Protein AF-0000000065788169 (afdb_homodimer)

Secondary structure (DSSP, 8-state):
-------EEEEEESS-TT-SHHHHHHHHHHHHT---EEEEEE--GGGHHHHHHHGGGGTB-EEEE-TT-HHHHHHH-SEE-HHHHHHT--SEEEE-TT-PEEEE--HHHHHHHHHHHH-TT--GGGS-EEEE--SHHHHHHHHHHHHHT-S-EEEE-SSHHHHHHHHHHHGGGEEEE-GGGGGGGGGG-SEEEE-SSTTSTTSPPP-S--TT--TT-EEEES--SSSS-HHHHHHHHTT-EEE-SHHHHHHHHHHHHHHHHSSPPP--HHHHHHHH-/-------EEEEEESS-TT-SHHHHHHHHHHHHT---EEEEEE--GGGHHHHHHHGGGGTB-EEEE-TT-HHHHHHH-SEE-HHHHHHT--SEEEE-TT--EEEE--HHHHHHHHHHHH-TT--GGGS-EEEE--SHHHHHHHHHHHHHT-S-EEEE-SSHHHHHHHHHHHGGGEEEE-GGGGGGTGGG-SEEEE-SSTTSTTSPPP-S--TT--TT-EEEES--SSSS-HHHHHHHHTT-EEE-SHHHHHHHHHHHHHHHHSSPPP--HHHHHHHH-

Foldseek 3Di:
DPPDQAEEEEEEEVPFVPDLVQLLLVVQCVVVVFRHHYYYDYDDPVCVLVCLQCCVVVRYFKYFYDPPCFQVVQVNAPAEDPLSVQLNGFGIWGADPVGHIYGYHLLLVLVVVLCCVQPVPDAQQPFEEEEEDQDSSSSSVVSSSVVRPNQAYEYEYQDQVSLVVSCVSPDPSYHYDYQQCVLVCQLGHQEYEYPDCAQAVPHHHDPGDVNSHALNHEYEYLRVRPQCGPRNVVNVVRNHRYGGNVSSSNRSCQVNSCSRRVDRDDDDPVSVVSSVD/DPPDQAEEEEEEEVPFVPDLVQLLLVVQCVVVVFRHHYYYDYDDPVCVLVCLQCCVVVRYFKYFYDPPCFQVVQVNAPAEDPLSVLLNGFGIWGADPVGHIYGYHLLLVLVVVLCCVQPVPDAQQPEEEEEEDQDSSSSSVVSSSVVRPNQAYEYEYQDQVSLVVSCVSPDPSYHYDYQQCVLVCQLGHQEYEYPDCAQAVVHHHDPGDVNSHALNHEYEYLRVRPQCGPVNVVNVVRNHRYGGNVSSSNRSCQVNSCSRRVDRDDDDPVSVVSSVD

InterPro domains:
  IPR006151 Quinate/shikimate 5-dehydrogenase/glutamyl-tRNA reductase [PF01488] (129-197)
  IPR011342 Shikimate dehydrogenase [TIGR00507] (8-272)
  IPR013708 Shikimate dehydrogenase substrate binding, N-terminal [PF08501] (11-93)
  IPR022893 Shikimate dehydrogenase family [MF_00222] (6-277)
  IPR022893 Shikimate dehydrogenase family [PTHR21089] (5-265)
  IPR036291 NAD(P)-binding domain superfamily [SSF51735] (107-272)
  IPR041121 SDH, C-terminal [PF18317] (245-276)
  IPR046346 Aminoacid dehydrogenase-like, N-terminal domain superfamily [SSF53223] (6-106)

Sequence (554 aa):
MSMTKIPLAGVMGAPIAHSKSPQLHRHWLETYGISGFYVPMEVKAADVEHVLRTLPKMGFVGLNVTLPHKEAVLKLADQITDRARLIGAANTLTFGKDGEIHADNTDGYGFLENLRSGATDWTPSQGPAVVLGAGGAARAVIVALLDAGVPEIILTNRTRARSDQLQSDFGNRVRVMDWTQISGVLHEAQLLVNTTSLGMVGKPEMEASLDGLQAHTTVTDLVYNPLKTRLLEVAEEKGCVTVDGLGMLLHQGVPGFERWFGRRPDVTDATRAAVLGMSMTKIPLAGVMGAPIAHSKSPQLHRHWLETYGISGFYVPMEVKAADVEHVLRTLPKMGFVGLNVTLPHKEAVLKLADQITDRARLIGAANTLTFGKDGEIHADNTDGYGFLENLRSGATDWTPSQGPAVVLGAGGAARAVIVALLDAGVPEIILTNRTRARSDQLQSDFGNRVRVMDWTQISGVLHEAQLLVNTTSLGMVGKPEMEASLDGLQAHTTVTDLVYNPLKTRLLEVAEEKGCVTVDGLGMLLHQGVPGFERWFGRRPDVTDATRAAVLG

Radius of gyration: 30.11 Å; Cα contacts (8 Å, |Δi|>4): 1195; chains: 2; bounding box: 47×91×64 Å

pLDDT: mean 95.39, std 7.01, range [27.89, 98.88]

Solvent-accessible surface area (backbone atoms only — not comparable to full-atom values): 28396 Å² total; per-residue (Å²): 126,80,80,69,78,55,40,28,35,31,37,36,14,54,83,39,72,82,59,51,59,44,48,44,53,47,50,52,30,62,74,69,70,49,79,60,49,54,44,68,22,43,40,52,81,91,44,45,66,64,49,63,71,44,41,50,56,36,35,30,33,30,33,35,39,38,56,78,42,22,46,60,52,44,74,70,34,75,39,69,39,69,65,15,58,75,54,58,32,22,34,33,36,40,44,47,98,85,57,45,35,35,28,28,43,36,58,20,57,2,41,52,52,30,45,47,71,53,36,75,83,64,58,43,71,76,34,30,32,35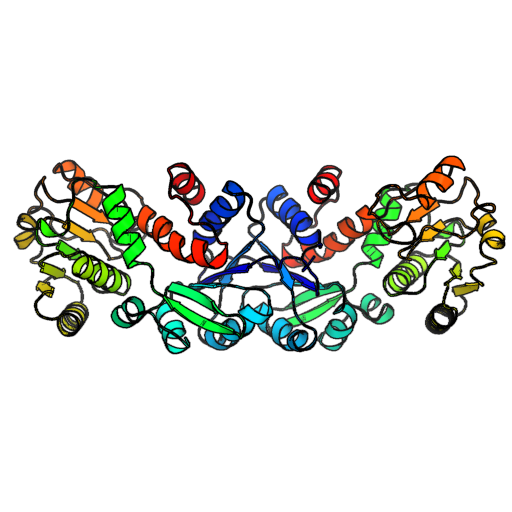,36,36,32,52,50,73,65,25,43,29,45,50,53,36,41,52,72,63,42,29,70,30,36,39,34,25,22,92,56,55,68,46,33,51,51,51,25,67,75,65,36,85,47,38,42,74,46,58,54,92,50,48,35,77,51,31,64,63,28,40,29,39,37,39,48,44,66,55,35,21,73,94,46,57,66,74,77,69,64,66,78,29,57,44,43,81,17,34,37,35,32,59,42,40,50,44,57,78,26,64,68,49,49,55,38,44,74,56,56,20,51,59,31,59,17,56,41,26,66,57,45,28,45,32,64,53,44,22,74,53,73,72,48,76,68,80,88,45,72,66,50,55,45,55,53,71,105,127,82,81,70,79,56,40,27,34,32,38,39,15,54,82,37,71,82,59,53,60,45,47,43,51,47,49,52,31,61,74,67,68,49,79,60,48,53,42,69,24,44,38,54,82,92,44,44,65,66,49,61,70,45,39,49,56,37,36,32,32,29,34,36,37,36,56,79,44,22,45,61,52,44,74,70,34,75,40,69,38,71,64,14,59,73,52,56,30,22,33,32,38,40,45,47,98,86,56,45,36,36,28,28,43,37,59,22,56,2,41,51,51,30,44,47,71,55,37,74,84,66,57,44,71,78,34,30,32,34,35,37,33,52,51,73,65,24,43,28,46,51,53,37,42,50,72,64,43,29,71,31,37,39,34,25,22,92,57,55,68,45,32,50,51,50,26,68,74,66,36,85,45,38,43,75,46,57,54,92,49,48,35,78,53,30,64,63,27,40,29,40,36,38,48,45,66,55,36,20,73,94,45,57,65,74,80,66,63,66,77,28,57,46,42,79,19,35,37,36,33,59,41,41,49,44,56,77,27,64,69,48,50,55,39,44,73,55,56,20,51,59,30,58,17,56,39,28,66,57,44,29,47,32,63,53,44,21,73,54,72,73,48,78,66,79,88,45,71,65,52,56,44,55,53,72,105

Organism: Roseobacter denitrificans (strain ATCC 33942 / OCh 114) (NCBI:txid375451)

Nearest PDB structures (foldseek):
  2egg-assembly1_A  TM=9.351E-01  e=9.362E-28  Geobacillus kaustophilus
  3pgj-assembly1_D  TM=8.932E-01  e=1.081E-26  Vibrio cholerae O1 biovar El Tor str. N16961
  3o8q-assembly1_B  TM=8.768E-01  e=1.659E-26  Vibrio cholerae O1 biovar El Tor str. N16961
  3pgj-assembly2_C  TM=9.163E-01  e=1.915E-25  Vibrio cholerae O1 biovar El Tor str. N16961
  3o8q-assembly1_A  TM=8.906E-01  e=5.992E-26  Vibrio cholerae O1 biovar El Tor str. N16961

Structure (mmCIF, N/CA/C/O backbone):
data_AF-0000000065788169-model_v1
#
loop_
_entity.id
_entity.type
_entity.pdbx_description
1 polymer 'Shikimate dehydrogenase (NADP(+))'
#
loop_
_atom_site.group_PDB
_atom_site.id
_atom_site.type_symbol
_atom_site.label_atom_id
_atom_site.label_alt_id
_atom_site.label_comp_id
_atom_site.label_asym_id
_atom_site.label_entity_id
_atom_site.label_seq_id
_atom_site.pdbx_PDB_ins_code
_atom_site.Cartn_x
_atom_site.Cartn_y
_atom_site.Cartn_z
_atom_site.occupancy
_atom_site.B_iso_or_equiv
_atom_site.auth_seq_id
_atom_site.auth_comp_id
_atom_site.auth_asym_id
_atom_site.auth_atom_id
_atom_site.pdbx_PDB_model_num
ATOM 1 N N . MET A 1 1 ? -24.125 9.234 2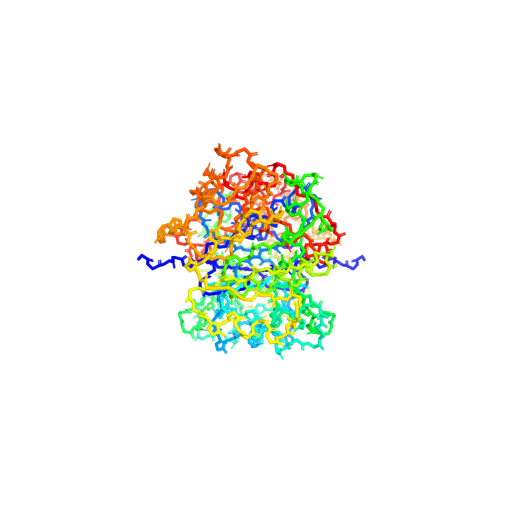.486 1 27.89 1 MET A N 1
ATOM 2 C CA . MET A 1 1 ? -23.375 8.57 1.423 1 27.89 1 MET A CA 1
ATOM 3 C C . MET A 1 1 ? -22.219 7.758 1.998 1 27.89 1 MET A C 1
ATOM 5 O O . MET A 1 1 ? -21.344 8.305 2.68 1 27.89 1 MET A O 1
ATOM 9 N N . SER A 1 2 ? -22.281 6.547 2.461 1 39.84 2 SER A N 1
ATOM 10 C CA . SER A 1 2 ? -21.375 5.68 3.193 1 39.84 2 SER A CA 1
ATOM 11 C C . SER A 1 2 ? -19.953 5.773 2.633 1 39.84 2 SER A C 1
ATOM 13 O O . SER A 1 2 ? -19.734 5.586 1.434 1 39.84 2 SER A O 1
ATOM 15 N N . MET A 1 3 ? -19.234 6.73 3.02 1 51.09 3 MET A N 1
ATOM 16 C CA . MET A 1 3 ? -17.922 7.023 2.443 1 51.09 3 MET A CA 1
ATOM 17 C C . MET A 1 3 ? -17.141 5.742 2.174 1 51.09 3 MET A C 1
ATOM 19 O O . MET A 1 3 ? -16.984 4.906 3.066 1 51.09 3 MET A O 1
ATOM 23 N N . THR A 1 4 ? -17.109 5.18 0.88 1 63.25 4 THR A N 1
ATOM 24 C CA . THR A 1 4 ? -16.609 3.932 0.309 1 63.25 4 THR A CA 1
ATOM 25 C C . THR A 1 4 ? -15.164 3.684 0.725 1 63.25 4 THR A C 1
ATOM 27 O O . THR A 1 4 ? -14.312 4.559 0.576 1 63.25 4 THR A O 1
ATOM 30 N N . LYS A 1 5 ? -14.945 2.691 1.562 1 82.56 5 LYS A N 1
ATOM 31 C CA . LYS A 1 5 ? -13.633 2.234 2.016 1 82.56 5 LYS A CA 1
ATOM 32 C C . LYS A 1 5 ? -12.711 1.938 0.833 1 82.56 5 LYS A C 1
ATOM 34 O O . LYS A 1 5 ? -13.164 1.447 -0.203 1 82.56 5 LYS A O 1
ATOM 39 N N . ILE A 1 6 ? -11.547 2.404 0.874 1 93.19 6 ILE A N 1
ATOM 40 C CA . ILE A 1 6 ? -10.523 2.117 -0.128 1 93.19 6 ILE A CA 1
ATOM 41 C C . ILE A 1 6 ? -9.93 0.731 0.121 1 93.19 6 ILE A C 1
ATOM 43 O O . ILE A 1 6 ? -9.219 0.521 1.106 1 93.19 6 ILE A O 1
ATOM 47 N N . PRO A 1 7 ? -10.273 -0.199 -0.737 1 96.38 7 PRO A N 1
ATOM 48 C CA . PRO A 1 7 ? -9.773 -1.556 -0.507 1 96.38 7 PRO A CA 1
ATOM 49 C C . PRO A 1 7 ? -8.25 -1.645 -0.599 1 96.38 7 PRO A C 1
ATOM 51 O O . PRO A 1 7 ? -7.648 -1.051 -1.495 1 96.38 7 PRO A O 1
ATOM 54 N N . LEU A 1 8 ? -7.676 -2.387 0.363 1 98.06 8 LEU A N 1
ATOM 55 C CA . LEU A 1 8 ? -6.254 -2.719 0.356 1 98.06 8 LEU A CA 1
ATOM 56 C C . LEU A 1 8 ? -6.047 -4.211 0.131 1 98.06 8 LEU A C 1
ATOM 58 O O . LEU A 1 8 ? -6.793 -5.035 0.667 1 98.06 8 LEU A O 1
ATOM 62 N N . ALA A 1 9 ? -5.113 -4.551 -0.642 1 98.75 9 ALA A N 1
ATOM 63 C CA . ALA A 1 9 ? -4.617 -5.914 -0.812 1 98.75 9 ALA A CA 1
ATOM 64 C C . ALA A 1 9 ? -3.096 -5.938 -0.907 1 98.75 9 ALA A C 1
ATOM 66 O O . ALA A 1 9 ? -2.445 -4.895 -0.819 1 98.75 9 ALA A O 1
ATOM 67 N N . GLY A 1 10 ? -2.545 -7.145 -0.948 1 98.62 10 GLY A N 1
ATOM 68 C CA . GLY A 1 10 ? -1.096 -7.215 -1.045 1 98.62 10 GLY A CA 1
ATOM 69 C C . GLY A 1 10 ? -0.581 -8.625 -1.262 1 98.62 10 GLY A C 1
ATOM 70 O O . GLY A 1 10 ? -1.344 -9.516 -1.637 1 98.62 10 GLY A O 1
ATOM 71 N N . VAL A 1 11 ? 0.708 -8.75 -1.172 1 98.75 11 VAL A N 1
ATOM 72 C CA . VAL A 1 11 ? 1.394 -10.039 -1.239 1 98.75 11 VAL A CA 1
ATOM 73 C C . VAL A 1 11 ? 2.342 -10.18 -0.05 1 98.75 11 VAL A C 1
ATOM 75 O O . VAL A 1 11 ? 3.074 -9.25 0.283 1 98.75 11 VAL A O 1
ATOM 78 N N . MET A 1 12 ? 2.193 -11.273 0.586 1 98.31 12 MET A N 1
ATOM 79 C CA . MET A 1 12 ? 3.018 -11.578 1.754 1 98.31 12 MET A CA 1
ATOM 80 C C . MET A 1 12 ? 4.016 -12.688 1.443 1 98.31 12 MET A C 1
ATOM 82 O O . MET A 1 12 ? 3.66 -13.695 0.825 1 98.31 12 MET A O 1
ATOM 86 N N . GLY A 1 13 ? 5.199 -12.5 1.791 1 97.31 13 GLY A N 1
ATOM 87 C CA . GLY A 1 13 ? 6.281 -13.469 1.646 1 97.31 13 GLY A CA 1
ATOM 88 C C . GLY A 1 13 ? 7.574 -13.016 2.295 1 97.31 13 GLY A C 1
ATOM 89 O O . GLY A 1 13 ? 7.613 -11.969 2.953 1 97.31 13 GLY A O 1
ATOM 90 N N . ALA A 1 14 ? 8.594 -13.82 2.201 1 95.69 14 ALA A N 1
ATOM 91 C CA . ALA A 1 14 ? 9.914 -13.5 2.723 1 95.69 14 ALA A CA 1
ATOM 92 C C . ALA A 1 14 ? 11 -14.297 2.01 1 95.69 14 ALA A C 1
ATOM 94 O O . ALA A 1 14 ? 11.102 -15.516 2.193 1 95.69 14 ALA A O 1
ATOM 95 N N . PRO A 1 15 ? 11.891 -13.703 1.123 1 94.5 15 PRO A N 1
ATOM 96 C CA . PRO A 1 15 ? 11.859 -12.297 0.73 1 94.5 15 PRO A CA 1
ATOM 97 C C . PRO A 1 15 ? 10.703 -11.961 -0.205 1 94.5 15 PRO A C 1
ATOM 99 O O . PRO A 1 15 ? 10.078 -12.867 -0.765 1 94.5 15 PRO A O 1
ATOM 102 N N . ILE A 1 16 ? 10.352 -10.648 -0.29 1 95.38 16 ILE A N 1
ATOM 103 C CA . ILE A 1 16 ? 9.172 -10.273 -1.056 1 95.38 16 ILE A CA 1
ATOM 104 C C . ILE A 1 16 ? 9.555 -9.273 -2.143 1 95.38 16 ILE A C 1
ATOM 106 O O . ILE A 1 16 ? 8.781 -9.023 -3.068 1 95.38 16 ILE A O 1
ATOM 110 N N . ALA A 1 17 ? 10.75 -8.734 -2.129 1 90.5 17 ALA A N 1
ATOM 111 C CA . ALA A 1 17 ? 11.164 -7.605 -2.959 1 90.5 17 ALA A CA 1
ATOM 112 C C . ALA A 1 17 ? 11.109 -7.965 -4.441 1 90.5 17 ALA A C 1
ATOM 114 O O . ALA A 1 17 ? 10.867 -7.102 -5.289 1 90.5 17 ALA A O 1
ATOM 115 N N . HIS A 1 18 ? 11.203 -9.164 -4.777 1 88.31 18 HIS A N 1
ATOM 116 C CA . HIS A 1 18 ? 11.305 -9.578 -6.172 1 88.31 18 HIS A CA 1
ATOM 117 C C . HIS A 1 18 ? 9.938 -9.914 -6.75 1 88.31 18 HIS A C 1
ATOM 119 O O . HIS A 1 18 ? 9.82 -10.227 -7.938 1 88.31 18 HIS A O 1
ATOM 125 N N . SER A 1 19 ? 8.953 -9.891 -5.949 1 93.81 19 SER A N 1
ATOM 126 C CA . SER A 1 19 ? 7.621 -10.203 -6.445 1 93.81 19 SER A CA 1
ATOM 127 C C . SER A 1 19 ? 7.176 -9.203 -7.508 1 93.81 19 SER A C 1
ATOM 129 O O . SER A 1 19 ? 7.371 -7.996 -7.352 1 93.81 19 SER A O 1
ATOM 131 N N . LYS A 1 20 ? 6.473 -9.672 -8.547 1 95.75 20 LYS A N 1
ATOM 132 C CA . LYS A 1 20 ? 5.953 -8.836 -9.617 1 95.75 20 LYS A CA 1
ATOM 133 C C . LYS A 1 20 ? 4.465 -8.547 -9.422 1 95.75 20 LYS A C 1
ATOM 135 O O . LYS A 1 20 ? 3.865 -7.797 -10.195 1 95.75 20 LYS A O 1
ATOM 140 N N . SER A 1 21 ? 3.916 -9.078 -8.367 1 97.75 21 SER A N 1
ATOM 141 C CA . SER A 1 21 ? 2.484 -8.953 -8.117 1 97.75 21 SER A CA 1
ATOM 142 C C . SER A 1 21 ? 2.088 -7.492 -7.91 1 97.75 21 SER A C 1
ATOM 144 O O . SER A 1 21 ? 1.053 -7.047 -8.406 1 97.75 21 SER A O 1
ATOM 146 N N . PRO A 1 22 ? 2.924 -6.73 -7.18 1 97.56 22 PRO A N 1
ATOM 147 C CA . PRO A 1 22 ? 2.535 -5.328 -6.996 1 97.56 22 PRO A CA 1
ATOM 148 C C . PRO A 1 22 ? 2.438 -4.566 -8.32 1 97.56 22 PRO A C 1
ATOM 150 O O . PRO A 1 22 ? 1.517 -3.768 -8.508 1 97.56 22 PRO A O 1
ATOM 153 N N . GLN A 1 23 ? 3.328 -4.824 -9.258 1 96.81 23 GLN A N 1
ATOM 154 C CA . GLN A 1 23 ? 3.279 -4.188 -10.57 1 96.81 23 GLN A CA 1
ATOM 155 C C . GLN A 1 23 ? 2.037 -4.617 -11.344 1 96.81 23 GLN A C 1
ATOM 157 O O . GLN A 1 23 ? 1.374 -3.791 -11.977 1 96.81 23 GLN A O 1
ATOM 162 N N . LEU A 1 24 ? 1.751 -5.836 -11.266 1 98.5 24 LEU A N 1
ATOM 163 C CA . LEU A 1 24 ? 0.602 -6.41 -11.953 1 98.5 24 LEU A CA 1
ATOM 164 C C . LEU A 1 24 ? -0.697 -5.773 -11.469 1 98.5 24 LEU A C 1
ATOM 166 O O . LEU A 1 24 ? -1.47 -5.242 -12.273 1 98.5 24 LEU A O 1
ATOM 170 N N . HIS A 1 25 ? -0.934 -5.805 -10.211 1 98.69 25 HIS A N 1
ATOM 171 C CA . HIS A 1 25 ? -2.188 -5.32 -9.648 1 98.69 25 HIS A CA 1
ATOM 172 C C . HIS A 1 25 ? -2.305 -3.807 -9.781 1 98.69 25 HIS A C 1
ATOM 174 O O . HIS A 1 25 ? -3.4 -3.279 -9.984 1 98.69 25 HIS A O 1
ATOM 180 N N . ARG A 1 26 ? -1.186 -3.133 -9.641 1 97.44 26 ARG A N 1
ATOM 181 C CA . ARG A 1 26 ? -1.198 -1.695 -9.891 1 97.44 26 ARG A CA 1
ATOM 182 C C . ARG A 1 26 ? -1.65 -1.389 -11.312 1 97.44 26 ARG A C 1
ATOM 184 O O . ARG A 1 26 ? -2.451 -0.477 -11.531 1 97.44 26 ARG A O 1
ATOM 191 N N . HIS A 1 27 ? -1.094 -2.119 -12.273 1 98.25 27 HIS A N 1
ATOM 192 C CA . HIS A 1 27 ? -1.477 -1.941 -13.672 1 98.25 27 HIS A CA 1
ATOM 193 C C . HIS A 1 27 ? -2.984 -2.086 -13.852 1 98.25 27 HIS A C 1
ATOM 195 O O . HIS A 1 27 ? -3.619 -1.255 -14.5 1 98.25 27 HIS A O 1
ATOM 201 N N . TRP A 1 28 ? -3.562 -3.096 -13.25 1 98.75 28 TRP A N 1
ATOM 202 C CA . TRP A 1 28 ? -4.992 -3.334 -13.391 1 98.75 28 TRP A CA 1
ATOM 203 C C . TRP A 1 28 ? -5.801 -2.236 -12.711 1 98.75 28 TRP A C 1
ATOM 205 O O . TRP A 1 28 ? -6.801 -1.762 -13.25 1 98.75 28 TRP A O 1
ATOM 215 N N . LEU A 1 29 ? -5.398 -1.826 -11.5 1 98.31 29 LEU A N 1
ATOM 216 C CA . LEU A 1 29 ? -6.082 -0.741 -10.812 1 98.31 29 LEU A CA 1
ATOM 217 C C . LEU A 1 29 ? -6.098 0.524 -11.664 1 98.31 29 LEU A C 1
ATOM 219 O O . LEU A 1 29 ? -7.133 1.183 -11.789 1 98.31 29 LEU A O 1
ATOM 223 N N . GLU A 1 30 ? -4.969 0.847 -12.227 1 97.19 30 GLU A N 1
ATOM 224 C CA . GLU A 1 30 ? -4.852 2.037 -13.062 1 97.19 30 GLU A CA 1
ATOM 225 C C . GLU A 1 30 ? -5.664 1.895 -14.344 1 97.19 30 GLU A C 1
ATOM 227 O O . GLU A 1 30 ? -6.383 2.818 -14.734 1 97.19 30 GLU A O 1
ATOM 232 N N . THR A 1 31 ? -5.539 0.766 -14.977 1 98.25 31 THR A N 1
ATOM 233 C CA . THR A 1 31 ? -6.23 0.506 -16.234 1 98.25 31 THR A CA 1
ATOM 234 C C . THR A 1 31 ? -7.738 0.654 -16.062 1 98.25 31 THR A C 1
ATOM 236 O O . THR A 1 31 ? -8.414 1.214 -16.938 1 98.25 31 THR A O 1
ATOM 239 N N . TYR A 1 32 ? -8.258 0.226 -14.977 1 98.38 32 TYR A N 1
ATOM 240 C CA . TYR A 1 32 ? -9.703 0.195 -14.797 1 98.38 32 TYR A CA 1
ATOM 241 C C . TYR A 1 32 ? -10.172 1.39 -13.977 1 98.38 32 TYR A C 1
ATOM 243 O O . TYR A 1 32 ? -11.367 1.525 -13.695 1 98.38 32 TYR A O 1
ATOM 251 N N . GLY A 1 33 ? -9.297 2.215 -13.508 1 97 33 GLY A N 1
ATOM 252 C CA . GLY A 1 33 ? -9.656 3.391 -12.734 1 97 33 GLY A CA 1
ATOM 253 C C . GLY A 1 33 ? -10.234 3.055 -11.375 1 97 33 GLY A C 1
ATOM 254 O O . GLY A 1 33 ? -11.18 3.699 -10.914 1 97 33 GLY A O 1
ATOM 255 N N . ILE A 1 34 ? -9.766 2.008 -10.758 1 96.81 34 ILE A N 1
ATOM 256 C CA . ILE A 1 34 ? -10.258 1.561 -9.461 1 96.81 34 ILE A CA 1
ATOM 257 C C . ILE A 1 34 ? -9.391 2.15 -8.352 1 96.81 34 ILE A C 1
ATOM 259 O O . ILE A 1 34 ? -8.164 2.023 -8.375 1 96.81 34 ILE A O 1
ATOM 263 N N . SER A 1 35 ? -10.039 2.83 -7.383 1 94.56 35 SER A N 1
ATOM 264 C CA . SER A 1 35 ? -9.328 3.295 -6.199 1 94.56 35 SER A CA 1
ATOM 265 C C . SER A 1 35 ? -9 2.139 -5.258 1 94.56 35 SER A C 1
ATOM 267 O O . SER A 1 35 ? -9.898 1.454 -4.77 1 94.56 35 SER A O 1
ATOM 269 N N . GLY A 1 36 ? -7.785 1.836 -5.141 1 96.62 36 GLY A N 1
ATOM 270 C CA . GLY A 1 36 ? -7.293 0.768 -4.285 1 96.62 36 GLY A CA 1
ATOM 271 C C . GLY A 1 36 ? -5.777 0.668 -4.27 1 96.62 36 GLY A C 1
ATOM 272 O O . GLY A 1 36 ? -5.094 1.396 -4.992 1 96.62 36 GLY A O 1
ATOM 273 N N . PHE A 1 37 ? -5.309 -0.191 -3.346 1 98.12 37 PHE A N 1
ATOM 274 C CA . PHE A 1 37 ? -3.863 -0.331 -3.201 1 98.12 37 PHE A CA 1
ATOM 275 C C . PHE A 1 37 ? -3.469 -1.8 -3.115 1 98.12 37 PHE A C 1
ATOM 277 O O . PHE A 1 37 ? -4.242 -2.629 -2.635 1 98.12 37 PHE A O 1
ATOM 284 N N . TYR A 1 38 ? -2.352 -2.105 -3.605 1 98.62 38 TYR A N 1
ATOM 285 C CA . TYR A 1 38 ? -1.72 -3.418 -3.529 1 98.62 38 TYR A CA 1
ATOM 286 C C . TYR A 1 38 ? -0.251 -3.295 -3.141 1 98.62 38 TYR A C 1
ATOM 288 O O . TYR A 1 38 ? 0.542 -2.693 -3.867 1 98.62 38 TYR A O 1
ATOM 296 N N . VAL A 1 39 ? 0.094 -3.938 -1.98 1 98.31 39 VAL A N 1
ATOM 297 C CA . VAL A 1 39 ? 1.431 -3.648 -1.472 1 98.31 39 VAL A CA 1
ATOM 298 C C . VAL A 1 39 ? 2.154 -4.953 -1.147 1 98.31 39 VAL A C 1
ATOM 300 O O . VAL A 1 39 ? 1.519 -5.957 -0.82 1 98.31 39 VAL A O 1
ATOM 303 N N . PRO A 1 40 ? 3.51 -4.977 -1.262 1 98.25 40 PRO A N 1
ATOM 304 C CA . PRO A 1 40 ? 4.301 -6.117 -0.791 1 98.25 40 PRO A CA 1
ATOM 305 C C . PRO A 1 40 ? 4.59 -6.055 0.707 1 98.25 40 PRO A C 1
ATOM 307 O O . PRO A 1 40 ? 4.91 -4.988 1.235 1 98.25 40 PRO A O 1
ATOM 310 N N . MET A 1 41 ? 4.41 -7.129 1.372 1 98.06 41 MET A N 1
ATOM 311 C CA . MET A 1 41 ? 4.668 -7.199 2.807 1 98.06 41 MET A CA 1
ATOM 312 C C . MET A 1 41 ? 5.648 -8.32 3.129 1 98.06 41 MET A C 1
ATOM 314 O O . MET A 1 41 ? 5.336 -9.5 2.938 1 98.06 41 MET A O 1
ATOM 318 N N . GLU A 1 42 ? 6.828 -7.98 3.623 1 97.31 42 GLU A N 1
ATOM 319 C CA . GLU A 1 42 ? 7.781 -8.984 4.09 1 97.31 42 GLU A CA 1
ATOM 320 C C . GLU A 1 42 ? 7.496 -9.383 5.535 1 97.31 42 GLU A C 1
ATOM 322 O O . GLU A 1 42 ? 7.625 -8.562 6.449 1 97.31 42 GLU A O 1
ATOM 327 N N . VAL A 1 43 ? 7.047 -10.586 5.73 1 97.62 43 VAL A N 1
ATOM 328 C CA . VAL A 1 43 ? 6.605 -11.062 7.035 1 97.62 43 VAL A CA 1
ATOM 329 C C . VAL A 1 43 ? 7.383 -12.32 7.418 1 97.62 43 VAL A C 1
ATOM 331 O O . VAL A 1 43 ? 7.457 -13.273 6.633 1 97.62 43 VAL A O 1
ATOM 334 N N . LYS A 1 44 ? 7.965 -12.336 8.602 1 96.88 44 LYS A N 1
ATOM 335 C CA . LYS A 1 44 ? 8.656 -13.523 9.102 1 96.88 44 LYS A CA 1
ATOM 336 C C . LYS A 1 44 ? 7.66 -14.609 9.492 1 96.88 44 LYS A C 1
ATOM 338 O O . LYS A 1 44 ? 6.527 -14.312 9.883 1 96.88 44 LYS A O 1
ATOM 343 N N . ALA A 1 45 ? 8.133 -15.82 9.438 1 97.69 45 ALA A N 1
ATOM 344 C CA . ALA A 1 45 ? 7.289 -16.984 9.734 1 97.69 45 ALA A CA 1
ATOM 345 C C . ALA A 1 45 ? 6.613 -16.828 11.094 1 97.69 45 ALA A C 1
ATOM 347 O O . ALA A 1 45 ? 5.422 -17.125 11.234 1 97.69 45 ALA A O 1
ATOM 348 N N . ALA A 1 46 ? 7.336 -16.328 12.062 1 97.5 46 ALA A N 1
ATOM 349 C CA . ALA A 1 46 ? 6.844 -16.234 13.43 1 97.5 46 ALA A CA 1
ATOM 350 C C . ALA A 1 46 ? 5.723 -15.211 13.547 1 97.5 46 ALA A C 1
ATOM 352 O O . ALA A 1 46 ? 4.949 -15.227 14.508 1 97.5 46 ALA A O 1
ATOM 353 N N . ASP A 1 47 ? 5.578 -14.336 12.555 1 97.56 47 ASP A N 1
ATOM 354 C CA . ASP A 1 47 ? 4.648 -13.211 12.656 1 97.56 47 ASP A CA 1
ATOM 355 C C . ASP A 1 47 ? 3.428 -13.43 11.766 1 97.56 47 ASP A C 1
ATOM 357 O O . ASP A 1 47 ? 2.484 -12.633 11.797 1 97.56 47 ASP A O 1
ATOM 361 N N . VAL A 1 48 ? 3.357 -14.523 11.039 1 98.5 48 VAL A N 1
ATOM 362 C CA . VAL A 1 48 ? 2.365 -14.727 9.992 1 98.5 48 VAL A CA 1
ATOM 363 C C . VAL A 1 48 ? 0.962 -14.695 10.594 1 98.5 48 VAL A C 1
ATOM 365 O O . VAL A 1 48 ? 0.089 -13.969 10.117 1 98.5 48 VAL A O 1
ATOM 368 N N . GLU A 1 49 ? 0.74 -15.43 11.594 1 98.06 49 GLU A N 1
ATOM 369 C CA . GLU A 1 49 ? -0.604 -15.508 12.164 1 98.06 49 GLU A CA 1
ATOM 370 C C . GLU A 1 49 ? -1.061 -14.148 12.688 1 98.06 49 GLU A C 1
ATOM 372 O O . GLU A 1 49 ? -2.172 -13.703 12.391 1 98.06 49 GLU A O 1
ATOM 377 N N . HIS A 1 50 ? -0.214 -13.555 13.461 1 97.38 50 HIS A N 1
ATOM 378 C CA . HIS A 1 50 ? -0.52 -12.258 14.039 1 97.38 50 HIS A CA 1
ATOM 379 C C . HIS A 1 50 ? -0.845 -11.227 12.953 1 97.38 50 HIS A C 1
ATOM 381 O O . HIS A 1 50 ? -1.847 -10.516 13.047 1 97.38 50 HIS A O 1
ATOM 387 N N . VAL A 1 51 ? -0.044 -11.148 11.914 1 98.06 51 VAL A N 1
ATOM 388 C CA . VAL A 1 51 ? -0.22 -10.203 10.82 1 98.06 51 VAL A CA 1
ATOM 389 C C . VAL A 1 51 ? -1.524 -10.508 10.078 1 98.06 51 VAL A C 1
ATOM 391 O O . VAL A 1 51 ? -2.33 -9.602 9.844 1 98.06 51 VAL A O 1
ATOM 394 N N . LEU A 1 52 ? -1.766 -11.75 9.805 1 97.75 52 LEU A N 1
ATOM 395 C CA . LEU A 1 52 ? -2.953 -12.164 9.062 1 97.75 52 LEU A CA 1
ATOM 396 C C . LEU A 1 52 ? -4.223 -11.719 9.773 1 97.75 52 LEU A C 1
ATOM 398 O O . LEU A 1 52 ? -5.164 -11.242 9.133 1 97.75 52 LEU A O 1
ATOM 402 N N . ARG A 1 53 ? -4.234 -11.82 11.016 1 96.56 53 ARG A N 1
ATOM 403 C CA . ARG A 1 53 ? -5.43 -11.508 11.797 1 96.56 53 ARG A CA 1
ATOM 404 C C . ARG A 1 53 ? -5.594 -10 11.961 1 96.56 53 ARG A C 1
ATOM 406 O O . ARG A 1 53 ? -6.688 -9.523 12.266 1 96.56 53 ARG A O 1
ATOM 413 N N . THR A 1 54 ? -4.562 -9.273 11.727 1 97.5 54 THR A N 1
ATOM 414 C CA . THR A 1 54 ? -4.582 -7.828 11.906 1 97.5 54 THR A CA 1
ATOM 415 C C . THR A 1 54 ? -4.988 -7.133 10.609 1 97.5 54 THR A C 1
ATOM 417 O O . THR A 1 54 ? -5.598 -6.059 10.641 1 97.5 54 THR A O 1
ATOM 420 N N . LEU A 1 55 ? -4.711 -7.672 9.445 1 98.06 55 LEU A N 1
ATOM 421 C CA . LEU A 1 55 ? -4.832 -7.051 8.133 1 98.06 55 LEU A CA 1
ATOM 422 C C . LEU A 1 55 ? -6.25 -6.535 7.91 1 98.06 55 LEU A C 1
ATOM 424 O O . LEU A 1 55 ? -6.438 -5.391 7.488 1 98.06 55 LEU A O 1
ATOM 428 N N . PRO A 1 56 ? -7.301 -7.316 8.312 1 97.12 56 PRO A N 1
ATOM 429 C CA . PRO A 1 56 ? -8.656 -6.805 8.078 1 97.12 56 PRO A CA 1
ATOM 430 C C . PRO A 1 56 ? -8.945 -5.535 8.883 1 97.12 56 PRO A C 1
ATOM 432 O O . PRO A 1 56 ? -9.742 -4.699 8.445 1 97.12 56 PRO A O 1
ATOM 435 N N . LYS A 1 57 ? -8.32 -5.336 9.969 1 96.56 57 LYS A N 1
ATOM 436 C CA . LYS A 1 57 ? -8.531 -4.18 10.836 1 96.56 57 LYS A CA 1
ATOM 437 C C . LYS A 1 57 ? -7.914 -2.92 10.234 1 96.56 57 LYS A C 1
ATOM 439 O O . LYS A 1 57 ? -8.18 -1.811 10.695 1 96.56 57 LYS A O 1
ATOM 444 N N . MET A 1 58 ? -7.195 -3.1 9.172 1 95.75 58 MET A N 1
ATOM 445 C CA . MET A 1 58 ? -6.496 -1.992 8.523 1 95.75 58 MET A CA 1
ATOM 446 C C . MET A 1 58 ? -7.137 -1.646 7.188 1 95.75 58 MET A C 1
ATOM 448 O O . MET A 1 58 ? -6.691 -0.725 6.5 1 95.75 58 MET A O 1
ATOM 452 N N . GLY A 1 59 ? -8.078 -2.439 6.785 1 95.06 59 GLY A N 1
ATOM 453 C CA . GLY A 1 59 ? -8.75 -2.166 5.523 1 95.06 59 GLY A CA 1
ATOM 454 C C . GLY A 1 59 ? -8.383 -3.156 4.43 1 95.06 59 GLY A C 1
ATOM 455 O O . GLY A 1 59 ? -8.867 -3.047 3.303 1 95.06 59 GLY A O 1
ATOM 456 N N . PHE A 1 60 ? -7.531 -4.16 4.734 1 97.94 60 PHE A N 1
ATOM 457 C CA . PHE A 1 60 ? -7.207 -5.168 3.73 1 97.94 60 PHE A CA 1
ATOM 458 C C . PHE A 1 60 ? -8.406 -6.074 3.467 1 97.94 60 PHE A C 1
ATOM 460 O O . PHE A 1 60 ? -9.07 -6.516 4.406 1 97.94 60 PHE A O 1
ATOM 467 N N . VAL A 1 61 ? -8.586 -6.34 2.213 1 98.06 61 VAL A N 1
ATOM 468 C CA . VAL A 1 61 ? -9.719 -7.176 1.813 1 98.06 61 VAL A CA 1
ATOM 469 C C . VAL A 1 61 ? -9.203 -8.523 1.316 1 98.06 61 VAL A C 1
ATOM 471 O O . VAL A 1 61 ? -9.984 -9.469 1.16 1 98.06 61 VAL A O 1
ATOM 474 N N . GLY A 1 62 ? -7.949 -8.648 1.1 1 98.31 62 GLY A N 1
ATOM 475 C CA . GLY A 1 62 ? -7.348 -9.906 0.684 1 98.31 62 GLY A CA 1
ATOM 476 C C . GLY A 1 62 ? -5.844 -9.82 0.504 1 98.31 62 GLY A C 1
ATOM 477 O O . GLY A 1 62 ? -5.242 -8.773 0.762 1 98.31 62 GLY A O 1
ATOM 478 N N . LEU A 1 63 ? -5.27 -11.031 0.09 1 98 63 LEU A N 1
ATOM 479 C CA . LEU A 1 63 ? -3.816 -11.133 0.049 1 98 63 LEU A CA 1
ATOM 480 C C . LEU A 1 63 ? -3.381 -12.305 -0.83 1 98 63 LEU A C 1
ATOM 482 O O . LEU A 1 63 ? -3.982 -13.383 -0.782 1 98 63 LEU A O 1
ATOM 486 N N . ASN A 1 64 ? -2.404 -12.039 -1.605 1 98.75 64 ASN A N 1
ATOM 487 C CA . ASN A 1 64 ? -1.626 -13.164 -2.119 1 98.75 64 ASN A CA 1
ATOM 488 C C . ASN A 1 64 ? -0.556 -13.602 -1.126 1 98.75 64 ASN A C 1
ATOM 490 O O . ASN A 1 64 ? -0.098 -12.805 -0.306 1 98.75 64 ASN A O 1
ATOM 494 N N . VAL A 1 65 ? -0.225 -14.859 -1.174 1 98.56 65 VAL A N 1
ATOM 495 C CA . VAL A 1 65 ? 0.804 -15.438 -0.314 1 98.56 65 VAL A CA 1
ATOM 496 C C . VAL A 1 65 ? 1.839 -16.172 -1.166 1 98.56 65 VAL A C 1
ATOM 498 O O . VAL A 1 65 ? 1.484 -16.922 -2.078 1 98.56 65 VAL A O 1
ATOM 501 N N . THR A 1 66 ? 3.07 -15.883 -0.984 1 96.88 66 THR A N 1
ATOM 502 C CA . THR A 1 66 ? 4.164 -16.562 -1.673 1 96.88 66 THR A CA 1
ATOM 503 C C . THR A 1 66 ? 5.117 -17.203 -0.671 1 96.88 66 THR A C 1
ATOM 505 O O . THR A 1 66 ? 4.777 -17.359 0.504 1 96.88 66 THR A O 1
ATOM 508 N N . LEU A 1 67 ? 6.172 -17.766 -1.198 1 93 67 LEU A N 1
ATOM 509 C CA . LEU A 1 67 ? 7.137 -18.453 -0.344 1 93 67 LEU A CA 1
ATOM 510 C C . LEU A 1 67 ? 7.57 -17.547 0.811 1 93 67 LEU A C 1
ATOM 512 O O . LEU A 1 67 ? 7.758 -16.344 0.63 1 93 67 LEU A O 1
ATOM 516 N N . PRO A 1 68 ? 7.691 -18.219 1.977 1 96.12 68 PRO A N 1
ATOM 517 C CA . PRO A 1 68 ? 7.504 -19.641 2.322 1 96.12 68 PRO A CA 1
ATOM 518 C C . PRO A 1 68 ? 6.199 -19.891 3.07 1 96.12 68 PRO A C 1
ATOM 520 O O . PRO A 1 68 ? 6.066 -20.906 3.756 1 96.12 68 PRO A O 1
ATOM 523 N N . HIS A 1 69 ? 5.191 -19.031 2.932 1 98 69 HIS A N 1
ATOM 524 C CA . HIS A 1 69 ? 4.109 -19 3.91 1 98 69 HIS A CA 1
ATOM 525 C C . HIS A 1 69 ? 2.883 -19.75 3.393 1 98 69 HIS A C 1
ATOM 527 O O . HIS A 1 69 ? 1.883 -19.875 4.102 1 98 69 HIS A O 1
ATOM 533 N N . LYS A 1 70 ? 2.895 -20.359 2.201 1 97.88 70 LYS A N 1
ATOM 534 C CA . LYS A 1 70 ? 1.684 -20.844 1.546 1 97.88 70 LYS A CA 1
ATOM 535 C C . LYS A 1 70 ? 1.046 -21.984 2.342 1 97.88 70 LYS A C 1
ATOM 537 O O . LYS A 1 70 ? -0.181 -22.094 2.404 1 97.88 70 LYS A O 1
ATOM 542 N N . GLU A 1 71 ? 1.804 -22.781 2.91 1 97.25 71 GLU A N 1
ATOM 543 C CA . GLU A 1 71 ? 1.266 -23.891 3.709 1 97.25 71 GLU A CA 1
ATOM 544 C C . GLU A 1 71 ? 0.746 -23.375 5.055 1 97.25 71 GLU A C 1
ATOM 546 O O . GLU A 1 71 ? -0.319 -23.797 5.512 1 97.25 71 GLU A O 1
ATOM 551 N N . ALA A 1 72 ? 1.476 -22.516 5.688 1 97.81 72 ALA A N 1
ATOM 552 C CA . ALA A 1 72 ? 1.128 -21.984 7.008 1 97.81 72 ALA A CA 1
ATOM 553 C C . ALA A 1 72 ? -0.222 -21.281 6.977 1 97.81 72 ALA A C 1
ATOM 555 O O . ALA A 1 72 ? -1.044 -21.453 7.879 1 97.81 72 ALA A O 1
ATOM 556 N N . VAL A 1 73 ? -0.472 -20.516 5.953 1 98.44 73 VAL A N 1
ATOM 557 C CA . VAL A 1 73 ? -1.7 -19.719 5.914 1 98.44 73 VAL A CA 1
ATOM 558 C C . VAL A 1 73 ? -2.896 -20.641 5.676 1 98.44 73 VAL A C 1
ATOM 560 O O . VAL A 1 73 ? -4.012 -20.344 6.113 1 98.44 73 VAL A O 1
ATOM 563 N N . LEU A 1 74 ? -2.65 -21.688 4.961 1 98.31 74 LEU A N 1
ATOM 564 C CA . LEU A 1 74 ? -3.719 -22.656 4.777 1 98.31 74 LEU A CA 1
ATOM 565 C C . LEU A 1 74 ? -4.219 -23.172 6.121 1 98.31 74 LEU A C 1
ATOM 567 O O . LEU A 1 74 ? -5.426 -23.312 6.332 1 98.31 74 LEU A O 1
ATOM 571 N N . LYS A 1 75 ? -3.342 -23.453 7.016 1 98.06 75 LYS A N 1
ATOM 572 C CA . LYS A 1 75 ? -3.668 -23.984 8.336 1 98.06 75 LYS A CA 1
ATOM 573 C C . LYS A 1 75 ? -4.41 -22.953 9.18 1 98.06 75 LYS A C 1
ATOM 575 O O . LYS A 1 75 ? -5.152 -23.312 10.094 1 98.06 75 LYS A O 1
ATOM 580 N N . LEU A 1 76 ? -4.25 -21.719 8.898 1 98.06 76 LEU A N 1
ATOM 581 C CA . LEU A 1 76 ? -4.801 -20.625 9.703 1 98.06 76 LEU A CA 1
ATOM 582 C C . LEU A 1 76 ? -6.164 -20.203 9.172 1 98.06 76 LEU A C 1
ATOM 584 O O . LEU A 1 76 ? -6.895 -19.469 9.844 1 98.06 76 LEU A O 1
ATOM 588 N N . ALA A 1 77 ? -6.527 -20.625 7.969 1 98.38 77 ALA A N 1
ATOM 589 C CA . ALA A 1 77 ? -7.738 -20.156 7.301 1 98.38 77 ALA A CA 1
ATOM 590 C C . ALA A 1 77 ? -8.984 -20.75 7.941 1 98.38 77 ALA A C 1
ATOM 592 O O . ALA A 1 77 ? -8.945 -21.875 8.469 1 98.38 77 ALA A O 1
ATOM 593 N N . ASP A 1 78 ? -10.07 -20.016 7.898 1 98 78 ASP A N 1
ATOM 594 C CA . ASP A 1 78 ? -11.359 -20.469 8.406 1 98 78 ASP A CA 1
ATOM 595 C C . ASP A 1 78 ? -12.109 -21.281 7.359 1 98 78 ASP A C 1
ATOM 597 O O . ASP A 1 78 ? -12.844 -22.219 7.699 1 98 78 ASP A O 1
ATOM 601 N N . GLN A 1 79 ? -12 -20.922 6.129 1 98.06 79 GLN A N 1
ATOM 602 C CA . GLN A 1 79 ? -12.562 -21.641 4.984 1 98.06 79 GLN A CA 1
ATOM 603 C C . GLN A 1 79 ? -11.5 -21.891 3.918 1 98.06 79 GLN A C 1
ATOM 605 O O . GLN A 1 79 ? -10.656 -21.031 3.66 1 98.06 79 GLN A O 1
ATOM 610 N N . ILE A 1 80 ? -11.594 -23.078 3.391 1 98.44 80 ILE A N 1
ATOM 611 C CA . ILE A 1 80 ? -10.602 -23.5 2.41 1 98.44 80 ILE A CA 1
ATOM 612 C C . ILE A 1 80 ? -11.305 -24.125 1.202 1 98.44 80 ILE A C 1
ATOM 614 O O . ILE A 1 80 ? -12.227 -24.922 1.355 1 98.44 80 ILE A O 1
ATOM 618 N N . THR A 1 81 ? -10.953 -23.703 0.015 1 98.31 81 THR A N 1
ATOM 619 C CA . THR A 1 81 ? -11.5 -24.328 -1.18 1 98.31 81 THR A CA 1
ATOM 620 C C . THR A 1 81 ? -11 -25.766 -1.312 1 98.31 81 THR A C 1
ATOM 622 O O . THR A 1 81 ? -9.953 -26.109 -0.76 1 98.31 81 THR A O 1
ATOM 625 N N . ASP A 1 82 ? -11.734 -26.531 -2.109 1 96.88 82 ASP A N 1
ATOM 626 C CA . ASP A 1 82 ? -11.336 -27.922 -2.346 1 96.88 82 ASP A CA 1
ATOM 627 C C . ASP A 1 82 ? -9.969 -27.984 -3.023 1 96.88 82 ASP A C 1
ATOM 629 O O . ASP A 1 82 ? -9.125 -28.812 -2.645 1 96.88 82 ASP A O 1
ATOM 633 N N . ARG A 1 83 ? -9.758 -27.188 -3.965 1 95.94 83 ARG A N 1
ATOM 634 C CA . ARG A 1 83 ? -8.492 -27.234 -4.68 1 95.94 83 ARG A CA 1
ATOM 635 C C . ARG A 1 83 ? -7.328 -26.859 -3.766 1 95.94 83 ARG A C 1
ATOM 637 O O . ARG A 1 83 ? -6.258 -27.469 -3.832 1 95.94 83 ARG A O 1
ATOM 644 N N . ALA A 1 84 ? -7.512 -25.828 -2.928 1 97.94 84 ALA A N 1
ATOM 645 C CA . ALA A 1 84 ? -6.445 -25.453 -1.997 1 97.94 84 ALA A CA 1
ATOM 646 C C . ALA A 1 84 ? -6.137 -26.609 -1.038 1 97.94 84 ALA A C 1
ATOM 648 O O . ALA A 1 84 ? -4.977 -26.844 -0.7 1 97.94 84 ALA A O 1
ATOM 649 N N . ARG A 1 85 ? -7.184 -27.312 -0.646 1 96.62 85 ARG A N 1
ATOM 650 C CA . ARG A 1 85 ? -7 -28.484 0.215 1 96.62 85 ARG A CA 1
ATOM 651 C C . ARG A 1 85 ? -6.176 -29.562 -0.484 1 96.62 85 ARG A C 1
ATOM 653 O O . ARG A 1 85 ? -5.238 -30.109 0.101 1 96.62 85 ARG A O 1
ATOM 660 N N . LEU A 1 86 ? -6.531 -29.812 -1.688 1 94.31 86 LEU A N 1
ATOM 661 C CA . LEU A 1 86 ? -5.852 -30.844 -2.473 1 94.31 86 LEU A CA 1
ATOM 662 C C . LEU A 1 86 ? -4.395 -30.469 -2.711 1 94.31 86 LEU A C 1
ATOM 664 O O . LEU A 1 86 ? -3.516 -31.344 -2.689 1 94.31 86 LEU A O 1
ATOM 668 N N . ILE A 1 87 ? -4.184 -29.25 -2.916 1 95.62 87 ILE A N 1
ATOM 669 C CA . ILE A 1 87 ? -2.83 -28.781 -3.18 1 95.62 87 ILE A CA 1
ATOM 670 C C . ILE A 1 87 ? -2.041 -28.719 -1.873 1 95.62 87 ILE A C 1
ATOM 672 O O . ILE A 1 87 ? -0.825 -28.922 -1.864 1 95.62 87 ILE A O 1
ATOM 676 N N . GLY A 1 88 ? -2.725 -28.406 -0.742 1 95.94 88 GLY A N 1
ATOM 677 C CA . GLY A 1 88 ? -2.084 -28.312 0.562 1 95.94 88 GLY A CA 1
ATOM 678 C C . GLY A 1 88 ? -1.431 -26.969 0.825 1 95.94 88 GLY A C 1
ATOM 679 O O . GLY A 1 88 ? -0.589 -26.859 1.716 1 95.94 88 GLY A O 1
ATOM 680 N N . ALA A 1 89 ? -1.739 -26.016 0.018 1 97.38 89 ALA A N 1
ATOM 681 C CA . ALA A 1 89 ? -1.201 -24.656 0.143 1 97.38 89 ALA A CA 1
ATOM 682 C C . ALA A 1 89 ? -2.189 -23.625 -0.387 1 97.38 89 ALA A C 1
ATOM 684 O O . ALA A 1 89 ? -3.066 -23.953 -1.192 1 97.38 89 ALA A O 1
ATOM 685 N N . ALA A 1 90 ? -2.086 -22.422 0.089 1 98.44 90 ALA A N 1
ATOM 686 C CA . ALA A 1 90 ? -2.91 -21.312 -0.383 1 98.44 90 ALA A CA 1
ATOM 687 C C . ALA A 1 90 ? -2.047 -20.141 -0.841 1 98.44 90 ALA A C 1
ATOM 689 O O . ALA A 1 90 ? -1.042 -19.812 -0.203 1 98.44 90 ALA A O 1
ATOM 690 N N . ASN A 1 91 ? -2.432 -19.578 -1.974 1 98.56 91 ASN A N 1
ATOM 691 C CA . ASN A 1 91 ? -1.708 -18.406 -2.43 1 98.56 91 ASN A CA 1
ATOM 692 C C . ASN A 1 91 ? -2.627 -17.188 -2.529 1 98.56 91 ASN A C 1
ATOM 694 O O . ASN A 1 91 ? -2.186 -16.094 -2.906 1 98.56 91 ASN A O 1
ATOM 698 N N . THR A 1 92 ? -3.926 -17.344 -2.275 1 98.88 92 THR A N 1
ATOM 699 C CA . THR A 1 92 ? -4.914 -16.281 -2.4 1 98.88 92 THR A CA 1
ATOM 700 C C . THR A 1 92 ? -5.879 -16.297 -1.219 1 98.88 92 THR A C 1
ATOM 702 O O . THR A 1 92 ? -6.605 -17.281 -1.016 1 98.88 92 THR A O 1
ATOM 705 N N . LEU A 1 93 ? -5.863 -15.273 -0.505 1 98.88 93 LEU A N 1
ATOM 706 C CA . LEU A 1 93 ? -6.754 -15.133 0.643 1 98.88 93 LEU A CA 1
ATOM 707 C C . LEU A 1 93 ? -7.758 -14.008 0.419 1 98.88 93 LEU A C 1
ATOM 709 O O . LEU A 1 93 ? -7.418 -12.969 -0.161 1 98.88 93 LEU A O 1
ATOM 713 N N . THR A 1 94 ? -8.969 -14.172 0.88 1 98.75 94 THR A N 1
ATOM 714 C CA . THR A 1 94 ? -10 -13.141 0.963 1 98.75 94 THR A CA 1
ATOM 715 C C . THR A 1 94 ? -10.5 -12.992 2.396 1 98.75 94 THR A C 1
ATOM 717 O O . THR A 1 94 ? -10.742 -13.984 3.082 1 98.75 94 THR A O 1
ATOM 720 N N . PHE A 1 95 ? -10.586 -11.766 2.781 1 98.19 95 PHE A N 1
ATOM 721 C CA . PHE A 1 95 ? -11.031 -11.516 4.145 1 98.19 95 PHE A CA 1
ATOM 722 C C . PHE A 1 95 ? -12.516 -11.164 4.168 1 98.19 95 PHE A C 1
ATOM 724 O O . PHE A 1 95 ? -12.977 -10.328 3.396 1 98.19 95 PHE A O 1
ATOM 731 N N . GLY A 1 96 ? -13.211 -11.781 5.055 1 94.31 96 GLY A N 1
ATOM 732 C CA . GLY A 1 96 ? -14.609 -11.461 5.25 1 94.31 96 GLY A CA 1
ATOM 733 C C . GLY A 1 96 ? -14.828 -10.258 6.156 1 94.31 96 GLY A C 1
ATOM 734 O O . GLY A 1 96 ? -13.867 -9.711 6.703 1 94.31 96 GLY A O 1
ATOM 735 N N . LYS A 1 97 ? -16.062 -9.812 6.375 1 85.19 97 LYS A N 1
ATOM 736 C CA . LYS A 1 97 ? -16.422 -8.625 7.148 1 85.19 97 LYS A CA 1
ATOM 737 C C . LYS A 1 97 ? -16.047 -8.789 8.617 1 85.19 97 LYS A C 1
ATOM 739 O O . LYS A 1 97 ? -15.688 -7.816 9.289 1 85.19 97 LYS A O 1
ATOM 744 N N . ASP A 1 98 ? -16.016 -9.984 9.102 1 86.69 98 ASP A N 1
ATOM 745 C CA . ASP A 1 98 ? -15.719 -10.234 10.508 1 86.69 98 ASP A CA 1
ATOM 746 C C . ASP A 1 98 ? -14.273 -10.688 10.688 1 86.69 98 ASP A C 1
ATOM 748 O O . ASP A 1 98 ? -13.898 -11.148 11.766 1 86.69 98 ASP A O 1
ATOM 752 N N . GLY A 1 99 ? -13.555 -10.695 9.648 1 90.12 99 GLY A N 1
ATOM 753 C CA . GLY A 1 99 ? -12.156 -11.086 9.742 1 90.12 99 GLY A CA 1
ATOM 754 C C . GLY A 1 99 ? -11.93 -12.547 9.383 1 90.12 99 GLY A C 1
ATOM 755 O O . GLY A 1 99 ? -10.836 -13.078 9.602 1 90.12 99 GLY A O 1
ATOM 756 N N . GLU A 1 100 ? -12.969 -13.18 8.898 1 96.62 100 GLU A N 1
ATOM 757 C CA . GLU A 1 100 ? -12.828 -14.555 8.438 1 96.62 100 GLU A CA 1
ATOM 758 C C . GLU A 1 100 ? -11.844 -14.648 7.273 1 96.62 100 GLU A C 1
ATOM 760 O O . GLU A 1 100 ? -11.844 -13.797 6.383 1 96.62 100 GLU A O 1
ATOM 765 N N . ILE A 1 101 ? -11.016 -15.688 7.348 1 98.25 101 ILE A N 1
ATOM 766 C CA . ILE A 1 101 ? -10.008 -15.891 6.309 1 98.25 101 ILE A CA 1
ATOM 767 C C . ILE A 1 101 ? -10.438 -17.016 5.379 1 98.25 101 ILE A C 1
ATOM 769 O O . ILE A 1 101 ? -10.609 -18.156 5.812 1 98.25 101 ILE A O 1
ATOM 773 N N . HIS A 1 102 ? -10.672 -16.703 4.113 1 98.62 102 HIS A N 1
ATOM 774 C CA . HIS A 1 102 ? -10.938 -17.672 3.059 1 98.62 102 HIS A CA 1
ATOM 775 C C . HIS A 1 102 ? -9.695 -17.922 2.223 1 98.62 102 HIS A C 1
ATOM 777 O O . HIS A 1 102 ? -9.141 -17 1.621 1 98.62 102 HIS A O 1
ATOM 783 N N . ALA A 1 103 ? -9.281 -19.188 2.189 1 98.81 103 ALA A N 1
ATOM 784 C CA . ALA A 1 103 ? -8.039 -19.531 1.495 1 98.81 103 ALA A CA 1
ATOM 785 C C . ALA A 1 103 ? -8.328 -20.297 0.203 1 98.81 103 ALA A C 1
ATOM 787 O O . ALA A 1 103 ? -9.172 -21.188 0.177 1 98.81 103 ALA A O 1
ATOM 788 N N . ASP A 1 104 ? -7.688 -19.891 -0.805 1 98.75 104 ASP A N 1
ATOM 789 C CA . ASP A 1 104 ? -7.746 -20.469 -2.143 1 98.75 104 ASP A CA 1
ATOM 790 C C . ASP A 1 104 ? -6.348 -20.625 -2.734 1 98.75 104 ASP A C 1
ATOM 792 O O . ASP A 1 104 ? -5.371 -20.141 -2.172 1 98.75 104 ASP A O 1
ATOM 796 N N . ASN A 1 105 ? -6.203 -21.469 -3.678 1 98.69 105 ASN A N 1
ATOM 797 C CA . ASN A 1 105 ? -4.984 -21.594 -4.469 1 98.69 105 ASN A CA 1
ATOM 798 C C . ASN A 1 105 ? -5.266 -21.438 -5.961 1 98.69 105 ASN A C 1
ATOM 800 O O . ASN A 1 105 ? -5.902 -22.312 -6.566 1 98.69 105 ASN A O 1
ATOM 804 N N . THR A 1 106 ? -4.738 -20.375 -6.504 1 98.62 106 THR A N 1
ATOM 805 C CA . THR A 1 106 ? -5.074 -20.047 -7.887 1 98.62 106 THR A CA 1
ATOM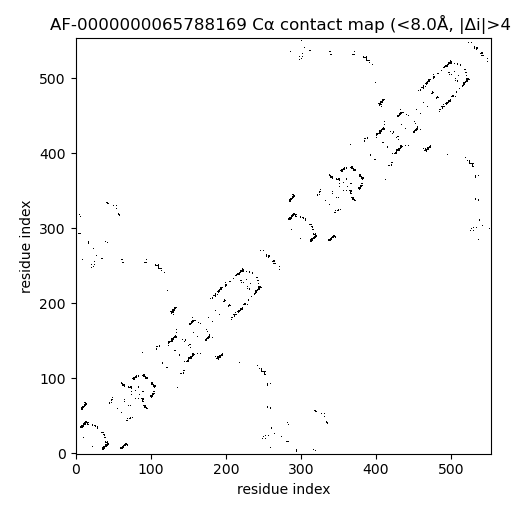 806 C C . THR A 1 106 ? -3.898 -20.344 -8.812 1 98.62 106 THR A C 1
ATOM 808 O O . THR A 1 106 ? -3.898 -19.938 -9.977 1 98.62 106 THR A O 1
ATOM 811 N N . ASP A 1 107 ? -2.881 -21.016 -8.375 1 98.06 107 ASP A N 1
ATOM 812 C CA . ASP A 1 107 ? -1.734 -21.375 -9.203 1 98.06 107 ASP A CA 1
ATOM 813 C C . ASP A 1 107 ? -2.156 -22.281 -10.367 1 98.06 107 ASP A C 1
ATOM 815 O O . ASP A 1 107 ? -1.758 -22.047 -11.508 1 98.06 107 ASP A O 1
ATOM 819 N N . GLY A 1 108 ? -2.951 -23.25 -10.055 1 98.12 108 GLY A N 1
ATOM 820 C CA . GLY A 1 108 ? -3.432 -24.156 -11.086 1 98.12 108 GLY A CA 1
ATOM 821 C C . GLY A 1 108 ? -4.246 -23.453 -12.156 1 98.12 108 GLY A C 1
ATOM 822 O O . GLY A 1 108 ? -4.066 -23.719 -13.352 1 98.12 108 GLY A O 1
ATOM 823 N N . TYR A 1 109 ? -5.129 -22.625 -11.68 1 98.06 109 TYR A N 1
ATOM 824 C CA . TYR A 1 109 ? -5.902 -21.812 -12.602 1 98.06 109 TYR A CA 1
ATOM 825 C C . TYR A 1 109 ? -4.984 -20.984 -13.508 1 98.06 109 TYR A C 1
ATOM 827 O O . TYR A 1 109 ? -5.168 -20.953 -14.727 1 98.06 109 TYR A O 1
ATOM 835 N N . GLY A 1 110 ? -4.031 -20.312 -12.891 1 98.56 110 GLY A N 1
ATOM 836 C CA . GLY A 1 110 ? -3.086 -19.531 -13.656 1 98.56 110 GLY A CA 1
ATOM 837 C C . GLY A 1 110 ? -2.342 -20.328 -14.703 1 98.56 110 GLY A C 1
ATOM 838 O O . GLY A 1 110 ? -2.188 -19.875 -15.844 1 98.56 110 GLY A O 1
ATOM 839 N N . PHE A 1 111 ? -1.926 -21.484 -14.328 1 98.44 111 PHE A N 1
ATOM 840 C CA . PHE A 1 111 ? -1.199 -22.375 -15.219 1 98.44 111 PHE A CA 1
ATOM 841 C C . PHE A 1 111 ? -2.059 -22.75 -16.422 1 98.44 111 PHE A C 1
ATOM 843 O O . PHE A 1 111 ? -1.638 -22.594 -17.562 1 98.44 111 PHE A O 1
ATOM 850 N N . LEU A 1 112 ? -3.254 -23.172 -16.156 1 98.31 112 LEU A N 1
ATOM 851 C CA . LEU A 1 112 ? -4.129 -23.672 -17.203 1 98.31 112 LEU A CA 1
ATOM 852 C C . LEU A 1 112 ? -4.52 -22.531 -18.156 1 98.31 112 LEU A C 1
ATOM 854 O O . LEU A 1 112 ? -4.527 -22.719 -19.375 1 98.31 112 LEU A O 1
ATOM 858 N N . GLU A 1 113 ? -4.832 -21.422 -17.562 1 98.19 113 GLU A N 1
ATOM 859 C CA . GLU A 1 113 ? -5.215 -20.297 -18.406 1 98.19 113 GLU A CA 1
ATOM 860 C C . GLU A 1 113 ? -4.047 -19.828 -19.266 1 98.19 113 GLU A C 1
ATOM 862 O O . GLU A 1 113 ? -4.238 -19.453 -20.422 1 98.19 113 GLU A O 1
ATOM 867 N N . ASN A 1 114 ? -2.855 -19.812 -18.719 1 98.19 114 ASN A N 1
ATOM 868 C CA . ASN A 1 114 ? -1.666 -19.5 -19.516 1 98.19 114 ASN A CA 1
ATOM 869 C C . ASN A 1 114 ? -1.49 -20.484 -20.672 1 98.19 114 ASN A C 1
ATOM 871 O O . ASN A 1 114 ? -1.224 -20.062 -21.797 1 98.19 114 ASN A O 1
ATOM 875 N N . LEU A 1 115 ? -1.639 -21.75 -20.359 1 98.12 115 LEU A N 1
ATOM 876 C CA . LEU A 1 115 ? -1.501 -22.797 -21.359 1 98.12 115 LEU A CA 1
ATOM 877 C C . LEU A 1 115 ? -2.539 -22.641 -22.469 1 98.12 115 LEU A C 1
ATOM 879 O O . LEU A 1 115 ? -2.199 -22.656 -23.656 1 98.12 115 LEU A O 1
ATOM 883 N N . ARG A 1 116 ? -3.734 -22.375 -22.094 1 97.31 116 ARG A N 1
ATOM 884 C CA . ARG A 1 116 ? -4.824 -22.234 -23.062 1 97.31 116 ARG A CA 1
ATOM 885 C C . ARG A 1 116 ? -4.625 -21 -23.938 1 97.31 116 ARG A C 1
ATOM 887 O O . ARG A 1 116 ? -4.922 -21.031 -25.125 1 97.31 116 ARG A O 1
ATOM 894 N N . SER A 1 117 ? -4.141 -20 -23.344 1 96.81 117 SER A N 1
ATOM 895 C CA . SER A 1 117 ? -3.918 -18.766 -24.094 1 96.81 117 SER A CA 1
ATOM 896 C C . SER A 1 117 ? -2.744 -18.906 -25.047 1 96.81 117 SER A C 1
ATOM 898 O O . SER A 1 117 ? -2.754 -18.312 -26.141 1 96.81 117 SER A O 1
ATOM 900 N N . GLY A 1 118 ? -1.755 -19.625 -24.672 1 96.88 118 GLY A N 1
ATOM 901 C CA . GLY A 1 118 ? -0.533 -19.719 -25.453 1 96.88 118 GLY A CA 1
ATOM 902 C C . GLY A 1 118 ? -0.539 -20.875 -26.438 1 96.88 118 GLY A C 1
ATOM 903 O O . GLY A 1 118 ? 0.233 -20.875 -27.391 1 96.88 118 GLY A O 1
ATOM 904 N N . ALA A 1 119 ? -1.277 -21.875 -26.141 1 97.62 119 ALA A N 1
ATOM 905 C CA . ALA A 1 119 ? -1.416 -23.047 -26.984 1 97.62 119 ALA A CA 1
ATOM 906 C C . ALA A 1 119 ? -2.885 -23.375 -27.25 1 97.62 119 ALA A C 1
ATOM 908 O O . ALA A 1 119 ? -3.426 -24.328 -26.688 1 97.62 119 ALA A O 1
ATOM 909 N N . THR A 1 120 ? -3.467 -22.75 -28.203 1 95.31 120 THR A N 1
ATOM 910 C CA . THR A 1 120 ? -4.91 -22.75 -28.422 1 95.31 120 THR A CA 1
ATOM 911 C C . THR A 1 120 ? -5.379 -24.109 -28.906 1 95.31 120 THR A C 1
ATOM 913 O O . THR A 1 120 ? -6.543 -24.484 -28.719 1 95.31 120 THR A O 1
ATOM 916 N N . ASP A 1 121 ? -4.504 -24.875 -29.422 1 95.44 121 ASP A N 1
ATOM 917 C CA . ASP A 1 121 ? -4.898 -26.156 -30.016 1 95.44 121 ASP A CA 1
ATOM 918 C C . ASP A 1 121 ? -4.73 -27.281 -29 1 95.44 121 ASP A C 1
ATOM 920 O O . ASP A 1 121 ? -5.133 -28.422 -29.266 1 95.44 121 AS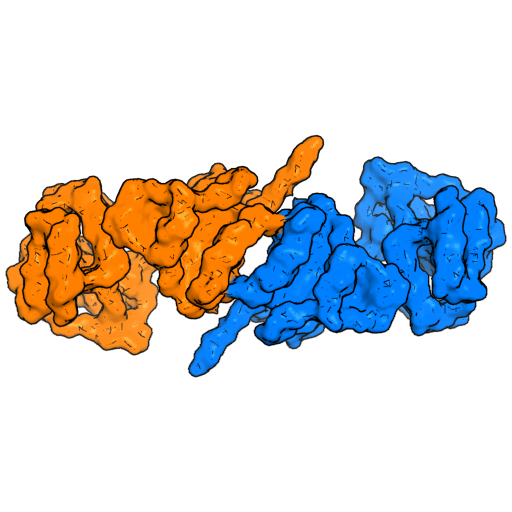P A O 1
ATOM 924 N N . TRP A 1 122 ? -4.152 -26.984 -27.922 1 96.62 122 TRP A N 1
ATOM 925 C CA . TRP A 1 122 ? -3.975 -28.016 -26.906 1 96.62 122 TRP A CA 1
ATOM 926 C C . TRP A 1 122 ? -5.281 -28.297 -26.172 1 96.62 122 TRP A C 1
ATOM 928 O O . TRP A 1 122 ? -5.984 -27.375 -25.781 1 96.62 122 TRP A O 1
ATOM 938 N N . THR A 1 123 ? -5.555 -29.562 -26.031 1 96.62 123 THR A N 1
ATOM 939 C CA . THR A 1 123 ? -6.676 -30 -25.203 1 96.62 123 THR A CA 1
ATOM 940 C C . THR A 1 123 ? -6.23 -31.078 -24.219 1 96.62 123 THR A C 1
ATOM 942 O O . THR A 1 123 ? -5.391 -31.922 -24.547 1 96.62 123 THR A O 1
ATOM 945 N N . PRO A 1 124 ? -6.766 -31.062 -23.047 1 96.88 124 PRO A N 1
ATOM 946 C CA . PRO A 1 124 ? -6.324 -32 -22 1 96.88 124 PRO A CA 1
ATOM 947 C C . PRO A 1 124 ? -6.523 -33.469 -22.375 1 96.88 124 PRO A C 1
ATOM 949 O O . PRO A 1 124 ? -5.719 -34.312 -22 1 96.88 124 PRO A O 1
ATOM 952 N N . SER A 1 125 ? -7.508 -33.688 -23.094 1 95.62 125 SER A N 1
ATOM 953 C CA . SER A 1 125 ? -7.898 -35.062 -23.375 1 95.62 125 SER A CA 1
ATOM 954 C C . SER A 1 125 ? -7.012 -35.688 -24.453 1 95.62 125 SER A C 1
ATOM 956 O O . SER A 1 125 ? -7.09 -36.906 -24.703 1 95.62 125 SER A O 1
ATOM 958 N N . GLN A 1 126 ? -6.125 -34.938 -25.031 1 94.81 126 GLN A N 1
ATOM 959 C CA . GLN A 1 126 ? -5.344 -35.375 -26.188 1 94.81 126 GLN A CA 1
ATOM 960 C C . GLN A 1 126 ? -4.348 -36.469 -25.812 1 94.81 126 GLN A C 1
ATOM 962 O O . GLN A 1 126 ? -3.916 -37.25 -26.656 1 94.81 126 GLN A O 1
ATOM 967 N N . GLY A 1 127 ? -3.881 -36.469 -24.594 1 95.75 127 GLY A N 1
ATOM 968 C CA . GLY A 1 127 ? -2.9 -37.438 -24.188 1 95.75 127 GLY A CA 1
ATOM 969 C C . GLY A 1 127 ? -2.23 -37.094 -22.859 1 95.75 127 GLY A C 1
ATOM 970 O O . GLY A 1 127 ? -2.674 -36.219 -22.156 1 95.75 127 GLY A O 1
ATOM 971 N N . PRO A 1 128 ? -1.171 -37.906 -22.594 1 97.44 128 PRO A N 1
ATOM 972 C CA . PRO A 1 128 ? -0.513 -37.75 -21.297 1 97.44 128 PRO A CA 1
ATOM 973 C C . PRO A 1 128 ? 0.323 -36.469 -21.219 1 97.44 128 PRO A C 1
ATOM 975 O O . PRO A 1 128 ? 0.741 -35.938 -22.25 1 97.44 128 PRO A O 1
ATOM 978 N N . ALA A 1 129 ? 0.451 -36 -20 1 98.38 129 ALA A N 1
ATOM 979 C CA . ALA A 1 129 ? 1.363 -34.906 -19.703 1 98.38 129 ALA A CA 1
ATOM 980 C C . ALA A 1 129 ? 2.582 -35.406 -18.922 1 98.38 129 ALA A C 1
ATOM 982 O O . ALA A 1 129 ? 2.455 -36.219 -18.016 1 98.38 129 ALA A O 1
ATOM 983 N N . VAL A 1 130 ? 3.754 -34.938 -19.312 1 97.62 130 VAL A N 1
ATOM 984 C CA . VAL A 1 130 ? 4.977 -35.156 -18.562 1 97.62 130 VAL A CA 1
ATOM 985 C C . VAL A 1 130 ? 5.297 -33.938 -17.703 1 97.62 130 VAL A C 1
ATOM 987 O O . VAL A 1 130 ? 5.375 -32.812 -18.219 1 97.62 130 VAL A O 1
ATOM 990 N N . VAL A 1 131 ? 5.434 -34.156 -16.422 1 97.75 131 VAL A N 1
ATOM 991 C CA . VAL A 1 131 ? 5.734 -33.094 -15.477 1 97.75 131 VAL A CA 1
ATOM 992 C C . VAL A 1 131 ? 7.102 -33.344 -14.836 1 97.75 131 VAL A C 1
ATOM 994 O O . VAL A 1 131 ? 7.34 -34.375 -14.234 1 97.75 131 VAL A O 1
ATOM 997 N N . LEU A 1 132 ? 7.961 -32.344 -15.055 1 96.5 132 LEU A N 1
ATOM 998 C CA . LEU A 1 132 ? 9.281 -32.375 -14.445 1 96.5 132 LEU A CA 1
ATOM 999 C C . LEU A 1 132 ? 9.289 -31.594 -13.133 1 96.5 132 LEU A C 1
ATOM 1001 O O . LEU A 1 132 ? 9.07 -30.375 -13.117 1 96.5 132 LEU A O 1
ATOM 1005 N N . GLY A 1 133 ? 9.602 -32.281 -12.031 1 95.44 133 GLY A N 1
ATOM 1006 C CA . GLY A 1 133 ? 9.578 -31.672 -10.719 1 95.44 133 GLY A CA 1
ATOM 1007 C C . GLY A 1 133 ? 8.445 -32.188 -9.844 1 95.44 133 GLY A C 1
ATOM 1008 O O . GLY A 1 133 ? 7.375 -32.531 -10.336 1 95.44 133 GLY A O 1
ATOM 1009 N N . ALA A 1 134 ? 8.656 -32.125 -8.516 1 95.62 134 ALA A N 1
ATOM 1010 C CA . ALA A 1 134 ? 7.66 -32.625 -7.574 1 95.62 134 ALA A CA 1
ATOM 1011 C C . ALA A 1 134 ? 7.535 -31.719 -6.359 1 95.62 134 ALA A C 1
ATOM 1013 O O . ALA A 1 134 ? 7.297 -32.188 -5.242 1 95.62 134 ALA A O 1
ATOM 1014 N N . GLY A 1 135 ? 7.715 -30.453 -6.539 1 91.06 135 GLY A N 1
ATOM 1015 C CA . GLY A 1 135 ? 7.551 -29.469 -5.484 1 91.06 135 GLY A CA 1
ATOM 1016 C C . GLY A 1 135 ? 6.152 -28.891 -5.43 1 91.06 135 GLY A C 1
ATOM 1017 O O . GLY A 1 135 ? 5.199 -29.484 -5.938 1 91.06 135 GLY A O 1
ATOM 1018 N N . GLY A 1 136 ? 6.016 -27.75 -4.746 1 88.38 136 GLY A N 1
ATOM 1019 C CA . GLY A 1 136 ? 4.73 -27.094 -4.582 1 88.38 136 GLY A CA 1
ATOM 1020 C C . GLY A 1 136 ? 4.078 -26.703 -5.895 1 88.38 136 GLY A C 1
ATOM 1021 O O . GLY A 1 136 ? 2.885 -26.938 -6.094 1 88.38 136 GLY A O 1
ATOM 1022 N N . ALA A 1 137 ? 4.883 -26.109 -6.73 1 93.31 137 ALA A N 1
ATOM 1023 C CA . ALA A 1 137 ? 4.352 -25.734 -8.039 1 93.31 137 ALA A CA 1
ATOM 1024 C C . ALA A 1 137 ? 3.879 -26.953 -8.812 1 93.31 137 ALA A C 1
ATOM 1026 O O . ALA A 1 137 ? 2.85 -26.922 -9.492 1 93.31 137 ALA A O 1
ATOM 1027 N N . ALA A 1 138 ? 4.605 -28.031 -8.727 1 96.69 138 ALA A N 1
ATOM 1028 C CA . ALA A 1 138 ? 4.238 -29.266 -9.406 1 96.69 138 ALA A CA 1
ATOM 1029 C C . ALA A 1 138 ? 2.881 -29.781 -8.93 1 96.69 138 ALA A C 1
ATOM 1031 O O . ALA A 1 138 ? 2.049 -30.203 -9.742 1 96.69 138 ALA A O 1
ATOM 1032 N N . ARG A 1 139 ? 2.68 -29.766 -7.648 1 96.31 139 ARG A N 1
ATOM 1033 C CA . ARG A 1 139 ? 1.415 -30.234 -7.094 1 96.31 139 ARG A CA 1
ATOM 1034 C C . ARG A 1 139 ? 0.239 -29.438 -7.66 1 96.31 139 ARG A C 1
ATOM 1036 O O . ARG A 1 139 ? -0.772 -30.031 -8.062 1 96.31 139 ARG A O 1
ATOM 1043 N N . ALA A 1 140 ? 0.356 -28.125 -7.695 1 97.56 140 ALA A N 1
ATOM 1044 C CA . ALA A 1 140 ? -0.688 -27.281 -8.258 1 97.56 140 ALA A CA 1
ATOM 1045 C C . ALA A 1 140 ? -0.944 -27.625 -9.727 1 97.56 140 ALA A C 1
ATOM 1047 O O . ALA A 1 140 ? -2.096 -27.688 -10.164 1 97.56 140 ALA A O 1
ATOM 1048 N N . VAL A 1 141 ? 0.106 -27.844 -10.461 1 98.31 141 VAL A N 1
ATOM 1049 C CA . VAL A 1 141 ? 0.022 -28.172 -11.875 1 98.31 141 VAL A CA 1
ATOM 1050 C C . VAL A 1 141 ? -0.667 -29.531 -12.055 1 98.31 141 VAL A C 1
ATOM 1052 O O . VAL A 1 141 ? -1.557 -29.672 -12.898 1 98.31 141 VAL A O 1
ATOM 1055 N N . ILE A 1 142 ? -0.295 -30.484 -11.25 1 97.88 142 ILE A N 1
ATOM 1056 C CA . ILE A 1 142 ? -0.857 -31.828 -11.328 1 97.88 142 ILE A CA 1
ATOM 1057 C C . ILE A 1 142 ? -2.357 -31.781 -11.047 1 97.88 142 ILE A C 1
ATOM 1059 O O . ILE A 1 142 ? -3.158 -32.312 -11.812 1 97.88 142 ILE A O 1
ATOM 1063 N N . VAL A 1 143 ? -2.744 -31.062 -10.008 1 97.31 143 VAL A N 1
ATOM 1064 C CA . VAL A 1 143 ? -4.152 -30.938 -9.656 1 97.31 143 VAL A CA 1
ATOM 1065 C C . VAL A 1 143 ? -4.918 -30.297 -10.812 1 97.31 143 VAL A C 1
ATOM 1067 O O . VAL A 1 143 ? -5.988 -30.766 -11.195 1 97.31 143 VAL A O 1
ATOM 1070 N N . ALA A 1 144 ? -4.379 -29.281 -11.375 1 97.88 144 ALA A N 1
ATOM 1071 C CA . ALA A 1 144 ? -5.027 -28.547 -12.461 1 97.88 144 ALA A CA 1
ATOM 1072 C C . ALA A 1 144 ? -5.195 -29.422 -13.695 1 97.88 144 ALA A C 1
ATOM 1074 O O . ALA A 1 144 ? -6.262 -29.438 -14.312 1 97.88 144 ALA A O 1
ATOM 1075 N N . LEU A 1 145 ? -4.18 -30.156 -14.047 1 98.25 145 LEU A N 1
ATOM 1076 C CA . LEU A 1 145 ? -4.203 -31 -15.234 1 98.25 145 LEU A CA 1
ATOM 1077 C C . LEU A 1 145 ? -5.195 -32.156 -15.07 1 98.25 145 LEU A C 1
ATOM 1079 O O . LEU A 1 145 ? -5.965 -32.438 -15.984 1 98.25 145 LEU A O 1
ATOM 1083 N N . LEU A 1 146 ? -5.141 -32.75 -13.906 1 97 146 LEU A N 1
ATOM 1084 C CA . LEU A 1 146 ? -6.074 -33.844 -13.648 1 97 146 LEU A CA 1
ATOM 1085 C C . LEU A 1 146 ? -7.516 -33.344 -13.68 1 97 146 LEU A C 1
ATOM 1087 O O . LEU A 1 146 ? -8.383 -34 -14.281 1 97 146 LEU A O 1
ATOM 1091 N N . ASP A 1 147 ? -7.723 -32.219 -13.102 1 96.25 147 ASP A N 1
ATOM 1092 C CA . ASP A 1 147 ? -9.055 -31.625 -13.078 1 96.25 147 ASP A CA 1
ATOM 1093 C C . ASP A 1 147 ? -9.508 -31.25 -14.492 1 96.25 147 ASP A C 1
ATOM 1095 O O . ASP A 1 147 ? -10.695 -31.328 -14.805 1 96.25 147 ASP A O 1
ATOM 1099 N N . ALA A 1 148 ? -8.609 -30.875 -15.32 1 97.44 148 ALA A N 1
ATOM 1100 C CA . ALA A 1 148 ? -8.922 -30.469 -16.688 1 97.44 148 ALA A CA 1
ATOM 1101 C C . ALA A 1 148 ? -9.211 -31.688 -17.562 1 97.44 148 ALA A C 1
ATOM 1103 O O . ALA A 1 148 ? -9.75 -31.562 -18.672 1 97.44 148 ALA A O 1
ATOM 1104 N N . GLY A 1 149 ? -8.742 -32.906 -17.141 1 97.38 149 GLY A N 1
ATOM 1105 C CA . GLY A 1 149 ? -9.109 -34.094 -17.859 1 97.38 149 GLY A CA 1
ATOM 1106 C C . GLY A 1 149 ? -7.934 -34.781 -18.547 1 97.38 149 GLY A C 1
ATOM 1107 O O . GLY A 1 149 ? -8.117 -35.625 -19.422 1 97.38 149 GLY A O 1
ATOM 1108 N N . VAL A 1 150 ? -6.734 -34.406 -18.188 1 98.06 150 VAL A N 1
ATOM 1109 C CA . VAL A 1 150 ? -5.57 -35.125 -18.688 1 98.06 150 VAL A CA 1
ATOM 1110 C C . VAL A 1 150 ? -5.625 -36.594 -18.25 1 98.06 150 VAL A C 1
ATOM 1112 O O . VAL A 1 150 ? -5.828 -36.875 -17.078 1 98.06 150 VAL A O 1
ATOM 1115 N N . PRO A 1 151 ? -5.453 -37.469 -19.188 1 97.19 151 PRO A N 1
ATOM 1116 C CA . PRO A 1 151 ? -5.715 -38.875 -18.844 1 97.19 151 PRO A CA 1
ATOM 1117 C C . PRO A 1 151 ? -4.641 -39.469 -17.953 1 97.19 151 PRO A C 1
ATOM 1119 O O . PRO A 1 151 ? -4.914 -40.438 -17.203 1 97.19 151 PRO A O 1
ATOM 1122 N N . GLU A 1 152 ? -3.396 -39 -18.078 1 97.19 152 GLU A N 1
ATOM 1123 C CA . GLU A 1 152 ? -2.277 -39.531 -17.312 1 97.19 152 GLU A CA 1
ATOM 1124 C C . GLU A 1 152 ? -1.188 -38.5 -17.125 1 97.19 152 GLU A C 1
ATOM 1126 O O . GLU A 1 152 ? -0.882 -37.719 -18.047 1 97.19 152 GLU A O 1
ATOM 1131 N N . ILE A 1 153 ? -0.666 -38.5 -15.922 1 98.12 153 ILE A N 1
ATOM 1132 C CA . ILE A 1 153 ? 0.504 -37.656 -15.617 1 98.12 153 ILE A CA 1
ATOM 1133 C C . ILE A 1 153 ? 1.729 -38.562 -15.445 1 98.12 153 ILE A C 1
ATOM 1135 O O . ILE A 1 153 ? 1.727 -39.469 -14.617 1 98.12 153 ILE A O 1
ATOM 1139 N N . ILE A 1 154 ? 2.719 -38.344 -16.234 1 97.5 154 ILE A N 1
ATOM 1140 C CA . ILE A 1 154 ? 4.027 -38.969 -16.031 1 97.5 154 ILE A CA 1
ATOM 1141 C C . ILE A 1 154 ? 4.938 -38 -15.273 1 97.5 154 ILE A C 1
ATOM 1143 O O . ILE A 1 154 ? 5.289 -36.938 -15.781 1 97.5 154 ILE A O 1
ATOM 1147 N N . LEU A 1 155 ? 5.293 -38.406 -14.078 1 97.31 155 LEU A N 1
ATOM 1148 C CA . LEU A 1 155 ? 5.984 -37.531 -13.141 1 97.31 155 LEU A CA 1
ATOM 1149 C C . LEU A 1 155 ? 7.422 -38 -12.93 1 97.31 155 LEU A C 1
ATOM 1151 O O . LEU A 1 155 ? 7.68 -39.188 -12.734 1 97.31 155 LEU A O 1
ATOM 1155 N N . THR A 1 156 ? 8.328 -37.062 -13.023 1 94.5 156 THR A N 1
ATOM 1156 C CA . THR A 1 156 ? 9.719 -37.375 -12.703 1 94.5 156 THR A CA 1
ATOM 1157 C C . THR A 1 156 ? 10.328 -36.25 -11.867 1 94.5 156 THR A C 1
ATOM 1159 O O . THR A 1 156 ? 9.961 -35.062 -12.023 1 94.5 156 THR A O 1
ATOM 1162 N N . ASN A 1 157 ? 11.148 -36.562 -11 1 94.5 157 ASN A N 1
ATOM 1163 C CA . ASN A 1 157 ? 11.883 -35.656 -10.133 1 94.5 157 ASN A CA 1
ATOM 1164 C C . ASN A 1 157 ? 13.25 -36.219 -9.75 1 94.5 157 ASN A C 1
ATOM 1166 O O . ASN A 1 157 ? 13.422 -37.438 -9.664 1 94.5 157 ASN A O 1
ATOM 1170 N N . ARG A 1 158 ? 14.18 -35.312 -9.477 1 90.62 158 ARG A N 1
ATOM 1171 C CA . ARG A 1 158 ? 15.531 -35.75 -9.117 1 90.62 158 ARG A CA 1
ATOM 1172 C C . ARG A 1 158 ? 15.523 -36.5 -7.805 1 90.62 158 ARG A C 1
ATOM 1174 O O . ARG A 1 158 ? 16.219 -37.531 -7.664 1 90.62 158 ARG A O 1
ATOM 1181 N N . THR A 1 159 ? 14.672 -36 -6.887 1 90.94 159 THR A N 1
ATOM 1182 C CA . THR A 1 159 ? 14.469 -36.75 -5.641 1 90.94 159 THR A CA 1
ATOM 1183 C C . THR A 1 159 ? 13.234 -37.625 -5.73 1 90.94 159 THR A C 1
ATOM 1185 O O . THR A 1 159 ? 12.109 -37.156 -5.543 1 90.94 159 THR A O 1
ATOM 1188 N N . ARG A 1 160 ? 13.414 -38.875 -5.82 1 91.75 160 ARG A N 1
ATOM 1189 C CA . ARG A 1 160 ? 12.359 -39.812 -6.121 1 91.75 160 ARG A CA 1
ATOM 1190 C C . ARG A 1 160 ? 11.297 -39.844 -5.027 1 91.75 160 ARG A C 1
ATOM 1192 O O . ARG A 1 160 ? 10.109 -39.969 -5.312 1 91.75 160 ARG A O 1
ATOM 1199 N N . ALA A 1 161 ? 11.672 -39.625 -3.818 1 94.12 161 ALA A N 1
ATOM 1200 C CA . ALA A 1 161 ? 10.758 -39.719 -2.682 1 94.12 161 ALA A CA 1
ATOM 1201 C C . ALA A 1 161 ? 9.633 -38.688 -2.818 1 94.12 161 ALA A C 1
ATOM 1203 O O . ALA A 1 161 ? 8.5 -38.969 -2.408 1 94.12 161 ALA A O 1
ATOM 1204 N N . ARG A 1 162 ? 9.898 -37.594 -3.365 1 94.06 162 ARG A N 1
ATOM 1205 C CA . ARG A 1 162 ? 8.898 -36.562 -3.535 1 94.06 162 ARG A CA 1
ATOM 1206 C C . ARG A 1 162 ? 7.863 -36.938 -4.582 1 94.06 162 ARG A C 1
ATOM 1208 O O . ARG A 1 162 ? 6.668 -36.688 -4.41 1 94.06 162 ARG A O 1
ATOM 1215 N N . SER A 1 163 ? 8.352 -37.5 -5.684 1 95.56 163 SER A N 1
ATOM 1216 C CA . SER A 1 163 ? 7.441 -37.969 -6.723 1 95.56 163 SER A CA 1
ATOM 1217 C C . SER A 1 163 ? 6.582 -39.125 -6.23 1 95.56 163 SER A C 1
ATOM 1219 O O . SER A 1 163 ? 5.395 -39.219 -6.555 1 95.56 163 SER A O 1
ATOM 1221 N N . ASP A 1 164 ? 7.191 -39.969 -5.426 1 95.94 164 ASP A N 1
ATOM 1222 C CA . ASP A 1 164 ? 6.445 -41.094 -4.863 1 95.94 164 ASP A CA 1
ATOM 1223 C C . ASP A 1 164 ? 5.316 -40.594 -3.957 1 95.94 164 ASP A C 1
ATOM 1225 O O . ASP A 1 164 ? 4.219 -41.156 -3.965 1 95.94 164 ASP A O 1
ATOM 1229 N N . GLN A 1 165 ? 5.602 -39.625 -3.203 1 94.94 165 GLN A N 1
ATOM 1230 C CA . GLN A 1 165 ? 4.582 -39.062 -2.334 1 94.94 165 GLN A CA 1
ATOM 1231 C C . GLN A 1 165 ? 3.42 -38.5 -3.146 1 94.94 165 GLN A C 1
ATOM 1233 O O . GLN A 1 165 ? 2.256 -38.688 -2.789 1 94.94 165 GLN A O 1
ATOM 1238 N N . LEU A 1 166 ? 3.727 -37.812 -4.223 1 95.19 166 LEU A N 1
ATOM 1239 C CA . LEU A 1 166 ? 2.678 -37.25 -5.078 1 95.19 166 LEU A CA 1
ATOM 1240 C C . LEU A 1 166 ? 1.87 -38.375 -5.723 1 95.19 166 LEU A C 1
ATOM 1242 O O . LEU A 1 166 ? 0.644 -38.281 -5.824 1 95.19 166 LEU A O 1
ATOM 1246 N N . GLN A 1 167 ? 2.568 -39.375 -6.145 1 96.5 167 GLN A N 1
ATOM 1247 C CA . GLN A 1 167 ? 1.86 -40.531 -6.695 1 96.5 167 GLN A CA 1
ATOM 1248 C C . GLN A 1 167 ? 0.903 -41.125 -5.668 1 96.5 167 GLN A C 1
ATOM 1250 O O . GLN A 1 167 ? -0.222 -41.5 -6.008 1 96.5 167 GLN A O 1
ATOM 1255 N N . SER A 1 168 ? 1.373 -41.25 -4.477 1 96.38 168 SER A N 1
ATOM 1256 C CA . SER A 1 168 ? 0.538 -41.781 -3.404 1 96.38 168 SER A CA 1
ATOM 1257 C C . SER A 1 168 ? -0.689 -40.906 -3.174 1 96.38 168 SER A C 1
ATOM 1259 O O . SER A 1 168 ? -1.778 -41.406 -2.898 1 96.38 168 SER A O 1
ATOM 1261 N N . ASP A 1 169 ? -0.588 -39.688 -3.262 1 94.31 169 ASP A N 1
ATOM 1262 C CA . ASP A 1 169 ? -1.661 -38.75 -2.994 1 94.31 169 ASP A CA 1
ATOM 1263 C C . ASP A 1 169 ? -2.711 -38.781 -4.105 1 94.31 169 ASP A C 1
ATOM 1265 O O . ASP A 1 169 ? -3.9 -38.594 -3.844 1 94.31 169 ASP A O 1
ATOM 1269 N N . PHE A 1 170 ? -2.254 -38.969 -5.398 1 94.88 170 PHE A N 1
ATOM 1270 C CA . PHE A 1 170 ? -3.166 -38.781 -6.52 1 94.88 170 PHE A CA 1
ATOM 1271 C C . PHE A 1 170 ? -3.523 -40.094 -7.172 1 94.88 170 PHE A C 1
ATOM 1273 O O . PHE A 1 170 ? -4.41 -40.156 -8.023 1 94.88 170 PHE A O 1
ATOM 1280 N N . GLY A 1 171 ? -2.803 -41.125 -6.797 1 93 171 GLY A N 1
ATOM 1281 C CA . GLY A 1 171 ? -3.16 -42.469 -7.23 1 93 171 GLY A CA 1
ATOM 1282 C C . GLY A 1 171 ? -2.643 -42.812 -8.617 1 93 171 GLY A C 1
ATOM 1283 O O . GLY A 1 171 ? -1.616 -42.281 -9.047 1 93 171 GLY A O 1
ATOM 1284 N N . ASN A 1 172 ? -3.318 -43.656 -9.328 1 90.94 172 ASN A N 1
ATOM 1285 C CA . ASN A 1 172 ? -2.834 -44.344 -10.516 1 90.94 172 ASN A CA 1
ATOM 1286 C C . ASN A 1 172 ? -2.773 -43.406 -11.727 1 90.94 172 ASN A C 1
ATOM 1288 O O . ASN A 1 172 ? -2.158 -43.719 -12.742 1 90.94 172 ASN A O 1
ATOM 1292 N N . ARG A 1 173 ? -3.357 -42.281 -11.586 1 93.12 173 ARG A N 1
ATOM 1293 C CA . ARG A 1 173 ? -3.295 -41.344 -12.703 1 93.12 173 ARG A CA 1
ATOM 1294 C C . ARG A 1 173 ? -1.933 -40.688 -12.781 1 93.12 173 ARG A C 1
ATOM 1296 O O . ARG A 1 173 ? -1.614 -40 -13.773 1 93.12 173 ARG A O 1
ATOM 1303 N N . VAL A 1 174 ? -1.175 -40.906 -11.742 1 96.94 174 VAL A N 1
ATOM 1304 C CA . VAL A 1 174 ? 0.194 -40.375 -11.727 1 96.94 174 VAL A CA 1
ATOM 1305 C C . VAL A 1 174 ? 1.177 -41.562 -11.766 1 96.94 174 VAL A C 1
ATOM 1307 O O . VAL A 1 174 ? 1.179 -42.406 -10.875 1 96.94 174 VAL A O 1
ATOM 1310 N N . ARG A 1 175 ? 1.925 -41.594 -12.812 1 96.62 175 ARG A N 1
ATOM 1311 C CA . ARG A 1 175 ? 2.988 -42.594 -12.977 1 96.62 175 ARG A CA 1
ATOM 1312 C C . ARG A 1 175 ? 4.359 -41.969 -12.773 1 96.62 175 ARG A C 1
ATOM 1314 O O . ARG A 1 175 ? 4.719 -41 -13.477 1 96.62 175 ARG A O 1
ATOM 1321 N N . VAL A 1 176 ? 5.164 -42.531 -11.867 1 96.81 176 VAL A N 1
ATOM 1322 C CA . VAL A 1 176 ? 6.473 -41.969 -11.547 1 96.81 176 VAL A CA 1
ATOM 1323 C C . VAL A 1 176 ? 7.551 -42.656 -12.375 1 96.81 176 VAL A C 1
ATOM 1325 O O . VAL A 1 176 ? 7.531 -43.875 -12.531 1 96.81 176 VAL A O 1
ATOM 1328 N N . MET A 1 177 ? 8.391 -41.875 -12.938 1 93.62 177 MET A N 1
ATOM 1329 C CA . MET A 1 177 ? 9.539 -42.344 -13.703 1 93.62 177 MET A CA 1
ATOM 1330 C C . MET A 1 177 ? 10.844 -41.781 -13.156 1 93.62 177 MET A C 1
ATOM 1332 O O . MET A 1 177 ? 10.844 -40.719 -12.531 1 93.62 177 MET A O 1
ATOM 1336 N N . ASP A 1 178 ? 11.883 -42.594 -13.383 1 92.94 178 ASP A N 1
ATOM 1337 C CA . ASP A 1 178 ? 13.195 -42.062 -13.008 1 92.94 178 ASP A CA 1
ATOM 1338 C C . ASP A 1 178 ? 13.617 -40.906 -13.93 1 92.94 178 ASP A C 1
ATOM 1340 O O . ASP A 1 178 ? 13.383 -40.969 -15.141 1 92.94 178 ASP A O 1
ATOM 1344 N N . TRP A 1 179 ? 14.266 -40.031 -13.352 1 91.25 179 TRP A N 1
ATOM 1345 C CA . TRP A 1 179 ? 14.734 -38.844 -14.07 1 91.25 179 TRP A CA 1
ATOM 1346 C C . TRP A 1 179 ? 15.555 -39.25 -15.289 1 91.25 179 TRP A C 1
ATOM 1348 O O . TRP A 1 179 ? 15.445 -38.625 -16.344 1 91.25 179 TRP A O 1
ATOM 1358 N N . THR A 1 180 ? 16.359 -40.312 -15.227 1 89.62 180 THR A N 1
ATOM 1359 C CA . THR A 1 180 ? 17.281 -40.719 -16.266 1 89.62 180 THR A CA 1
ATOM 1360 C C . THR A 1 180 ? 16.531 -41.406 -17.406 1 89.62 180 THR A C 1
ATOM 1362 O O . THR A 1 180 ? 17.078 -41.625 -18.5 1 89.62 180 THR A O 1
ATOM 1365 N N . GLN A 1 181 ? 15.297 -41.594 -17.203 1 89.5 181 GLN A N 1
ATOM 1366 C CA . GLN A 1 181 ? 14.539 -42.375 -18.188 1 89.5 181 GLN A CA 1
ATOM 1367 C C . GLN A 1 181 ? 13.523 -41.469 -18.906 1 89.5 181 GLN A C 1
ATOM 1369 O O . GLN A 1 181 ? 12.711 -41.969 -19.688 1 89.5 181 GLN A O 1
ATOM 1374 N N . ILE A 1 182 ? 13.578 -40.25 -18.703 1 88.25 182 ILE A N 1
ATOM 1375 C CA . ILE A 1 182 ? 12.539 -39.344 -19.188 1 88.25 182 ILE A CA 1
ATOM 1376 C C . ILE A 1 182 ? 12.5 -39.375 -20.719 1 88.25 182 ILE A C 1
ATOM 1378 O O . ILE A 1 182 ? 11.43 -39.281 -21.328 1 88.25 182 ILE A O 1
ATOM 1382 N N . SER A 1 183 ? 13.641 -39.469 -21.297 1 89.88 183 SER A N 1
ATOM 1383 C CA . SER A 1 183 ? 13.727 -39.469 -22.766 1 89.88 183 SER A CA 1
ATOM 1384 C C . SER A 1 183 ? 12.875 -40.562 -23.375 1 89.88 183 SER A C 1
ATOM 1386 O O . SER A 1 183 ? 12.305 -40.375 -24.453 1 89.88 183 SER A O 1
ATOM 1388 N N . GLY A 1 184 ? 12.703 -41.562 -22.688 1 90.69 184 GLY A N 1
ATOM 1389 C CA . GLY A 1 184 ? 12 -42.719 -23.188 1 90.69 184 GLY A CA 1
ATOM 1390 C C . GLY A 1 184 ? 10.492 -42.562 -23.188 1 90.69 184 GLY A C 1
ATOM 1391 O O . GLY A 1 184 ? 9.781 -43.344 -23.844 1 90.69 184 GLY A O 1
ATOM 1392 N N . VAL A 1 185 ? 10 -41.594 -22.578 1 92.19 185 VAL A N 1
ATOM 1393 C CA . VAL A 1 185 ? 8.555 -41.469 -22.484 1 92.19 185 VAL A CA 1
ATOM 1394 C C . VAL A 1 185 ? 8.094 -40.188 -23.156 1 92.19 185 VAL A C 1
ATOM 1396 O O . VAL A 1 185 ? 6.891 -39.938 -23.281 1 92.19 185 VAL A O 1
ATOM 1399 N N . LEU A 1 186 ? 9.008 -39.375 -23.625 1 95.38 186 LEU A N 1
ATOM 1400 C CA . LEU A 1 186 ? 8.664 -38.094 -24.172 1 95.38 186 LEU A CA 1
ATOM 1401 C C . LEU A 1 186 ? 7.883 -38.219 -25.484 1 95.38 186 LEU A C 1
ATOM 1403 O O . LEU A 1 186 ? 7.09 -37.344 -25.844 1 95.38 186 LEU A O 1
ATOM 1407 N N . HIS A 1 187 ? 8.102 -39.312 -26.156 1 93.88 187 HIS A N 1
ATOM 1408 C CA . HIS A 1 187 ? 7.418 -39.531 -27.422 1 93.88 187 HIS A CA 1
ATOM 1409 C C . HIS A 1 187 ? 5.91 -39.656 -27.234 1 93.88 187 HIS A C 1
ATOM 1411 O O . HIS A 1 187 ? 5.141 -39.375 -28.156 1 93.88 187 HIS A O 1
ATOM 1417 N N . GLU A 1 188 ? 5.484 -39.938 -26.078 1 92.88 188 GLU A N 1
ATOM 1418 C CA . GLU A 1 188 ? 4.066 -40.125 -25.766 1 92.88 188 GLU A CA 1
ATOM 1419 C C . GLU A 1 188 ? 3.443 -38.812 -25.281 1 92.88 188 GLU A C 1
ATOM 1421 O O . GLU A 1 188 ? 2.219 -38.719 -25.203 1 92.88 188 GLU A O 1
ATOM 1426 N N . ALA A 1 189 ? 4.191 -37.906 -24.969 1 96.12 189 ALA A N 1
ATOM 1427 C CA . ALA A 1 189 ? 3.725 -36.719 -24.266 1 96.12 189 ALA A CA 1
ATOM 1428 C C . ALA A 1 189 ? 2.986 -35.75 -25.219 1 96.12 189 ALA A C 1
ATOM 1430 O O . ALA A 1 189 ? 3.508 -35.406 -26.266 1 96.12 189 ALA A O 1
ATOM 1431 N N . GLN A 1 190 ? 1.79 -35.375 -24.828 1 97.81 190 GLN A N 1
ATOM 1432 C CA . GLN A 1 190 ? 1.096 -34.312 -25.5 1 97.81 190 GLN A CA 1
ATOM 1433 C C . GLN A 1 190 ? 1.447 -32.938 -24.875 1 97.81 190 GLN A C 1
ATOM 1435 O O . GLN A 1 190 ? 1.274 -31.906 -25.516 1 97.81 190 GLN A O 1
ATOM 1440 N N . LEU A 1 191 ? 1.845 -33.031 -23.656 1 98.5 191 LEU A N 1
ATOM 1441 C CA . LEU A 1 191 ? 2.273 -31.844 -22.906 1 98.5 191 LEU A CA 1
ATOM 1442 C C . LEU A 1 191 ? 3.516 -32.156 -22.078 1 98.5 191 LEU A C 1
ATOM 1444 O O . LEU A 1 191 ? 3.6 -33.219 -21.453 1 98.5 191 LEU A O 1
ATOM 1448 N N . LEU A 1 192 ? 4.5 -31.281 -22.156 1 98.06 192 LEU A N 1
ATOM 1449 C CA . LEU A 1 192 ? 5.668 -31.328 -21.281 1 98.06 192 LEU A CA 1
ATOM 1450 C C . LEU A 1 192 ? 5.758 -30.062 -20.438 1 98.06 192 LEU A C 1
ATOM 1452 O O . LEU A 1 192 ? 5.75 -28.953 -20.984 1 98.06 192 LEU A O 1
ATOM 1456 N N . VAL A 1 193 ? 5.828 -30.234 -19.125 1 98.38 193 VAL A N 1
ATOM 1457 C CA . VAL A 1 193 ? 5.855 -29.094 -18.203 1 98.38 193 VAL A CA 1
ATOM 1458 C C . VAL A 1 193 ? 7.094 -29.188 -17.312 1 98.38 193 VAL A C 1
ATOM 1460 O O . VAL A 1 193 ? 7.309 -30.188 -16.641 1 98.38 193 VAL A O 1
ATOM 1463 N N . ASN A 1 194 ? 7.848 -28.156 -17.328 1 97.69 194 ASN A N 1
ATOM 1464 C CA . ASN A 1 194 ? 8.922 -28.031 -16.359 1 97.69 194 ASN A CA 1
ATOM 1465 C C . ASN A 1 194 ? 8.477 -27.234 -15.125 1 97.69 194 ASN A C 1
ATOM 1467 O O . ASN A 1 194 ? 8.148 -26.062 -15.234 1 97.69 194 ASN A O 1
ATOM 1471 N N . THR A 1 195 ? 8.469 -27.844 -13.977 1 97.44 195 THR A N 1
ATOM 1472 C CA . THR A 1 195 ? 8.094 -27.156 -12.742 1 97.44 195 THR A CA 1
ATOM 1473 C C . THR A 1 195 ? 9.297 -27.016 -11.812 1 97.44 195 THR A C 1
ATOM 1475 O O . THR A 1 195 ? 9.156 -26.609 -10.664 1 97.44 195 THR A O 1
ATOM 1478 N N . THR A 1 196 ? 10.5 -27.422 -12.281 1 95.31 196 THR A N 1
ATOM 1479 C CA . THR A 1 196 ? 11.734 -27.266 -11.516 1 95.31 196 THR A CA 1
ATOM 1480 C C . THR A 1 196 ? 12.32 -25.875 -11.711 1 95.31 196 THR A C 1
ATOM 1482 O O . THR A 1 196 ? 11.789 -25.078 -12.484 1 95.31 196 THR A O 1
ATOM 1485 N N . SER A 1 197 ? 13.461 -25.641 -11 1 93.81 197 SER A N 1
ATOM 1486 C CA . SER A 1 197 ? 14.156 -24.375 -11.164 1 93.81 197 SER A CA 1
ATOM 1487 C C . SER A 1 197 ? 15.203 -24.453 -12.266 1 93.81 197 SER A C 1
ATOM 1489 O O . SER A 1 197 ? 15.906 -23.469 -12.539 1 93.81 197 SER A O 1
ATOM 1491 N N . LEU A 1 198 ? 15.32 -25.562 -12.859 1 93.31 198 LEU A N 1
ATOM 1492 C CA . LEU A 1 198 ? 16.328 -25.734 -13.906 1 93.31 198 LEU A CA 1
ATOM 1493 C C . LEU A 1 198 ? 16.047 -24.812 -15.078 1 93.31 198 LEU A C 1
ATOM 1495 O O . LEU A 1 198 ? 14.906 -24.719 -15.547 1 93.31 198 LEU A O 1
ATOM 1499 N N . GLY A 1 199 ? 17.125 -24.125 -15.5 1 93.5 199 GLY A N 1
ATOM 1500 C CA . GLY A 1 199 ? 17 -23.203 -16.625 1 93.5 199 GLY A CA 1
ATOM 1501 C C . GLY A 1 199 ? 16.797 -21.766 -16.188 1 93.5 199 GLY A C 1
ATOM 1502 O O . GLY A 1 199 ? 16.906 -20.844 -17 1 93.5 199 GLY A O 1
ATOM 1503 N N . MET A 1 200 ? 16.5 -21.594 -14.93 1 93.44 200 MET A N 1
ATOM 1504 C CA . MET A 1 200 ? 16.359 -20.25 -14.398 1 93.44 200 MET A CA 1
ATOM 1505 C C . MET A 1 200 ? 17.719 -19.547 -14.336 1 93.44 200 MET A C 1
ATOM 1507 O O . MET A 1 200 ? 18.734 -20.188 -14.07 1 93.44 200 MET A O 1
ATOM 1511 N N . VAL A 1 201 ? 17.719 -18.25 -14.555 1 91.94 201 VAL A N 1
ATOM 1512 C CA . VAL A 1 201 ? 18.953 -17.484 -14.43 1 91.94 201 VAL A CA 1
ATOM 1513 C C . VAL A 1 201 ? 19.578 -17.75 -13.062 1 91.94 201 VAL A C 1
ATOM 1515 O O . VAL A 1 201 ? 18.906 -17.641 -12.031 1 91.94 201 VAL A O 1
ATOM 1518 N N . GLY A 1 202 ? 20.781 -18.125 -13.07 1 91.62 202 GLY A N 1
ATOM 1519 C CA . GLY A 1 202 ? 21.5 -18.391 -11.836 1 91.62 202 GLY A CA 1
ATOM 1520 C C . GLY A 1 202 ? 21.391 -19.828 -11.375 1 91.62 202 GLY A C 1
ATOM 1521 O O . GLY A 1 202 ? 21.984 -20.203 -10.359 1 91.62 202 GLY A O 1
ATOM 1522 N N . LYS A 1 203 ? 20.641 -20.672 -12 1 92.88 203 LYS A N 1
ATOM 1523 C CA . LYS A 1 203 ? 20.453 -22.078 -11.68 1 92.88 203 LYS A CA 1
ATOM 1524 C C . LYS A 1 203 ? 21 -22.984 -12.789 1 92.88 203 LYS A C 1
ATOM 1526 O O . LYS A 1 203 ? 21.297 -22.5 -13.891 1 92.88 203 LYS A O 1
ATOM 1531 N N . PRO A 1 204 ? 21.172 -24.203 -12.5 1 91.69 204 PRO A N 1
ATOM 1532 C CA . PRO A 1 204 ? 21.656 -25.141 -13.523 1 91.69 204 PRO A CA 1
ATOM 1533 C C . PRO A 1 204 ? 20.672 -25.297 -14.688 1 91.69 204 PRO A C 1
ATOM 1535 O O . PRO A 1 204 ? 19.469 -25.078 -14.516 1 91.69 204 PRO A O 1
ATOM 1538 N N . GLU A 1 205 ? 21.25 -2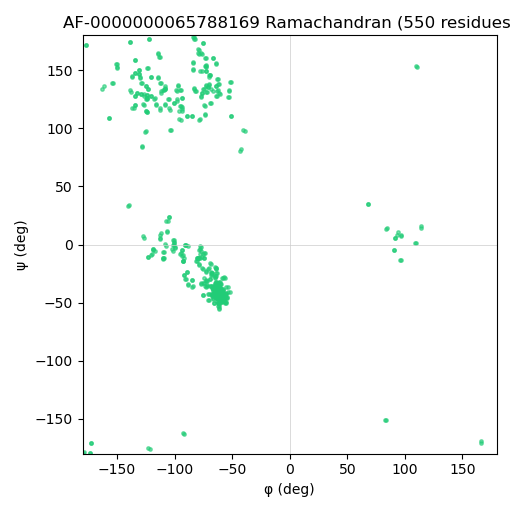5.672 -15.766 1 89.94 205 GLU A N 1
ATOM 1539 C CA . GLU A 1 205 ? 20.438 -25.953 -16.953 1 89.94 205 GLU A CA 1
ATOM 1540 C C . GLU A 1 205 ? 19.781 -27.328 -16.859 1 89.94 205 GLU A C 1
ATOM 1542 O O . GLU A 1 205 ? 20.172 -28.172 -16.062 1 89.94 205 GLU A O 1
ATOM 1547 N N . MET A 1 206 ? 18.766 -27.5 -17.75 1 83 206 MET A N 1
ATOM 1548 C CA . MET A 1 206 ? 18.109 -28.797 -17.875 1 83 206 MET A CA 1
ATOM 1549 C C . MET A 1 206 ? 19.062 -29.828 -18.484 1 83 206 MET A C 1
ATOM 1551 O O . MET A 1 206 ? 19.594 -29.625 -19.578 1 83 206 MET A O 1
ATOM 1555 N N . GLU A 1 207 ? 19.266 -30.875 -17.734 1 81.5 207 GLU A N 1
ATOM 1556 C CA . GLU A 1 207 ? 20.219 -31.891 -18.188 1 81.5 207 GLU A CA 1
ATOM 1557 C C . GLU A 1 207 ? 19.484 -33.094 -18.781 1 81.5 207 GLU A C 1
ATOM 1559 O O . GLU A 1 207 ? 20.109 -33.938 -19.406 1 81.5 207 GLU A O 1
ATOM 1564 N N . ALA A 1 208 ? 18.297 -33.094 -18.703 1 80.19 208 ALA A N 1
ATOM 1565 C CA . ALA A 1 208 ? 17.547 -34.25 -19.234 1 80.19 208 ALA A CA 1
ATOM 1566 C C . ALA A 1 208 ? 17.562 -34.25 -20.75 1 80.19 208 ALA A C 1
ATOM 1568 O O . ALA A 1 208 ? 17.453 -33.188 -21.391 1 80.19 208 ALA A O 1
ATOM 1569 N N . SER A 1 209 ? 17.781 -35.438 -21.297 1 86.75 209 SER A N 1
ATOM 1570 C CA . SER A 1 209 ? 17.719 -35.562 -22.75 1 86.75 209 SER A CA 1
ATOM 1571 C C . SER A 1 209 ? 16.312 -35.344 -23.266 1 86.75 209 SER A C 1
ATOM 1573 O O . SER A 1 209 ? 15.352 -35.906 -22.766 1 86.75 209 SER A O 1
ATOM 1575 N N . LEU A 1 210 ? 16.156 -34.469 -24.344 1 91.62 210 LEU A N 1
ATOM 1576 C CA . LEU A 1 210 ? 14.867 -34.156 -24.953 1 91.62 210 LEU A CA 1
ATOM 1577 C C . LEU A 1 210 ? 14.711 -34.844 -26.297 1 91.62 210 LEU A C 1
ATOM 1579 O O . LEU A 1 210 ? 13.883 -34.438 -27.125 1 91.62 210 LEU A O 1
ATOM 1583 N N . ASP A 1 211 ? 15.453 -35.844 -26.5 1 91.19 211 ASP A N 1
ATOM 1584 C CA . ASP A 1 211 ? 15.492 -36.531 -27.797 1 91.19 211 ASP A CA 1
ATOM 1585 C C . ASP A 1 211 ? 14.141 -37.125 -28.141 1 91.19 211 ASP A C 1
ATOM 1587 O O . ASP A 1 211 ? 13.758 -37.219 -29.312 1 91.19 211 ASP A O 1
ATOM 1591 N N . GLY A 1 212 ? 13.445 -37.594 -27.25 1 92.75 212 GLY A N 1
ATOM 1592 C CA . GLY A 1 212 ? 12.156 -38.25 -27.469 1 92.75 212 GLY A CA 1
ATOM 1593 C C . GLY A 1 212 ? 11.031 -37.25 -27.734 1 92.75 212 GLY A C 1
ATOM 1594 O O . GLY A 1 212 ? 9.914 -37.656 -28.078 1 92.75 212 GLY A O 1
ATOM 1595 N N . LEU A 1 213 ? 11.312 -36 -27.703 1 95.44 213 LEU A N 1
ATOM 1596 C CA . LEU A 1 213 ? 10.297 -34.969 -27.891 1 95.44 213 LEU A CA 1
ATOM 1597 C C . LEU A 1 213 ? 9.82 -34.938 -29.328 1 95.44 213 LEU A C 1
ATOM 1599 O O . LEU A 1 213 ? 10.625 -35.031 -30.266 1 95.44 213 LEU A O 1
ATOM 1603 N N . GLN A 1 214 ? 8.547 -34.844 -29.516 1 96.38 214 GLN A N 1
ATOM 1604 C CA . GLN A 1 214 ? 7.938 -34.812 -30.828 1 96.38 214 GLN A CA 1
ATOM 1605 C C . GLN A 1 214 ? 7.293 -33.438 -31.109 1 96.38 214 GLN A C 1
ATOM 1607 O O . GLN A 1 214 ? 6.879 -32.75 -30.188 1 96.38 214 GLN A O 1
ATOM 1612 N N . ALA A 1 215 ? 7.043 -33.125 -32.375 1 96.94 215 ALA A N 1
ATOM 1613 C CA . ALA A 1 215 ? 6.555 -31.828 -32.812 1 96.94 215 ALA A CA 1
ATOM 1614 C C . ALA A 1 215 ? 5.133 -31.578 -32.312 1 96.94 215 ALA A C 1
ATOM 1616 O O . ALA A 1 215 ? 4.727 -30.438 -32.125 1 96.94 215 ALA A O 1
ATOM 1617 N N . HIS A 1 216 ? 4.445 -32.594 -32.062 1 96.38 216 HIS A N 1
ATOM 1618 C CA . HIS A 1 216 ? 3.053 -32.438 -31.656 1 96.38 216 HIS A CA 1
ATOM 1619 C C . HIS A 1 216 ? 2.943 -32.062 -30.188 1 96.38 216 HIS A C 1
ATOM 1621 O O . HIS A 1 216 ? 1.871 -31.688 -29.719 1 96.38 216 HIS A O 1
ATOM 1627 N N . THR A 1 217 ? 4.016 -32.156 -29.422 1 97.88 217 THR A N 1
ATOM 1628 C CA . THR A 1 217 ? 4.004 -31.891 -27.984 1 97.88 217 THR A CA 1
ATOM 1629 C C . THR A 1 217 ? 3.961 -30.391 -27.719 1 97.88 217 THR A C 1
ATOM 1631 O O . THR A 1 217 ? 4.684 -29.625 -28.344 1 97.88 217 THR A O 1
ATOM 1634 N N . THR A 1 218 ? 3.049 -29.984 -26.859 1 98.56 218 THR A N 1
ATOM 1635 C CA . THR A 1 218 ? 3.123 -28.641 -26.297 1 98.56 218 THR A CA 1
ATOM 1636 C C . THR A 1 218 ? 4.098 -28.609 -25.109 1 98.56 218 THR A C 1
ATOM 1638 O O . THR A 1 218 ? 4.07 -29.484 -24.25 1 98.56 218 THR A O 1
ATOM 1641 N N . VAL A 1 219 ? 4.988 -27.594 -25.141 1 98.44 219 VAL A N 1
ATOM 1642 C CA . VAL A 1 219 ? 5.996 -27.5 -24.078 1 98.44 219 VAL A CA 1
ATOM 1643 C C . VAL A 1 219 ? 5.848 -26.172 -23.344 1 98.44 219 VAL A C 1
ATOM 1645 O O . VAL A 1 219 ? 5.758 -25.109 -23.953 1 98.44 219 VAL A O 1
ATOM 1648 N N . THR A 1 220 ? 5.75 -26.297 -22.016 1 98.5 220 THR A N 1
ATOM 1649 C CA . THR A 1 220 ? 5.688 -25.094 -21.188 1 98.5 220 THR A CA 1
ATOM 1650 C C . THR A 1 220 ? 6.676 -25.172 -20.031 1 98.5 220 THR A C 1
ATOM 1652 O O . THR A 1 220 ? 7 -26.266 -19.562 1 98.5 220 THR A O 1
ATOM 1655 N N . ASP A 1 221 ? 7.195 -24 -19.688 1 98.12 221 ASP A N 1
ATOM 1656 C CA . ASP A 1 221 ? 8.164 -23.859 -18.609 1 98.12 221 ASP A CA 1
ATOM 1657 C C . ASP A 1 221 ? 7.672 -22.859 -17.562 1 98.12 221 ASP A C 1
ATOM 1659 O O . ASP A 1 221 ? 7.367 -21.703 -17.891 1 98.12 221 ASP A O 1
ATOM 1663 N N . LEU A 1 222 ? 7.629 -23.281 -16.266 1 97.69 222 LEU A N 1
ATOM 1664 C CA . LEU A 1 222 ? 7.195 -22.344 -15.234 1 97.69 222 LEU A CA 1
ATOM 1665 C C . LEU A 1 222 ? 8.266 -21.297 -14.961 1 97.69 222 LEU A C 1
ATOM 1667 O O . LEU A 1 222 ? 7.977 -20.25 -14.375 1 97.69 222 LEU A O 1
ATOM 1671 N N . VAL A 1 223 ? 9.578 -21.625 -15.297 1 95.88 223 VAL A N 1
ATOM 1672 C CA . VAL A 1 223 ? 10.625 -20.625 -15.258 1 95.88 223 VAL A CA 1
ATOM 1673 C C . VAL A 1 223 ? 10.328 -19.531 -16.281 1 95.88 223 VAL A C 1
ATOM 1675 O O . VAL A 1 223 ? 10.016 -19.812 -17.438 1 95.88 223 VAL A O 1
ATOM 1678 N N . TYR A 1 224 ? 10.336 -18.328 -15.844 1 94.69 224 TYR A N 1
ATOM 1679 C CA . TYR A 1 224 ? 10.07 -17.25 -16.797 1 94.69 224 TYR A CA 1
ATOM 1680 C C . TYR A 1 224 ? 11.164 -16.188 -16.75 1 94.69 224 TYR A C 1
ATOM 1682 O O . TYR A 1 224 ? 10.984 -15.086 -17.266 1 94.69 224 TYR A O 1
ATOM 1690 N N . ASN A 1 225 ? 12.18 -16.516 -16 1 92.75 225 ASN A N 1
ATOM 1691 C CA . ASN A 1 225 ? 13.422 -15.758 -16.062 1 92.75 225 ASN A CA 1
ATOM 1692 C C . ASN A 1 225 ? 14.617 -16.656 -16.344 1 92.75 225 ASN A C 1
ATOM 1694 O O . ASN A 1 225 ? 15.195 -17.25 -15.422 1 92.75 225 ASN A O 1
ATOM 1698 N N . PRO A 1 226 ? 15.07 -16.781 -17.547 1 95.31 226 PRO A N 1
ATOM 1699 C CA . PRO A 1 226 ? 14.648 -16 -18.703 1 95.31 226 PRO A CA 1
ATOM 1700 C C . PRO A 1 226 ? 13.297 -16.453 -19.266 1 95.31 226 PRO A C 1
ATOM 1702 O O . PRO A 1 226 ? 12.836 -17.547 -18.938 1 95.31 226 PRO A O 1
ATOM 1705 N N . LEU A 1 227 ? 12.711 -15.633 -20.094 1 95.75 227 LEU A N 1
ATOM 1706 C CA . LEU A 1 227 ? 11.43 -15.945 -20.703 1 95.75 227 LEU A CA 1
ATOM 1707 C C . LEU A 1 227 ? 11.555 -17.125 -21.656 1 95.75 227 LEU A C 1
ATOM 1709 O O . LEU A 1 227 ? 10.641 -17.953 -21.766 1 95.75 227 LEU A O 1
ATOM 1713 N N . LYS A 1 228 ? 12.648 -17.094 -22.438 1 96.69 228 LYS A N 1
ATOM 1714 C CA . LYS A 1 228 ? 12.945 -18.234 -23.297 1 96.69 228 LYS A CA 1
ATOM 1715 C C . LYS A 1 228 ? 14.078 -19.078 -22.719 1 96.69 228 LYS A C 1
ATOM 1717 O O . LYS A 1 228 ? 15.25 -18.797 -22.953 1 96.69 228 LYS A O 1
ATOM 1722 N N . THR A 1 229 ? 13.688 -20.125 -22.062 1 96.69 229 THR A N 1
ATOM 1723 C CA . THR A 1 229 ? 14.656 -21.047 -21.469 1 96.69 229 THR A CA 1
ATOM 1724 C C . THR A 1 229 ? 15.25 -21.984 -22.516 1 96.69 229 THR A C 1
ATOM 1726 O O . THR A 1 229 ? 14.734 -22.062 -23.641 1 96.69 229 THR A O 1
ATOM 1729 N N . ARG A 1 230 ? 16.297 -22.672 -22.141 1 95.5 230 ARG A N 1
ATOM 1730 C CA . ARG A 1 230 ? 16.906 -23.641 -23.047 1 95.5 230 ARG A CA 1
ATOM 1731 C C . ARG A 1 230 ? 15.898 -24.719 -23.438 1 95.5 230 ARG A C 1
ATOM 1733 O O . ARG A 1 230 ? 15.875 -25.172 -24.578 1 95.5 230 ARG A O 1
ATOM 1740 N N . LEU A 1 231 ? 15.086 -25.141 -22.484 1 96.62 231 LEU A N 1
ATOM 1741 C CA . LEU A 1 231 ? 14.031 -26.109 -22.75 1 96.62 231 LEU A CA 1
ATOM 1742 C C . LEU A 1 231 ? 13.117 -25.625 -23.875 1 96.62 231 LEU A C 1
ATOM 1744 O O . LEU A 1 231 ? 12.852 -26.359 -24.828 1 96.62 231 LEU A O 1
ATOM 1748 N N . LEU A 1 232 ? 12.672 -24.422 -23.734 1 97.75 232 LEU A N 1
ATOM 1749 C CA . LEU A 1 232 ? 11.75 -23.859 -24.719 1 97.75 232 LEU A CA 1
ATOM 1750 C C . LEU A 1 232 ? 12.438 -23.688 -26.062 1 97.75 232 LEU A C 1
ATOM 1752 O O . LEU A 1 232 ? 11.828 -23.891 -27.125 1 97.75 232 LEU A O 1
ATOM 1756 N N . GLU A 1 233 ? 13.688 -23.312 -26.016 1 96.81 233 GLU A N 1
ATOM 1757 C CA . GLU A 1 233 ? 14.453 -23.156 -27.25 1 96.81 233 GLU A CA 1
ATOM 1758 C C . GLU A 1 233 ? 14.555 -24.484 -28.016 1 96.81 233 GLU A C 1
ATOM 1760 O O . GLU A 1 233 ? 14.273 -24.531 -29.203 1 96.81 233 GLU A O 1
ATOM 1765 N N . VAL A 1 234 ? 14.992 -25.469 -27.344 1 96.25 234 VAL A N 1
ATOM 1766 C CA . VAL A 1 234 ? 15.164 -26.781 -27.938 1 96.25 234 VAL A CA 1
ATOM 1767 C C . VAL A 1 234 ? 13.82 -27.297 -28.453 1 96.25 234 VAL A C 1
ATOM 1769 O O . VAL A 1 234 ? 13.742 -27.875 -29.547 1 96.25 234 VAL A O 1
ATOM 1772 N N . ALA A 1 235 ? 12.766 -27.125 -27.672 1 97.56 235 ALA A N 1
ATOM 1773 C CA . ALA A 1 235 ? 11.422 -27.547 -28.078 1 97.56 235 ALA A CA 1
ATOM 1774 C C . ALA A 1 235 ? 10.992 -26.859 -29.359 1 97.56 235 ALA A C 1
ATOM 1776 O O . ALA A 1 235 ? 10.445 -27.5 -30.266 1 97.56 235 ALA A O 1
ATOM 1777 N N . GLU A 1 236 ? 11.211 -25.609 -29.391 1 97.62 236 GLU A N 1
ATOM 1778 C CA . GLU A 1 236 ? 10.875 -24.859 -30.594 1 97.62 236 GLU A CA 1
ATOM 1779 C C . GLU A 1 236 ? 11.625 -25.391 -31.812 1 97.62 236 GLU A C 1
ATOM 1781 O O . GLU A 1 236 ? 11.062 -25.484 -32.906 1 97.62 236 GLU A O 1
ATOM 1786 N N . GLU A 1 237 ? 12.875 -25.656 -31.609 1 96.94 237 GLU A N 1
ATOM 1787 C CA . GLU A 1 237 ? 13.703 -26.203 -32.688 1 96.94 237 GLU A CA 1
ATOM 1788 C C . GLU A 1 237 ? 13.141 -27.516 -33.219 1 96.94 237 GLU A C 1
ATOM 1790 O O . GLU A 1 237 ? 13.305 -27.859 -34.375 1 96.94 237 GLU A O 1
ATOM 1795 N N . LYS A 1 238 ? 12.492 -28.203 -32.406 1 96.88 238 LYS A N 1
ATOM 1796 C CA . LYS A 1 238 ? 11.93 -29.5 -32.75 1 96.88 238 LYS A CA 1
ATOM 1797 C C . LYS A 1 238 ? 10.516 -29.359 -33.312 1 96.88 238 LYS A C 1
ATOM 1799 O O . LYS A 1 238 ? 9.859 -30.344 -33.625 1 96.88 238 LYS A O 1
ATOM 1804 N N . GLY A 1 239 ? 10.047 -28.109 -33.375 1 97.5 239 GLY A N 1
ATOM 1805 C CA . GLY A 1 239 ? 8.758 -27.844 -34 1 97.5 239 GLY A CA 1
ATOM 1806 C C . GLY A 1 239 ? 7.609 -27.828 -33 1 97.5 239 GLY A C 1
ATOM 1807 O O . GLY A 1 239 ? 6.445 -27.812 -33.406 1 97.5 239 GLY A O 1
ATOM 1808 N N . CYS A 1 240 ? 7.871 -27.875 -31.734 1 98.19 240 CYS A N 1
ATOM 1809 C CA . CYS A 1 240 ? 6.832 -27.875 -30.719 1 98.19 240 CYS A CA 1
ATOM 1810 C C . CYS A 1 240 ? 6.238 -26.484 -30.516 1 98.19 240 CYS A C 1
ATOM 1812 O O . CYS A 1 240 ? 6.918 -25.484 -30.734 1 98.19 240 CYS A O 1
ATOM 1814 N N . VAL A 1 241 ? 4.957 -26.438 -30.156 1 98.19 241 VAL A N 1
ATOM 1815 C CA . VAL A 1 241 ? 4.379 -25.219 -29.609 1 98.19 241 VAL A CA 1
ATOM 1816 C C . VAL A 1 241 ? 4.906 -24.984 -28.188 1 98.19 241 VAL A C 1
ATOM 1818 O O . VAL A 1 241 ? 4.926 -25.906 -27.375 1 98.19 241 VAL A O 1
ATOM 1821 N N . THR A 1 242 ? 5.363 -23.75 -27.953 1 98.5 242 THR A N 1
ATOM 1822 C CA . THR A 1 242 ? 5.922 -23.469 -26.625 1 98.5 242 THR A CA 1
ATOM 1823 C C . THR A 1 242 ? 5.145 -22.344 -25.953 1 98.5 242 THR A C 1
ATOM 1825 O O . THR A 1 242 ? 4.633 -21.438 -26.609 1 98.5 242 THR A O 1
ATOM 1828 N N . VAL A 1 243 ? 4.988 -22.453 -24.609 1 98.31 243 VAL A N 1
ATOM 1829 C CA . VAL A 1 243 ? 4.348 -21.453 -23.781 1 98.31 243 VAL A CA 1
ATOM 1830 C C . VAL A 1 243 ? 5.27 -21.062 -22.625 1 98.31 243 VAL A C 1
ATOM 1832 O O . VAL A 1 243 ? 5.664 -21.922 -21.828 1 98.31 243 VAL A O 1
ATOM 1835 N N . ASP A 1 244 ? 5.645 -19.812 -22.516 1 97.75 244 ASP A N 1
ATOM 1836 C CA . ASP A 1 244 ? 6.543 -19.391 -21.438 1 97.75 244 ASP A CA 1
ATOM 1837 C C . ASP A 1 244 ? 5.805 -19.312 -20.109 1 97.75 244 ASP A C 1
ATOM 1839 O O . ASP A 1 244 ? 4.574 -19.359 -20.078 1 97.75 244 ASP A O 1
ATOM 1843 N N . GLY A 1 245 ? 6.551 -19.078 -19.125 1 97.44 245 GLY A N 1
ATOM 1844 C CA . GLY A 1 245 ? 6.004 -19.266 -17.797 1 97.44 245 GLY A CA 1
ATOM 1845 C C . GLY A 1 245 ? 5.422 -18 -17.203 1 97.44 245 GLY A C 1
ATOM 1846 O O . GLY A 1 245 ? 4.75 -18.047 -16.172 1 97.44 245 GLY A O 1
ATOM 1847 N N . LEU A 1 246 ? 5.598 -16.828 -17.781 1 97.44 246 LEU A N 1
ATOM 1848 C CA . LEU A 1 246 ? 5.184 -15.555 -17.219 1 97.44 246 LEU A CA 1
ATOM 1849 C C . LEU A 1 246 ? 3.672 -15.508 -17.031 1 97.44 246 LEU A C 1
ATOM 1851 O O . LEU A 1 246 ? 3.184 -14.953 -16.031 1 97.44 246 LEU A O 1
ATOM 1855 N N . GLY A 1 247 ? 2.955 -16.125 -17.938 1 97.69 247 GLY A N 1
ATOM 1856 C CA . GLY A 1 247 ? 1.502 -16.047 -17.922 1 97.69 247 GLY A CA 1
ATOM 1857 C C . GLY A 1 247 ? 0.884 -16.672 -16.688 1 97.69 247 GLY A C 1
ATOM 1858 O O . GLY A 1 247 ? -0.185 -16.25 -16.234 1 97.69 247 GLY A O 1
ATOM 1859 N N . MET A 1 248 ? 1.511 -17.703 -16.156 1 97.81 248 MET A N 1
ATOM 1860 C CA . MET A 1 248 ? 0.995 -18.297 -14.93 1 97.81 248 MET A CA 1
ATOM 1861 C C . MET A 1 248 ? 0.929 -17.266 -13.812 1 97.81 248 MET A C 1
ATOM 1863 O O . MET A 1 248 ? -0.066 -17.188 -13.086 1 97.81 248 MET A O 1
ATOM 1867 N N . LEU A 1 249 ? 1.964 -16.453 -13.719 1 96.56 249 LEU A N 1
ATOM 1868 C CA . LEU A 1 249 ? 2.002 -15.367 -12.742 1 96.56 249 LEU A CA 1
ATOM 1869 C C . LEU A 1 249 ? 0.87 -14.375 -12.977 1 96.56 249 LEU A C 1
ATOM 1871 O O . LEU A 1 249 ? 0.232 -13.914 -12.023 1 96.56 249 LEU A O 1
ATOM 1875 N N . LEU A 1 250 ? 0.62 -14.047 -14.211 1 98.5 250 LEU A N 1
ATOM 1876 C CA . LEU A 1 250 ? -0.391 -13.055 -14.562 1 98.5 250 LEU A CA 1
ATOM 1877 C C . LEU A 1 250 ? -1.794 -13.594 -14.305 1 98.5 250 LEU A C 1
ATOM 1879 O O . LEU A 1 250 ? -2.584 -12.961 -13.594 1 98.5 250 LEU A O 1
ATOM 1883 N N . HIS A 1 251 ? -2.041 -14.781 -14.75 1 98.69 251 HIS A N 1
ATOM 1884 C CA . HIS A 1 251 ? -3.385 -15.336 -14.703 1 98.69 251 HIS A CA 1
ATOM 1885 C C . HIS A 1 251 ? -3.758 -15.758 -13.281 1 98.69 251 HIS A C 1
ATOM 1887 O O . HIS A 1 251 ? -4.926 -15.68 -12.898 1 98.69 251 HIS A O 1
ATOM 1893 N N . GLN A 1 252 ? -2.77 -16.203 -12.523 1 98.44 252 GLN A N 1
ATOM 1894 C CA . GLN A 1 252 ? -3.096 -16.625 -11.164 1 98.44 252 GLN A CA 1
ATOM 1895 C C . GLN A 1 252 ? -3.598 -15.461 -10.328 1 98.44 252 GLN A C 1
ATOM 1897 O O . GLN A 1 252 ? -4.277 -15.656 -9.312 1 98.44 252 GLN A O 1
ATOM 1902 N N . GLY A 1 253 ? -3.301 -14.18 -10.727 1 98.62 253 GLY A N 1
ATOM 1903 C CA . GLY A 1 253 ? -3.721 -12.992 -10 1 98.62 253 GLY A CA 1
ATOM 1904 C C . GLY A 1 253 ? -5.156 -12.594 -10.289 1 98.62 253 GLY A C 1
ATOM 1905 O O . GLY A 1 253 ? -5.75 -11.805 -9.547 1 98.62 253 GLY A O 1
ATOM 1906 N N . VAL A 1 254 ? -5.777 -13.125 -11.32 1 98.88 254 VAL A N 1
ATOM 1907 C CA . VAL A 1 254 ? -7.062 -12.68 -11.844 1 98.88 254 VAL A CA 1
ATOM 1908 C C . VAL A 1 254 ? -8.164 -12.945 -10.82 1 98.88 254 VAL A C 1
ATOM 1910 O O . VAL A 1 254 ? -8.914 -12.031 -10.453 1 98.88 254 VAL A O 1
ATOM 1913 N N . PRO A 1 255 ? -8.281 -14.156 -10.273 1 98.81 255 PRO A N 1
ATOM 1914 C CA . PRO A 1 255 ? -9.375 -14.383 -9.328 1 98.81 255 PRO A CA 1
ATOM 1915 C C . PRO A 1 255 ? -9.281 -13.508 -8.086 1 98.81 255 PRO A C 1
ATOM 1917 O O . PRO A 1 255 ? -10.289 -12.977 -7.617 1 98.81 255 PRO A O 1
ATOM 1920 N N . GLY A 1 256 ? -8.094 -13.398 -7.539 1 98.75 256 GLY A N 1
ATOM 1921 C CA . GLY A 1 256 ? -7.918 -12.539 -6.383 1 98.75 256 GLY A CA 1
ATOM 1922 C C . GLY A 1 256 ? -8.32 -11.102 -6.645 1 98.75 256 GLY A C 1
ATOM 1923 O O . GLY A 1 256 ? -9.078 -10.508 -5.867 1 98.75 256 GLY A O 1
ATOM 1924 N N . PHE A 1 257 ? -7.82 -10.539 -7.773 1 98.88 257 PHE A N 1
ATOM 1925 C CA . PHE A 1 257 ? -8.164 -9.164 -8.133 1 98.88 257 PHE A CA 1
ATOM 1926 C C . PHE A 1 257 ? -9.68 -8.992 -8.211 1 98.88 257 PHE A C 1
ATOM 1928 O O . PHE A 1 257 ? -10.227 -8 -7.719 1 98.88 257 PHE A O 1
ATOM 1935 N N . GLU A 1 258 ? -10.32 -9.922 -8.852 1 98.81 258 GLU A N 1
ATOM 1936 C CA . GLU A 1 258 ? -11.766 -9.883 -9 1 98.81 258 GLU A CA 1
ATOM 1937 C C . GLU A 1 258 ? -12.461 -9.844 -7.637 1 98.81 258 GLU A C 1
ATOM 1939 O O . GLU A 1 258 ? -13.367 -9.039 -7.422 1 98.81 258 GLU A O 1
ATOM 1944 N N . ARG A 1 259 ? -12.086 -10.688 -6.773 1 98.44 259 ARG A N 1
ATOM 1945 C CA . ARG A 1 259 ? -12.703 -10.797 -5.453 1 98.44 259 ARG A CA 1
ATOM 1946 C C . ARG A 1 259 ? -12.453 -9.539 -4.629 1 98.44 259 ARG A C 1
ATOM 1948 O O . ARG A 1 259 ? -13.328 -9.109 -3.869 1 98.44 259 ARG A O 1
ATOM 1955 N N . TRP A 1 260 ? -11.305 -8.938 -4.762 1 98.38 260 TRP A N 1
ATOM 1956 C CA . TRP A 1 260 ? -10.867 -7.863 -3.873 1 98.38 260 TRP A CA 1
ATOM 1957 C C . TRP A 1 260 ? -11.344 -6.508 -4.387 1 98.38 260 TRP A C 1
ATOM 1959 O O . TRP A 1 260 ? -11.688 -5.625 -3.602 1 98.38 260 TRP A O 1
ATOM 1969 N N . PHE A 1 261 ? -11.383 -6.336 -5.734 1 98.12 261 PHE A N 1
ATOM 1970 C CA . PHE A 1 261 ? -11.594 -5.008 -6.301 1 98.12 261 PHE A CA 1
ATOM 1971 C C . PHE A 1 261 ? -12.859 -4.973 -7.148 1 98.12 261 PHE A C 1
ATOM 1973 O O . PHE A 1 261 ? -13.242 -3.922 -7.664 1 98.12 261 PHE A O 1
ATOM 1980 N N . GLY A 1 262 ? -13.492 -6.113 -7.398 1 97.69 262 GLY A N 1
ATOM 1981 C CA . GLY A 1 262 ? -14.852 -6.152 -7.914 1 97.69 262 GLY A CA 1
ATOM 1982 C C . GLY A 1 262 ? -14.914 -6.195 -9.43 1 97.69 262 GLY A C 1
ATOM 1983 O O . GLY A 1 262 ? -15.992 -6.109 -10.008 1 97.69 262 GLY A O 1
ATOM 1984 N N . ARG A 1 263 ? -13.805 -6.305 -10.109 1 97.94 263 ARG A N 1
ATOM 1985 C CA . ARG A 1 263 ? -13.719 -6.387 -11.562 1 97.94 263 ARG A CA 1
ATOM 1986 C C . ARG A 1 263 ? -12.758 -7.488 -11.992 1 97.94 263 ARG A C 1
ATOM 1988 O O . ARG A 1 263 ? -11.633 -7.57 -11.5 1 97.94 263 ARG A O 1
ATOM 1995 N N . ARG A 1 264 ? -13.242 -8.344 -12.859 1 98.62 264 ARG A N 1
ATOM 1996 C CA . ARG A 1 264 ? -12.344 -9.359 -13.406 1 98.62 264 ARG A CA 1
ATOM 1997 C C . ARG A 1 264 ? -11.398 -8.742 -14.43 1 98.62 264 ARG A C 1
ATOM 1999 O O . ARG A 1 264 ? -11.836 -8.211 -15.453 1 98.62 264 ARG A O 1
ATOM 2006 N N . PRO A 1 265 ? -10.133 -8.812 -14.211 1 98.69 265 PRO A N 1
ATOM 2007 C CA . PRO A 1 265 ? -9.188 -8.188 -15.148 1 98.69 265 PRO A CA 1
ATOM 2008 C C . PRO A 1 265 ? -8.867 -9.086 -16.344 1 98.69 265 PRO A C 1
ATOM 2010 O O . PRO A 1 265 ? -9.07 -10.305 -16.281 1 98.69 265 PRO A O 1
ATOM 2013 N N . ASP A 1 266 ? -8.453 -8.484 -17.422 1 98.19 266 ASP A N 1
ATOM 2014 C CA . ASP A 1 266 ? -7.953 -9.203 -18.594 1 98.19 266 ASP A CA 1
ATOM 2015 C C . ASP A 1 266 ? -6.426 -9.266 -18.578 1 98.19 266 ASP A C 1
ATOM 2017 O O . ASP A 1 266 ? -5.758 -8.297 -18.219 1 98.19 266 ASP A O 1
ATOM 2021 N N . VAL A 1 267 ? -5.941 -10.391 -18.891 1 98.5 267 VAL A N 1
ATOM 2022 C CA . VAL A 1 267 ? -4.508 -10.508 -19.141 1 98.5 267 VAL A CA 1
ATOM 2023 C C . VAL A 1 267 ? -4.219 -10.227 -20.625 1 98.5 267 VAL A C 1
ATOM 2025 O O . VAL A 1 267 ? -4.578 -11.023 -21.484 1 98.5 267 VAL A O 1
ATOM 2028 N N . THR A 1 268 ? -3.586 -9.133 -20.906 1 97.94 268 THR A N 1
ATOM 2029 C CA . THR A 1 268 ? -3.318 -8.664 -22.266 1 97.94 268 THR A CA 1
ATOM 2030 C C . THR A 1 268 ? -1.818 -8.492 -22.484 1 97.94 268 THR A C 1
ATOM 2032 O O . THR A 1 268 ? -1.018 -8.727 -21.578 1 97.94 268 THR A O 1
ATOM 2035 N N . ASP A 1 269 ? -1.492 -8.141 -23.672 1 97.06 269 ASP A N 1
ATOM 2036 C CA . ASP A 1 269 ? -0.101 -7.812 -23.969 1 97.06 269 ASP A CA 1
ATOM 2037 C C . ASP A 1 269 ? 0.375 -6.633 -23.125 1 97.06 269 ASP A C 1
ATOM 2039 O O . ASP A 1 269 ? 1.543 -6.57 -22.734 1 97.06 269 ASP A O 1
ATOM 2043 N N . ALA A 1 270 ? -0.516 -5.734 -22.859 1 97.81 270 ALA A N 1
ATOM 2044 C CA . ALA A 1 270 ? -0.177 -4.594 -22.016 1 97.81 270 ALA A CA 1
ATOM 2045 C C . ALA A 1 270 ? 0.117 -5.043 -20.578 1 97.81 270 ALA A C 1
ATOM 2047 O O . ALA A 1 270 ? 1.005 -4.496 -19.922 1 97.81 270 ALA A O 1
ATOM 2048 N N . THR A 1 271 ? -0.668 -6.004 -20.125 1 98.06 271 THR A N 1
ATOM 2049 C CA . THR A 1 271 ? -0.425 -6.574 -18.812 1 98.06 271 THR A CA 1
ATOM 2050 C C . THR A 1 271 ? 0.971 -7.184 -18.734 1 98.06 271 THR A C 1
ATOM 2052 O O . THR A 1 271 ? 1.71 -6.938 -17.781 1 98.06 271 THR A O 1
ATOM 2055 N N . ARG A 1 272 ? 1.291 -8 -19.734 1 97.31 272 ARG A N 1
ATOM 2056 C CA . ARG A 1 272 ? 2.602 -8.641 -19.812 1 97.31 272 ARG A CA 1
ATOM 2057 C C . ARG A 1 272 ? 3.717 -7.602 -19.797 1 97.31 272 ARG A C 1
ATOM 2059 O O . ARG A 1 272 ? 4.691 -7.734 -19.062 1 97.31 272 ARG A O 1
ATOM 2066 N N . ALA A 1 273 ? 3.545 -6.539 -20.562 1 97.12 273 ALA A N 1
ATOM 2067 C CA . ALA A 1 273 ? 4.543 -5.48 -20.672 1 97.12 273 ALA A CA 1
ATOM 2068 C C . ALA A 1 273 ? 4.723 -4.762 -19.344 1 97.12 273 ALA A C 1
ATOM 2070 O O . ALA A 1 273 ? 5.844 -4.414 -18.953 1 97.12 273 ALA A O 1
ATOM 2071 N N . ALA A 1 274 ? 3.656 -4.547 -18.641 1 96.06 274 ALA A N 1
ATOM 2072 C CA . ALA A 1 274 ? 3.68 -3.822 -17.375 1 96.06 274 ALA A CA 1
ATOM 2073 C C . ALA A 1 274 ? 4.52 -4.562 -16.344 1 96.06 274 ALA A C 1
ATOM 2075 O O . ALA A 1 274 ? 5.195 -3.939 -15.516 1 96.06 274 ALA A O 1
ATOM 2076 N N . VAL A 1 275 ? 4.488 -5.824 -16.391 1 96.12 275 VAL A N 1
ATOM 2077 C CA . VAL A 1 275 ? 5.172 -6.633 -15.383 1 96.12 275 VAL A CA 1
ATOM 2078 C C . VAL A 1 275 ? 6.637 -6.816 -15.773 1 96.12 275 VAL A C 1
ATOM 2080 O O . VAL A 1 275 ? 7.496 -6.977 -14.906 1 96.12 275 VAL A O 1
ATOM 2083 N N . LEU A 1 276 ? 6.965 -6.84 -17.062 1 92.62 276 LEU A N 1
ATOM 2084 C CA . LEU A 1 276 ? 8.328 -7.012 -17.547 1 92.62 276 LEU A CA 1
ATOM 2085 C C . LEU A 1 276 ? 9.102 -5.695 -17.484 1 92.62 276 LEU A C 1
ATOM 2087 O O . LEU A 1 276 ? 10.328 -5.691 -17.484 1 92.62 276 LEU A O 1
ATOM 2091 N N . GLY A 1 277 ? 8.438 -4.441 -17.234 1 81.38 277 GLY A N 1
ATOM 2092 C CA . GLY A 1 277 ? 9.086 -3.141 -17.172 1 81.38 277 GLY A CA 1
ATOM 2093 C C . GLY A 1 277 ? 9.297 -2.512 -18.547 1 81.38 277 GLY A C 1
ATOM 2094 O O . GLY A 1 277 ? 9.5 -3.217 -19.531 1 81.38 277 GLY A O 1
ATOM 2095 N N . MET B 1 1 ? 24.281 -9.82 -1.561 1 27.95 1 MET B N 1
ATOM 2096 C CA . MET B 1 1 ? 23.688 -8.508 -1.804 1 27.95 1 MET B CA 1
ATOM 2097 C C . MET B 1 1 ? 22.391 -8.336 -1.013 1 27.95 1 MET B C 1
ATOM 2099 O O . MET B 1 1 ? 21.453 -9.117 -1.173 1 27.95 1 MET B O 1
ATOM 2103 N N . SER B 1 2 ? 22.297 -7.949 0.216 1 40.06 2 SER B N 1
ATOM 2104 C CA . SER B 1 2 ? 21.203 -7.906 1.18 1 40.06 2 SER B CA 1
ATOM 2105 C C . SER B 1 2 ? 19.922 -7.395 0.536 1 40.06 2 SER B C 1
ATOM 2107 O O . SER B 1 2 ? 19.906 -6.316 -0.057 1 40.06 2 SER B O 1
ATOM 2109 N N . MET B 1 3 ? 19.234 -8.211 -0.139 1 50.72 3 MET B N 1
ATOM 2110 C CA . MET B 1 3 ? 18.078 -7.828 -0.934 1 50.72 3 MET B CA 1
ATOM 2111 C C . MET B 1 3 ? 17.25 -6.766 -0.213 1 50.72 3 MET B C 1
ATOM 2113 O O . MET B 1 3 ? 16.875 -6.941 0.95 1 50.72 3 MET B O 1
ATOM 2117 N N . THR B 1 4 ? 17.406 -5.391 -0.538 1 62.97 4 THR B N 1
ATOM 2118 C CA . THR B 1 4 ? 16.922 -4.137 0.026 1 62.97 4 THR B CA 1
ATOM 2119 C C . THR B 1 4 ? 15.406 -4.188 0.227 1 62.97 4 THR B C 1
ATOM 2121 O O . THR B 1 4 ? 14.664 -4.535 -0.692 1 62.97 4 THR B O 1
ATOM 2124 N N . LYS B 1 5 ? 14.93 -4.219 1.479 1 83.31 5 LYS B N 1
ATOM 2125 C CA . LYS B 1 5 ? 13.531 -4.184 1.89 1 83.31 5 LYS B CA 1
ATOM 2126 C C . LYS B 1 5 ? 12.805 -3 1.257 1 83.31 5 LYS B C 1
ATOM 2128 O O . LYS B 1 5 ? 13.383 -1.925 1.092 1 83.31 5 LYS B O 1
ATOM 2133 N N . ILE B 1 6 ? 11.68 -3.234 0.715 1 93.31 6 ILE B N 1
ATOM 2134 C CA . ILE B 1 6 ? 10.82 -2.189 0.164 1 93.31 6 ILE B CA 1
ATOM 2135 C C . ILE B 1 6 ? 10.078 -1.482 1.295 1 93.31 6 ILE B C 1
ATOM 2137 O O . ILE B 1 6 ? 9.188 -2.066 1.924 1 93.31 6 ILE B O 1
ATOM 2141 N N . PRO B 1 7 ? 10.484 -0.271 1.569 1 96.44 7 PRO B N 1
ATOM 2142 C CA . PRO B 1 7 ? 9.828 0.426 2.68 1 96.44 7 PRO B CA 1
ATOM 2143 C C . PRO B 1 7 ? 8.352 0.686 2.422 1 96.44 7 PRO B C 1
ATOM 2145 O O . PRO B 1 7 ? 7.969 1.078 1.316 1 96.44 7 PRO B O 1
ATOM 2148 N N . LEU B 1 8 ? 7.543 0.435 3.471 1 98.06 8 LEU B N 1
ATOM 2149 C CA . LEU B 1 8 ? 6.125 0.772 3.471 1 98.06 8 LEU B CA 1
ATOM 2150 C C . LEU B 1 8 ? 5.832 1.888 4.469 1 98.06 8 LEU B C 1
ATOM 2152 O O . LEU B 1 8 ? 6.395 1.908 5.566 1 98.06 8 LEU B O 1
ATOM 2156 N N . ALA B 1 9 ? 5.023 2.789 4.105 1 98.75 9 ALA B N 1
ATOM 2157 C CA . ALA B 1 9 ? 4.453 3.807 4.98 1 98.75 9 ALA B CA 1
ATOM 2158 C C . ALA B 1 9 ? 2.977 4.031 4.668 1 98.75 9 ALA B C 1
ATOM 2160 O O . ALA B 1 9 ? 2.414 3.377 3.787 1 98.75 9 ALA B O 1
ATOM 2161 N N . GLY B 1 10 ? 2.33 4.855 5.484 1 98.62 10 GLY B N 1
ATOM 2162 C CA . GLY B 1 10 ? 0.922 5.105 5.223 1 98.62 10 GLY B CA 1
ATOM 2163 C C . GLY B 1 10 ? 0.333 6.191 6.105 1 98.62 10 GLY B C 1
ATOM 2164 O O . GLY B 1 10 ? 1.069 6.961 6.727 1 98.62 10 GLY B O 1
ATOM 2165 N N . VAL B 1 11 ? -0.953 6.312 6.023 1 98.75 11 VAL B N 1
ATOM 2166 C CA . VAL B 1 11 ? -1.727 7.219 6.863 1 98.75 11 VAL B CA 1
ATOM 2167 C C . VAL B 1 11 ? -2.885 6.465 7.512 1 98.75 11 VAL B C 1
ATOM 2169 O O . VAL B 1 11 ? -3.576 5.688 6.848 1 98.75 11 VAL B O 1
ATOM 2172 N N . MET B 1 12 ? -2.955 6.637 8.773 1 98.31 12 MET B N 1
ATOM 2173 C CA . MET B 1 12 ? -4.004 5.984 9.555 1 98.31 12 MET B CA 1
ATOM 2174 C C . MET B 1 12 ? -5.02 7.004 10.062 1 98.31 12 MET B C 1
ATOM 2176 O O . MET B 1 12 ? -4.648 8.07 10.539 1 98.31 12 MET B O 1
ATOM 2180 N N . GLY B 1 13 ? -6.234 6.727 9.906 1 97.31 13 GLY B N 1
ATOM 2181 C CA . GLY B 1 13 ? -7.348 7.531 10.383 1 97.31 13 GLY B CA 1
ATOM 2182 C C . GLY B 1 13 ? -8.695 6.859 10.18 1 97.31 13 GLY B C 1
ATOM 2183 O O . GLY B 1 13 ? -8.766 5.707 9.75 1 97.31 13 GLY B O 1
ATOM 2184 N N . ALA B 1 14 ? -9.75 7.52 10.57 1 95.75 14 ALA B N 1
ATOM 2185 C CA . ALA B 1 14 ? -11.109 7.027 10.391 1 95.75 14 ALA B CA 1
ATOM 2186 C C . ALA B 1 14 ? -12.117 8.172 10.391 1 95.75 14 ALA B C 1
ATOM 2188 O O . ALA B 1 14 ? -12.367 8.789 11.43 1 95.75 14 ALA B O 1
ATOM 2189 N N . PRO B 1 15 ? -12.773 8.578 9.234 1 94.44 15 PRO B N 1
ATOM 2190 C CA . PRO B 1 15 ? -12.555 8.008 7.906 1 94.44 15 PRO B CA 1
ATOM 2191 C C . PRO B 1 15 ? -11.219 8.438 7.297 1 94.44 15 PRO B C 1
ATOM 2193 O O . PRO B 1 15 ? -10.594 9.383 7.777 1 94.44 15 PRO B O 1
ATOM 2196 N N . ILE B 1 16 ? -10.742 7.66 6.277 1 95.38 16 ILE B N 1
ATOM 2197 C CA . ILE B 1 16 ? -9.414 7.922 5.742 1 95.38 16 ILE B CA 1
ATOM 2198 C C . ILE B 1 16 ? -9.5 8.188 4.238 1 95.38 16 ILE B C 1
ATOM 2200 O O . ILE B 1 16 ? -8.555 8.68 3.633 1 95.38 16 ILE B O 1
ATOM 2204 N N . ALA B 1 17 ? -10.625 7.953 3.617 1 90.38 17 ALA B N 1
ATOM 2205 C CA . ALA B 1 17 ? -10.773 7.938 2.164 1 90.38 17 ALA B CA 1
ATOM 2206 C C . ALA B 1 17 ? -10.484 9.312 1.566 1 90.38 17 ALA B C 1
ATOM 2208 O O . ALA B 1 17 ? -10.016 9.414 0.429 1 90.38 17 ALA B O 1
ATOM 2209 N N . HIS B 1 18 ? -10.625 10.32 2.279 1 88.31 18 HIS B N 1
ATOM 2210 C CA . HIS B 1 18 ? -10.508 11.672 1.751 1 88.31 18 HIS B CA 1
ATOM 2211 C C . HIS B 1 18 ? -9.094 12.211 1.921 1 88.31 18 HIS B C 1
ATOM 2213 O O . HIS B 1 18 ? -8.789 13.32 1.479 1 88.31 18 HIS B O 1
ATOM 2219 N N . SER B 1 19 ? -8.273 11.477 2.549 1 93.81 19 SER B N 1
ATOM 2220 C CA . SER B 1 19 ? -6.902 11.945 2.74 1 93.81 19 SER B CA 1
ATOM 2221 C C . SER B 1 19 ? -6.188 12.117 1.406 1 93.81 19 SER B C 1
ATOM 2223 O O . SER B 1 19 ? -6.297 11.266 0.522 1 93.81 19 SER B O 1
ATOM 2225 N N . LYS B 1 20 ? -5.348 13.156 1.286 1 95.75 20 LYS B N 1
ATOM 2226 C CA . LYS B 1 20 ? -4.566 13.43 0.083 1 95.75 20 LYS B CA 1
ATOM 2227 C C . LYS B 1 20 ? -3.123 12.969 0.247 1 95.75 20 LYS B C 1
ATOM 2229 O O . LYS B 1 20 ? -2.328 13.055 -0.691 1 95.75 20 LYS B O 1
ATOM 2234 N N . SER B 1 21 ? -2.828 12.43 1.401 1 97.75 21 SER B N 1
ATOM 2235 C CA . SER B 1 21 ? -1.459 12.023 1.711 1 97.75 21 SER B CA 1
ATOM 2236 C C . SER B 1 21 ? -0.978 10.93 0.766 1 97.75 21 SER B C 1
ATOM 2238 O O . SER B 1 21 ? 0.168 10.953 0.31 1 97.75 21 SER B O 1
ATOM 2240 N N . PRO B 1 22 ? -1.854 9.961 0.45 1 97.56 22 PRO B N 1
ATOM 2241 C CA . PRO B 1 22 ? -1.38 8.922 -0.466 1 97.56 22 PRO B CA 1
ATOM 2242 C C . PRO B 1 22 ? -0.978 9.477 -1.831 1 97.56 22 PRO B C 1
ATOM 2244 O O . PRO B 1 22 ? 0.028 9.047 -2.402 1 97.56 22 PRO B O 1
ATOM 2247 N N . GLN B 1 23 ? -1.701 10.453 -2.352 1 96.88 23 GLN B N 1
ATOM 2248 C CA . GLN B 1 23 ? -1.358 11.078 -3.621 1 96.88 23 GLN B CA 1
ATOM 2249 C C . GLN B 1 23 ? -0.039 11.844 -3.52 1 96.88 23 GLN B C 1
ATOM 2251 O O . GLN B 1 23 ? 0.799 11.766 -4.422 1 96.88 23 GLN B O 1
ATOM 2256 N N . LEU B 1 24 ? 0.114 12.5 -2.467 1 98.5 24 LEU B N 1
ATOM 2257 C CA . LEU B 1 24 ? 1.314 13.297 -2.221 1 98.5 24 LEU B CA 1
ATOM 2258 C C . LEU B 1 24 ? 2.555 12.406 -2.195 1 98.5 24 LEU B C 1
ATOM 2260 O O . LEU B 1 24 ? 3.504 12.633 -2.949 1 98.5 24 LEU B O 1
ATOM 2264 N N . HIS B 1 25 ? 2.553 11.414 -1.382 1 98.69 25 HIS B N 1
ATOM 2265 C CA . HIS B 1 25 ? 3.719 10.562 -1.196 1 98.69 25 HIS B CA 1
ATOM 2266 C C . HIS B 1 25 ? 3.992 9.719 -2.439 1 98.69 25 HIS B C 1
ATOM 2268 O O . HIS B 1 25 ? 5.148 9.461 -2.777 1 98.69 25 HIS B O 1
ATOM 2274 N N . ARG B 1 26 ? 2.938 9.297 -3.084 1 97.44 26 ARG B N 1
ATOM 2275 C CA . ARG B 1 26 ? 3.121 8.602 -4.355 1 97.44 26 ARG B CA 1
ATOM 2276 C C . ARG B 1 26 ? 3.85 9.484 -5.363 1 97.44 26 ARG B C 1
ATOM 2278 O O . ARG B 1 26 ? 4.754 9.023 -6.059 1 97.44 26 ARG B O 1
ATOM 2285 N N . HIS B 1 27 ? 3.412 10.742 -5.465 1 98.25 27 HIS B N 1
ATOM 2286 C CA . HIS B 1 27 ? 4.059 11.688 -6.367 1 98.25 27 HIS B CA 1
ATOM 2287 C C . HIS B 1 27 ? 5.555 11.781 -6.09 1 98.25 27 HIS B C 1
ATOM 2289 O O . HIS B 1 27 ? 6.367 11.727 -7.016 1 98.25 27 HIS B O 1
ATOM 2295 N N . TRP B 1 28 ? 5.918 11.883 -4.836 1 98.75 28 TRP B N 1
ATOM 2296 C CA . TRP B 1 28 ? 7.328 12.016 -4.477 1 98.75 28 TRP B CA 1
ATOM 2297 C C . TRP B 1 28 ? 8.094 10.734 -4.781 1 98.75 28 TRP B C 1
ATOM 2299 O O . TRP B 1 28 ? 9.211 10.773 -5.293 1 98.75 28 TRP B O 1
ATOM 2309 N N . LEU B 1 29 ? 7.512 9.57 -4.461 1 98.31 29 LEU B N 1
ATOM 2310 C CA . LEU B 1 29 ? 8.156 8.305 -4.773 1 98.31 29 LEU B CA 1
ATOM 2311 C C . LEU B 1 29 ? 8.438 8.188 -6.266 1 98.31 29 LEU B C 1
ATOM 2313 O O . LEU B 1 29 ? 9.531 7.785 -6.668 1 98.31 29 LEU B O 1
ATOM 2317 N N . GLU B 1 30 ? 7.473 8.531 -7.055 1 97.19 30 GLU B N 1
ATOM 2318 C CA . GLU B 1 30 ? 7.609 8.461 -8.508 1 97.19 30 GLU B CA 1
ATOM 2319 C C . GLU B 1 30 ? 8.633 9.477 -9.016 1 97.19 30 GLU B C 1
ATOM 2321 O O . GLU B 1 30 ? 9.484 9.148 -9.836 1 97.19 30 GLU B O 1
ATOM 2326 N N . THR B 1 31 ? 8.516 10.688 -8.523 1 98.25 31 THR B N 1
ATOM 2327 C CA . THR B 1 31 ? 9.398 11.766 -8.953 1 98.25 31 THR B CA 1
ATOM 2328 C C . THR B 1 31 ? 10.859 11.406 -8.695 1 98.25 31 THR B C 1
ATOM 2330 O O . THR B 1 31 ? 11.727 11.68 -9.523 1 98.25 31 THR B O 1
ATOM 2333 N N . TYR B 1 32 ? 11.133 10.773 -7.617 1 98.38 32 TYR B N 1
ATOM 2334 C CA . TYR B 1 32 ? 12.516 10.516 -7.227 1 98.38 32 TYR B CA 1
ATOM 2335 C C . TYR B 1 32 ? 12.93 9.094 -7.582 1 98.38 32 TYR B C 1
ATOM 2337 O O . TYR B 1 32 ? 14.062 8.688 -7.301 1 98.38 32 TYR B O 1
ATOM 2345 N N . GLY B 1 33 ? 12.055 8.312 -8.109 1 97 33 GLY B N 1
ATOM 2346 C CA . GLY B 1 33 ? 12.367 6.949 -8.5 1 97 33 GLY B CA 1
ATOM 2347 C C . GLY B 1 33 ? 12.656 6.039 -7.32 1 97 33 GLY B C 1
ATOM 2348 O O . GLY B 1 33 ? 13.555 5.199 -7.383 1 97 33 GLY B O 1
ATOM 2349 N N . ILE B 1 34 ? 12 6.242 -6.227 1 96.81 34 ILE B N 1
ATOM 2350 C CA . ILE B 1 34 ? 12.211 5.457 -5.016 1 96.81 34 ILE B CA 1
ATOM 2351 C C . ILE B 1 34 ? 11.211 4.301 -4.969 1 96.81 34 ILE B C 1
ATOM 2353 O O . ILE B 1 34 ? 10.008 4.508 -5.109 1 96.81 34 ILE B O 1
ATOM 2357 N N . SER B 1 35 ? 11.727 3.068 -4.801 1 94.56 35 SER B N 1
ATOM 2358 C CA . SER B 1 35 ? 10.859 1.919 -4.59 1 94.56 35 SER B CA 1
ATOM 2359 C C . SER B 1 35 ? 10.258 1.929 -3.186 1 94.56 35 SER B C 1
ATOM 2361 O O . SER B 1 35 ? 10.992 1.894 -2.193 1 94.56 35 SER B O 1
ATOM 2363 N N . GLY B 1 36 ? 9.023 2.123 -3.094 1 96.69 36 GLY B N 1
ATOM 2364 C CA . GLY B 1 36 ? 8.289 2.158 -1.838 1 96.69 36 GLY B CA 1
ATOM 2365 C C . GLY B 1 36 ? 6.797 2.34 -2.023 1 96.69 36 GLY B C 1
ATOM 2366 O O . GLY B 1 36 ? 6.324 2.518 -3.148 1 96.69 36 GLY B O 1
ATOM 2367 N N . PHE B 1 37 ? 6.09 2.193 -0.889 1 98.19 37 PHE B N 1
ATOM 2368 C CA . PHE B 1 37 ? 4.637 2.295 -0.954 1 98.19 37 PHE B CA 1
ATOM 2369 C C . PHE B 1 37 ? 4.105 3.168 0.177 1 98.19 37 PHE B C 1
ATOM 2371 O O . PHE B 1 37 ? 4.703 3.234 1.252 1 98.19 37 PHE B O 1
ATOM 2378 N N . TYR B 1 38 ? 3.07 3.838 -0.076 1 98.62 38 TYR B N 1
ATOM 2379 C CA . TYR B 1 38 ? 2.322 4.641 0.884 1 98.62 38 TYR B CA 1
ATOM 2380 C C . TYR B 1 38 ? 0.824 4.395 0.754 1 98.62 38 TYR B C 1
ATOM 2382 O O . TYR B 1 38 ? 0.233 4.66 -0.295 1 98.62 38 TYR B O 1
ATOM 2390 N N . VAL B 1 39 ? 0.215 3.92 1.885 1 98.31 39 VAL B N 1
ATOM 2391 C CA . VAL B 1 39 ? -1.162 3.465 1.723 1 98.31 39 VAL B CA 1
ATOM 2392 C C . VAL B 1 39 ? -2.043 4.082 2.807 1 98.31 39 VAL B C 1
ATOM 2394 O O . VAL B 1 39 ? -1.565 4.395 3.9 1 98.31 39 VAL B O 1
ATOM 2397 N N . PRO B 1 40 ? -3.346 4.305 2.512 1 98.25 40 PRO B N 1
ATOM 2398 C CA . PRO B 1 40 ? -4.305 4.711 3.541 1 98.25 40 PRO B CA 1
ATOM 2399 C C . PRO B 1 40 ? -4.859 3.531 4.332 1 98.25 40 PRO B C 1
ATOM 2401 O O . PRO B 1 40 ? -5.168 2.486 3.754 1 98.25 40 PRO B O 1
ATOM 2404 N N . MET B 1 41 ? -4.91 3.658 5.602 1 98.06 41 MET B N 1
ATOM 2405 C CA . MET B 1 41 ? -5.434 2.605 6.465 1 98.06 41 MET B CA 1
ATOM 2406 C C . MET B 1 41 ? -6.551 3.137 7.359 1 98.06 41 MET B C 1
ATOM 2408 O O . MET B 1 41 ? -6.312 3.984 8.219 1 98.06 41 MET B O 1
ATOM 2412 N N . GLU B 1 42 ? -7.766 2.648 7.176 1 97.25 42 GLU B N 1
ATOM 2413 C CA . GLU B 1 42 ? -8.867 2.986 8.062 1 97.25 42 GLU B CA 1
ATOM 2414 C C . GLU B 1 42 ? -8.891 2.078 9.289 1 97.25 42 GLU B C 1
ATOM 2416 O O . GLU B 1 42 ? -9.117 0.873 9.172 1 97.25 42 GLU B O 1
ATOM 2421 N N . VAL B 1 43 ? -8.594 2.623 10.422 1 97.62 43 VAL B N 1
ATOM 2422 C CA . VAL B 1 43 ? -8.445 1.854 11.656 1 97.62 43 VAL B CA 1
ATOM 2423 C C . VAL B 1 43 ? -9.383 2.404 12.727 1 97.62 43 VAL B C 1
ATOM 2425 O O . VAL B 1 43 ? -9.398 3.609 12.984 1 97.62 43 VAL B O 1
ATOM 2428 N N . LYS B 1 44 ? -10.172 1.535 13.336 1 97 44 LYS B N 1
ATOM 2429 C CA . LYS B 1 44 ? -11.039 1.94 14.438 1 97 44 LYS B CA 1
ATOM 2430 C C . LYS B 1 44 ? -10.234 2.215 15.703 1 97 44 LYS B C 1
ATOM 2432 O O . LYS B 1 44 ? -9.172 1.626 15.914 1 97 44 LYS B O 1
ATOM 2437 N N . ALA B 1 45 ? -10.781 3.061 16.531 1 97.69 45 ALA B N 1
ATOM 2438 C CA . ALA B 1 45 ? -10.117 3.469 17.766 1 97.69 45 ALA B CA 1
ATOM 2439 C C . ALA B 1 45 ? -9.688 2.256 18.578 1 97.69 45 ALA B C 1
ATOM 2441 O O . ALA B 1 45 ? -8.57 2.211 19.109 1 97.69 45 ALA B O 1
ATOM 2442 N N . ALA B 1 46 ? -10.531 1.258 18.641 1 97.5 46 ALA B N 1
ATOM 2443 C CA . ALA B 1 46 ? -10.289 0.084 19.484 1 97.5 46 ALA B CA 1
ATOM 2444 C C . ALA B 1 46 ? -9.125 -0.741 18.938 1 97.5 46 ALA B C 1
ATOM 2446 O O . ALA B 1 46 ? -8.539 -1.546 19.672 1 97.5 46 ALA B O 1
ATOM 2447 N N . ASP B 1 47 ? -8.719 -0.528 17.703 1 97.56 47 ASP B N 1
ATOM 2448 C CA . ASP B 1 47 ? -7.734 -1.384 17.062 1 97.56 47 ASP B CA 1
ATOM 2449 C C . ASP B 1 47 ? -6.395 -0.665 16.906 1 97.56 47 ASP B C 1
ATOM 2451 O O . ASP B 1 47 ? -5.406 -1.263 16.484 1 97.56 47 ASP B O 1
ATOM 2455 N N . VAL B 1 48 ? -6.281 0.571 17.344 1 98.5 48 VAL B N 1
ATOM 2456 C CA . VAL B 1 48 ? -5.141 1.429 17.047 1 98.5 48 VAL B CA 1
ATOM 2457 C C . VAL B 1 48 ? -3.869 0.814 17.641 1 98.5 48 VAL B C 1
ATOM 2459 O O . VAL B 1 48 ? -2.865 0.663 16.938 1 98.5 48 VAL B O 1
ATOM 2462 N N . GLU B 1 49 ? -3.902 0.467 18.859 1 98.06 49 GLU B N 1
ATOM 2463 C CA . GLU B 1 49 ? -2.691 -0.045 19.484 1 98.06 49 GLU B CA 1
ATOM 2464 C C . GLU B 1 49 ? -2.223 -1.335 18.828 1 98.06 49 GLU B C 1
ATOM 2466 O O . GLU B 1 49 ? -1.041 -1.479 18.5 1 98.06 49 GLU B O 1
ATOM 2471 N N . HIS B 1 50 ? -3.143 -2.23 18.672 1 97.38 50 HIS B N 1
ATOM 2472 C CA . HIS B 1 50 ? -2.836 -3.518 18.062 1 97.38 50 HIS B CA 1
ATOM 2473 C C . HIS B 1 50 ? -2.23 -3.334 16.672 1 97.38 50 HIS B C 1
ATOM 2475 O O . HIS B 1 50 ? -1.203 -3.938 16.344 1 97.38 50 HIS B O 1
ATOM 2481 N N . VAL B 1 51 ? -2.818 -2.504 15.836 1 98.06 51 VAL B N 1
ATOM 2482 C CA . VAL B 1 51 ? -2.363 -2.246 14.469 1 98.06 51 VAL B CA 1
ATOM 2483 C C . VAL B 1 51 ? -0.98 -1.601 14.5 1 98.06 51 VAL B C 1
ATOM 2485 O O . VAL B 1 51 ? -0.067 -2.041 13.797 1 98.06 51 VAL B O 1
ATOM 2488 N N . LEU B 1 52 ? -0.807 -0.627 15.352 1 97.69 52 LEU B N 1
ATOM 2489 C CA . LEU B 1 52 ? 0.451 0.105 15.453 1 97.69 52 LEU B CA 1
ATOM 2490 C C . LEU B 1 52 ? 1.608 -0.842 15.758 1 97.69 52 LEU B C 1
ATOM 2492 O O . LEU B 1 52 ? 2.686 -0.721 15.164 1 97.69 52 LEU B O 1
ATOM 2496 N N . ARG B 1 53 ? 1.397 -1.752 16.562 1 96.56 53 ARG B N 1
ATOM 2497 C CA . ARG B 1 53 ? 2.453 -2.66 17 1 96.56 53 ARG B CA 1
ATOM 2498 C C . ARG B 1 53 ? 2.721 -3.732 15.953 1 96.56 53 ARG B C 1
ATOM 2500 O O . ARG B 1 53 ? 3.781 -4.363 15.961 1 96.56 53 ARG B O 1
ATOM 2507 N N . THR B 1 54 ? 1.812 -3.91 15.07 1 97.56 54 THR B N 1
ATOM 2508 C CA . THR B 1 54 ? 1.931 -4.945 14.047 1 97.56 54 THR B CA 1
ATOM 2509 C C . THR B 1 54 ? 2.619 -4.398 12.805 1 97.56 54 THR B C 1
ATOM 2511 O O . THR B 1 54 ? 3.299 -5.137 12.086 1 97.56 54 THR B O 1
ATOM 2514 N N . LEU B 1 55 ? 2.512 -3.129 12.484 1 98.12 55 LEU B N 1
ATOM 2515 C CA . LEU B 1 55 ? 2.928 -2.498 11.242 1 98.12 55 LEU B CA 1
ATOM 2516 C C . LEU B 1 55 ? 4.402 -2.771 10.953 1 98.12 55 LEU B C 1
ATOM 2518 O O . LEU B 1 55 ? 4.762 -3.17 9.844 1 98.12 55 LEU B O 1
ATOM 2522 N N . PRO B 1 56 ? 5.293 -2.691 11.992 1 97.19 56 PRO B N 1
ATOM 2523 C CA . PRO B 1 56 ? 6.703 -2.955 11.703 1 97.19 56 PRO B CA 1
ATOM 2524 C C . PRO B 1 56 ? 6.953 -4.391 11.242 1 97.19 56 PRO B C 1
ATOM 2526 O O . PRO B 1 56 ? 7.887 -4.645 10.477 1 97.19 56 PRO B O 1
ATOM 2529 N N . LYS B 1 57 ? 6.152 -5.305 11.633 1 96.62 57 LYS B N 1
ATOM 2530 C CA . LYS B 1 57 ? 6.305 -6.715 11.289 1 96.62 57 LYS B CA 1
ATOM 2531 C C . LYS B 1 57 ? 5.93 -6.969 9.828 1 96.62 57 LYS B C 1
ATOM 2533 O O . LYS B 1 57 ? 6.203 -8.039 9.289 1 96.62 57 LYS B O 1
ATOM 2538 N N . MET B 1 58 ? 5.41 -5.969 9.188 1 95.81 58 MET B N 1
ATOM 2539 C CA . MET B 1 58 ? 4.945 -6.094 7.809 1 95.81 58 MET B CA 1
ATOM 2540 C C . MET B 1 58 ? 5.848 -5.32 6.859 1 95.81 58 MET B C 1
ATOM 2542 O O . MET B 1 58 ? 5.625 -5.312 5.645 1 95.81 58 MET B O 1
ATOM 2546 N N . GLY B 1 59 ? 6.766 -4.586 7.422 1 95.12 59 GLY B N 1
ATOM 2547 C CA . GLY B 1 59 ? 7.676 -3.826 6.578 1 95.12 59 GLY B CA 1
ATOM 2548 C C . GLY B 1 59 ? 7.434 -2.33 6.633 1 95.12 59 GLY B C 1
ATOM 2549 O O . GLY B 1 59 ? 8.125 -1.56 5.961 1 95.12 59 GLY B O 1
ATOM 2550 N N . PHE B 1 60 ? 6.453 -1.869 7.441 1 97.94 60 PHE B N 1
ATOM 2551 C CA . PHE B 1 60 ? 6.23 -0.434 7.57 1 97.94 60 PHE B CA 1
ATOM 2552 C C . PHE B 1 60 ? 7.371 0.225 8.336 1 97.94 60 PHE B C 1
ATOM 2554 O O . PHE B 1 60 ? 7.816 -0.291 9.367 1 97.94 60 PHE B O 1
ATOM 2561 N N . VAL B 1 61 ? 7.758 1.361 7.82 1 98.06 61 VAL B N 1
ATOM 2562 C CA . VAL B 1 61 ? 8.859 2.09 8.438 1 98.06 61 VAL B CA 1
ATOM 2563 C C . VAL B 1 61 ? 8.336 3.361 9.102 1 98.06 61 VAL B C 1
ATOM 2565 O O . VAL B 1 61 ? 9.039 3.998 9.883 1 98.06 61 VAL B O 1
ATOM 2568 N N . GLY B 1 62 ? 7.133 3.719 8.844 1 98.31 62 GLY B N 1
ATOM 2569 C CA . GLY B 1 62 ? 6.516 4.879 9.469 1 98.31 62 GLY B CA 1
ATOM 2570 C C . GLY B 1 62 ? 5.074 5.086 9.039 1 98.31 62 GLY B C 1
ATOM 2571 O O . GLY B 1 62 ? 4.52 4.281 8.289 1 98.31 62 GLY B O 1
ATOM 2572 N N . LEU B 1 63 ? 4.492 6.219 9.617 1 98 63 LEU B N 1
ATOM 2573 C CA . LEU B 1 63 ? 3.057 6.422 9.453 1 98 63 LEU B CA 1
ATOM 2574 C C . LEU B 1 63 ? 2.674 7.867 9.766 1 98 63 LEU B C 1
ATOM 2576 O O . LEU B 1 63 ? 3.166 8.453 10.727 1 98 63 LEU B O 1
ATOM 2580 N N . ASN B 1 64 ? 1.891 8.391 8.906 1 98.75 64 ASN B N 1
ATOM 2581 C CA . ASN B 1 64 ? 1.123 9.562 9.328 1 98.75 64 ASN B CA 1
ATOM 2582 C C . ASN B 1 64 ? -0.149 9.156 10.07 1 98.75 64 ASN B C 1
ATOM 2584 O O . ASN B 1 64 ? -0.683 8.07 9.844 1 98.75 64 ASN B O 1
ATOM 2588 N N . VAL B 1 65 ? -0.569 10 10.961 1 98.56 65 VAL B N 1
ATOM 2589 C CA . VAL B 1 65 ? -1.786 9.773 11.734 1 98.56 65 VAL B CA 1
ATOM 2590 C C . VAL B 1 65 ? -2.707 10.992 11.609 1 98.56 65 VAL B C 1
ATOM 2592 O O . VAL B 1 65 ? -2.256 12.133 11.711 1 98.56 65 VAL B O 1
ATOM 2595 N N . THR B 1 66 ? -3.928 10.781 11.289 1 96.88 66 THR B N 1
ATOM 2596 C CA . THR B 1 66 ? -4.93 11.844 11.211 1 96.88 66 THR B CA 1
ATOM 2597 C C . THR B 1 66 ? -6.105 11.547 12.133 1 96.88 66 THR B C 1
ATOM 2599 O O . THR B 1 66 ? -6 10.695 13.023 1 96.88 66 THR B O 1
ATOM 2602 N N . LEU B 1 67 ? -7.09 12.391 12.062 1 92.94 67 LEU B N 1
ATOM 2603 C CA . LEU B 1 67 ? -8.25 12.242 12.938 1 92.94 67 LEU B CA 1
ATOM 2604 C C . LEU B 1 67 ? -8.812 10.82 12.844 1 92.94 67 LEU B C 1
ATOM 2606 O O . LEU B 1 67 ? -8.852 10.234 11.766 1 92.94 67 LEU B O 1
ATOM 2610 N N . PRO B 1 68 ? -9.195 10.328 14.039 1 96.19 68 PRO B N 1
ATOM 2611 C CA . PRO B 1 68 ? -9.203 10.914 15.383 1 96.19 68 PRO B CA 1
ATOM 2612 C C . PRO B 1 68 ? -8.086 10.367 16.266 1 96.19 68 PRO B C 1
ATOM 2614 O O . PRO B 1 68 ? -8.164 10.445 17.5 1 96.19 68 PRO B O 1
ATOM 2617 N N . HIS B 1 69 ? -6.996 9.852 15.695 1 98 69 HIS B N 1
ATOM 2618 C CA . HIS B 1 69 ? -6.113 8.977 16.453 1 98 69 HIS B CA 1
ATOM 2619 C C . HIS B 1 69 ? -4.883 9.727 16.953 1 98 69 HIS B C 1
ATOM 2621 O O . HIS B 1 69 ? -4.043 9.164 17.656 1 98 69 HIS B O 1
ATOM 2627 N N . LYS B 1 70 ? -4.73 11.047 16.719 1 97.94 70 LYS B N 1
ATOM 2628 C CA . LYS B 1 70 ? -3.467 11.75 16.922 1 97.94 70 LYS B CA 1
ATOM 2629 C C . LYS B 1 70 ? -3.084 11.773 18.406 1 97.94 70 LYS B C 1
ATOM 2631 O O . LYS B 1 70 ? -1.902 11.68 18.734 1 97.94 70 LYS B O 1
ATOM 2636 N N . GLU B 1 71 ? -4.004 11.891 19.219 1 97.25 71 GLU B N 1
ATOM 2637 C CA . GLU B 1 71 ? -3.719 11.891 20.656 1 97.25 71 GLU B CA 1
ATOM 2638 C C . GLU B 1 71 ? -3.406 10.484 21.156 1 97.25 71 GLU B C 1
ATOM 2640 O O . GLU B 1 71 ? -2.482 10.297 21.953 1 97.25 71 GLU B O 1
ATOM 2645 N N . ALA B 1 72 ? -4.152 9.516 20.734 1 97.88 72 ALA B N 1
ATOM 2646 C CA . ALA B 1 72 ? -4.004 8.133 21.172 1 97.88 72 ALA B CA 1
ATOM 2647 C C . ALA B 1 72 ? -2.613 7.594 20.844 1 97.88 72 ALA B C 1
ATOM 2649 O O . ALA B 1 72 ? -1.985 6.926 21.672 1 97.88 72 ALA B O 1
ATOM 2650 N N . VAL B 1 73 ? -2.113 7.895 19.688 1 98.44 73 VAL B N 1
ATOM 2651 C CA . VAL B 1 73 ? -0.833 7.328 19.266 1 98.44 73 VAL B CA 1
ATOM 2652 C C . VAL B 1 73 ? 0.3 7.98 20.047 1 98.44 73 VAL B C 1
ATOM 2654 O O . VAL B 1 73 ? 1.338 7.355 20.297 1 98.44 73 VAL B O 1
ATOM 2657 N N . LEU B 1 74 ? 0.092 9.211 20.391 1 98.31 74 LEU B N 1
ATOM 2658 C CA . LEU B 1 74 ? 1.085 9.859 21.25 1 98.31 74 LEU B CA 1
ATOM 2659 C C . LEU B 1 74 ? 1.281 9.078 22.547 1 98.31 74 LEU B C 1
ATOM 2661 O O . LEU B 1 74 ? 2.414 8.898 23 1 98.31 74 LEU B O 1
ATOM 2665 N N . LYS B 1 75 ? 0.243 8.625 23.125 1 98.06 75 LYS B N 1
ATOM 2666 C CA . LYS B 1 75 ? 0.276 7.891 24.391 1 98.06 75 LYS B CA 1
ATOM 2667 C C . LYS B 1 75 ? 0.94 6.527 24.219 1 98.06 75 LYS B C 1
ATOM 2669 O O . LYS B 1 75 ? 1.475 5.969 25.172 1 98.06 75 LYS B O 1
ATOM 2674 N N . LEU B 1 76 ? 0.941 6 23.062 1 98.12 76 LEU B N 1
ATOM 2675 C CA . LEU B 1 76 ? 1.43 4.652 22.781 1 98.12 76 LEU B CA 1
ATOM 2676 C C . LEU B 1 76 ? 2.898 4.68 22.375 1 98.12 76 LEU B C 1
ATOM 2678 O O . LEU B 1 76 ? 3.559 3.639 22.344 1 98.12 76 LEU B O 1
ATOM 2682 N N . ALA B 1 77 ? 3.432 5.852 22.047 1 98.38 77 ALA B N 1
ATOM 2683 C CA . ALA B 1 77 ? 4.777 5.977 21.5 1 98.38 77 ALA B CA 1
ATOM 2684 C C . ALA B 1 77 ? 5.832 5.734 22.578 1 98.38 77 ALA B C 1
ATOM 2686 O O . ALA B 1 77 ? 5.605 6.02 23.766 1 98.38 77 ALA B O 1
ATOM 2687 N N . ASP B 1 78 ? 6.973 5.199 22.156 1 98 78 ASP B N 1
ATOM 2688 C CA . ASP B 1 78 ? 8.102 4.961 23.047 1 98 78 ASP B CA 1
ATOM 2689 C C . ASP B 1 78 ? 8.953 6.219 23.219 1 98 78 ASP B C 1
ATOM 2691 O O . ASP B 1 78 ? 9.531 6.453 24.281 1 98 78 ASP B O 1
ATOM 2695 N N . GLN B 1 79 ? 9.086 6.98 22.188 1 98.06 79 GLN B N 1
ATOM 2696 C CA . GLN B 1 79 ? 9.789 8.258 22.172 1 98.06 79 GLN B CA 1
ATOM 2697 C C . GLN B 1 79 ? 8.922 9.352 21.547 1 98.06 79 GLN B C 1
ATOM 2699 O O . GLN B 1 79 ? 8.219 9.102 20.562 1 98.06 79 GLN B O 1
ATOM 2704 N N . ILE B 1 80 ? 9 10.492 22.172 1 98.44 80 ILE B N 1
ATOM 2705 C CA . ILE B 1 80 ? 8.172 11.609 21.734 1 98.44 80 ILE B CA 1
ATOM 2706 C C . ILE B 1 80 ? 9.023 12.875 21.625 1 98.44 80 ILE B C 1
ATOM 2708 O O . ILE B 1 80 ? 9.836 13.164 22.5 1 98.44 80 ILE B O 1
ATOM 2712 N N . THR B 1 81 ? 8.945 13.57 20.531 1 98.31 81 THR B N 1
ATOM 2713 C CA . THR B 1 81 ? 9.641 14.844 20.406 1 98.31 81 THR B CA 1
ATOM 2714 C C . THR B 1 81 ? 9.047 15.883 21.359 1 98.31 81 THR B C 1
ATOM 2716 O O . THR B 1 81 ? 7.895 15.766 21.766 1 98.31 81 THR B O 1
ATOM 2719 N N . ASP B 1 82 ? 9.844 16.922 21.609 1 96.94 82 ASP B N 1
ATOM 2720 C CA . ASP B 1 82 ? 9.375 18 22.484 1 96.94 82 ASP B CA 1
ATOM 2721 C C . ASP B 1 82 ? 8.156 18.688 21.891 1 96.94 82 ASP B C 1
ATOM 2723 O O . ASP B 1 82 ? 7.191 18.969 22.594 1 96.94 82 ASP B O 1
ATOM 2727 N N . ARG B 1 83 ? 8.195 18.953 20.641 1 96 83 ARG B N 1
ATOM 2728 C CA . ARG B 1 83 ? 7.078 19.656 20.031 1 96 83 ARG B CA 1
ATOM 2729 C C . ARG B 1 83 ? 5.809 18.812 20.078 1 96 83 ARG B C 1
ATOM 2731 O O . ARG B 1 83 ? 4.719 19.344 20.312 1 96 83 ARG B O 1
ATOM 2738 N N . ALA B 1 84 ? 5.926 17.5 19.797 1 97.94 84 ALA B N 1
ATOM 2739 C CA . ALA B 1 84 ? 4.742 16.641 19.875 1 97.94 84 ALA B CA 1
ATOM 2740 C C . ALA B 1 84 ? 4.164 16.625 21.297 1 97.94 84 ALA B C 1
ATOM 2742 O O . ALA B 1 84 ? 2.943 16.625 21.469 1 97.94 84 ALA B O 1
ATOM 2743 N N . ARG B 1 85 ? 5.051 16.672 22.281 1 96.69 85 ARG B N 1
ATOM 2744 C CA . ARG B 1 85 ? 4.613 16.734 23.672 1 96.69 85 ARG B CA 1
ATOM 2745 C C . ARG B 1 85 ? 3.838 18.016 23.938 1 96.69 85 ARG B C 1
ATOM 2747 O O . ARG B 1 85 ? 2.768 17.984 24.547 1 96.69 85 ARG B O 1
ATOM 2754 N N . LEU B 1 86 ? 4.379 19.094 23.484 1 94.38 86 LEU B N 1
ATOM 2755 C CA . LEU B 1 86 ? 3.77 20.406 23.703 1 94.38 86 LEU B CA 1
ATOM 2756 C C . LEU B 1 86 ? 2.416 20.484 23 1 94.38 86 LEU B C 1
ATOM 2758 O O . LEU B 1 86 ? 1.477 21.078 23.531 1 94.38 86 LEU B O 1
ATOM 2762 N N . ILE B 1 87 ? 2.357 19.906 21.891 1 95.69 87 ILE B N 1
ATOM 2763 C CA . ILE B 1 87 ? 1.122 19.938 21.109 1 95.69 87 ILE B CA 1
ATOM 2764 C C . ILE B 1 87 ? 0.118 18.953 21.703 1 95.69 87 ILE B C 1
ATOM 2766 O O . ILE B 1 87 ? -1.093 19.188 21.641 1 95.69 87 ILE B O 1
ATOM 2770 N N . GLY B 1 88 ? 0.606 17.812 22.25 1 95.94 88 GLY B N 1
ATOM 2771 C CA . GLY B 1 88 ? -0.25 16.797 22.844 1 95.94 88 GLY B CA 1
ATOM 2772 C C . GLY B 1 88 ? -0.82 15.828 21.844 1 95.94 88 GLY B C 1
ATOM 2773 O O . GLY B 1 88 ? -1.796 15.125 22.125 1 95.94 88 GLY B O 1
ATOM 2774 N N . ALA B 1 89 ? -0.281 15.828 20.672 1 97.44 89 ALA B N 1
ATOM 2775 C CA . ALA B 1 89 ? -0.711 14.945 19.594 1 97.44 89 ALA B CA 1
ATOM 2776 C C . ALA B 1 89 ? 0.445 14.633 18.641 1 97.44 89 ALA B C 1
ATOM 2778 O O . ALA B 1 89 ? 1.421 15.383 18.578 1 97.44 89 ALA B O 1
ATOM 2779 N N . ALA B 1 90 ? 0.353 13.523 17.969 1 98.44 90 ALA B N 1
ATOM 2780 C CA . ALA B 1 90 ? 1.344 13.133 16.969 1 98.44 90 ALA B CA 1
ATOM 2781 C C . ALA B 1 90 ? 0.684 12.844 15.625 1 98.44 90 ALA B C 1
ATOM 2783 O O . ALA B 1 90 ? -0.388 12.234 15.562 1 98.44 90 ALA B O 1
ATOM 2784 N N . ASN B 1 91 ? 1.323 13.352 14.57 1 98.56 91 ASN B N 1
ATOM 2785 C CA . ASN B 1 91 ? 0.804 13.039 13.242 1 98.56 91 ASN B CA 1
ATOM 2786 C C . ASN B 1 91 ? 1.828 12.281 12.406 1 98.56 91 ASN B C 1
ATOM 2788 O O . ASN B 1 91 ? 1.561 11.945 11.25 1 98.56 91 ASN B O 1
ATOM 2792 N N . THR B 1 92 ? 3.037 12.086 12.914 1 98.88 92 THR B N 1
ATOM 2793 C CA . THR B 1 92 ? 4.125 11.438 12.188 1 98.88 92 THR B CA 1
ATOM 2794 C C . THR B 1 92 ? 4.852 10.43 13.078 1 98.88 92 THR B C 1
ATOM 2796 O O . THR B 1 92 ? 5.438 10.812 14.094 1 98.88 92 THR B O 1
ATOM 2799 N N . LEU B 1 93 ? 4.809 9.242 12.703 1 98.88 93 LEU B N 1
ATOM 2800 C CA . LEU B 1 93 ? 5.484 8.18 13.438 1 98.88 93 LEU B CA 1
ATOM 2801 C C . LEU B 1 93 ? 6.605 7.57 12.602 1 98.88 93 LEU B C 1
ATOM 2803 O O . LEU B 1 93 ? 6.473 7.426 11.383 1 98.88 93 LEU B O 1
ATOM 2807 N N . THR B 1 94 ? 7.684 7.199 13.227 1 98.81 94 THR B N 1
ATOM 2808 C CA . THR B 1 94 ? 8.766 6.406 12.656 1 98.81 94 THR B CA 1
ATOM 2809 C C . THR B 1 94 ? 9.008 5.145 13.477 1 98.81 94 THR B C 1
ATOM 2811 O O . THR B 1 94 ? 9.031 5.199 14.711 1 98.81 94 THR B O 1
ATOM 2814 N N . PHE B 1 95 ? 9.125 4.078 12.758 1 98.19 95 PHE B N 1
ATOM 2815 C CA . PHE B 1 95 ? 9.344 2.814 13.453 1 98.19 95 PHE B CA 1
ATOM 2816 C C . PHE B 1 95 ? 10.82 2.445 13.461 1 98.19 95 PHE B C 1
ATOM 2818 O O . PHE B 1 95 ? 11.484 2.48 12.422 1 98.19 95 PHE B O 1
ATOM 2825 N N . GLY B 1 96 ? 11.281 2.09 14.609 1 94.31 96 GLY B N 1
ATOM 2826 C CA . GLY B 1 96 ? 12.648 1.606 14.719 1 94.31 96 GLY B CA 1
ATOM 2827 C C . GLY B 1 96 ? 12.797 0.143 14.352 1 94.31 96 GLY B C 1
ATOM 2828 O O . GLY B 1 96 ? 11.805 -0.537 14.078 1 94.31 96 GLY B O 1
ATOM 2829 N N . LYS B 1 97 ? 14.016 -0.424 14.352 1 85.38 97 LYS B N 1
ATOM 2830 C CA . LYS B 1 97 ? 14.328 -1.791 13.945 1 85.38 97 LYS B CA 1
ATOM 2831 C C . LYS B 1 97 ? 13.672 -2.805 14.883 1 85.38 97 LYS B C 1
ATOM 2833 O O . LYS B 1 97 ? 13.297 -3.898 14.461 1 85.38 97 LYS B O 1
ATOM 2838 N N . ASP B 1 98 ? 13.461 -2.443 16.109 1 86.88 98 ASP B N 1
ATOM 2839 C CA . ASP B 1 98 ? 12.898 -3.363 17.094 1 86.88 98 ASP B CA 1
ATOM 2840 C C . ASP B 1 98 ? 11.406 -3.104 17.297 1 86.88 98 ASP B C 1
ATOM 2842 O O . ASP B 1 98 ? 10.797 -3.631 18.234 1 86.88 98 ASP B O 1
ATOM 2846 N N . GLY B 1 99 ? 10.891 -2.213 16.547 1 90.25 99 GLY B N 1
ATOM 2847 C CA . GLY B 1 99 ? 9.469 -1.921 16.656 1 90.25 99 GLY B CA 1
ATOM 2848 C C . GLY B 1 99 ? 9.18 -0.727 17.547 1 90.25 99 GLY B C 1
ATOM 2849 O O . GLY B 1 99 ? 8.023 -0.469 17.891 1 90.25 99 GLY B O 1
ATOM 2850 N N . GLU B 1 100 ? 10.234 -0.045 17.953 1 96.69 100 GLU B N 1
ATOM 2851 C CA . GLU B 1 100 ? 10.055 1.177 18.719 1 96.69 100 GLU B CA 1
ATOM 2852 C C . GLU B 1 100 ? 9.297 2.232 17.922 1 96.69 100 GLU B C 1
ATOM 2854 O O . GLU B 1 100 ? 9.539 2.408 16.734 1 96.69 100 GLU B O 1
ATOM 2859 N N . ILE B 1 101 ? 8.375 2.889 18.641 1 98.25 101 ILE B N 1
ATOM 2860 C CA . ILE B 1 101 ? 7.566 3.916 17.984 1 98.25 101 ILE B CA 1
ATOM 2861 C C . ILE B 1 101 ? 8.062 5.301 18.406 1 98.25 101 ILE B C 1
ATOM 2863 O O . ILE B 1 101 ? 8.039 5.645 19.578 1 98.25 101 ILE B O 1
ATOM 2867 N N . HIS B 1 102 ? 8.547 6.07 17.438 1 98.62 102 HIS B N 1
ATOM 2868 C CA . HIS B 1 102 ? 8.906 7.473 17.625 1 98.62 102 HIS B CA 1
ATOM 2869 C C . HIS B 1 102 ? 7.816 8.398 17.094 1 98.62 102 HIS B C 1
ATOM 2871 O O . HIS B 1 102 ? 7.469 8.344 15.914 1 98.62 102 HIS B O 1
ATOM 2877 N N . ALA B 1 103 ? 7.305 9.242 17.984 1 98.81 103 ALA B N 1
ATOM 2878 C CA . ALA B 1 103 ? 6.188 10.109 17.609 1 98.81 103 ALA B CA 1
ATOM 2879 C C . ALA B 1 103 ? 6.641 11.562 17.484 1 98.81 103 ALA B C 1
ATOM 2881 O O . ALA B 1 103 ? 7.402 12.055 18.328 1 98.81 103 ALA B O 1
ATOM 2882 N N . ASP B 1 104 ? 6.23 12.164 16.453 1 98.75 104 ASP B N 1
ATOM 2883 C CA . ASP B 1 104 ? 6.48 13.562 16.125 1 98.75 104 ASP B CA 1
ATOM 2884 C C . ASP B 1 104 ? 5.207 14.25 15.648 1 98.75 104 ASP B C 1
ATOM 2886 O O . ASP B 1 104 ? 4.188 13.594 15.422 1 98.75 104 ASP B O 1
ATOM 2890 N N . ASN B 1 105 ? 5.156 15.508 15.719 1 98.69 105 ASN B N 1
ATOM 2891 C CA . ASN B 1 105 ? 4.094 16.312 15.125 1 98.69 105 ASN B CA 1
ATOM 2892 C C . ASN B 1 105 ? 4.652 17.359 14.172 1 98.69 105 ASN B C 1
ATOM 2894 O O . ASN B 1 105 ? 5.312 18.312 14.602 1 98.69 105 ASN B O 1
ATOM 2898 N N . THR B 1 106 ? 4.324 17.172 12.914 1 98.62 106 THR B N 1
ATOM 2899 C CA . THR B 1 106 ? 4.934 18.031 11.898 1 98.62 106 THR B CA 1
ATOM 2900 C C . THR B 1 106 ? 3.92 19.047 11.359 1 98.62 106 THR B C 1
ATOM 2902 O O . THR B 1 106 ? 4.168 19.703 10.352 1 98.62 106 THR B O 1
ATOM 2905 N N . ASP B 1 107 ? 2.781 19.203 11.969 1 98.06 107 ASP B N 1
ATOM 2906 C CA . ASP B 1 107 ? 1.773 20.172 11.547 1 98.06 107 ASP B CA 1
ATOM 2907 C C . ASP B 1 107 ? 2.314 21.594 11.633 1 98.06 107 ASP B C 1
ATOM 2909 O O . ASP B 1 107 ? 2.146 22.391 10.703 1 98.06 107 ASP B O 1
ATOM 2913 N N . GLY B 1 108 ? 2.953 21.906 12.727 1 98.12 108 GLY B N 1
ATOM 2914 C CA . GLY B 1 108 ? 3.529 23.219 12.898 1 98.12 108 GLY B CA 1
ATOM 2915 C C . GLY B 1 108 ? 4.578 23.562 11.859 1 98.12 108 GLY B C 1
ATOM 2916 O O . GLY B 1 108 ? 4.594 24.672 11.312 1 98.12 108 GLY B O 1
ATOM 2917 N N . TYR B 1 109 ? 5.438 22.594 11.656 1 98.06 109 TYR B N 1
ATOM 2918 C CA . TYR B 1 109 ? 6.434 22.734 10.602 1 98.06 109 TYR B CA 1
ATOM 2919 C C . TYR B 1 109 ? 5.77 23.016 9.258 1 98.06 109 TYR B C 1
ATOM 2921 O O . TYR B 1 109 ? 6.172 23.938 8.539 1 98.06 109 TYR B O 1
ATOM 2929 N N . GLY B 1 110 ? 4.785 22.203 8.93 1 98.56 110 GLY B N 1
ATOM 2930 C CA . GLY B 1 110 ? 4.066 22.406 7.68 1 98.56 110 GLY B CA 1
ATOM 2931 C C . GLY B 1 110 ? 3.455 23.781 7.547 1 98.56 110 GLY B C 1
ATOM 2932 O O . GLY B 1 110 ? 3.545 24.406 6.488 1 98.56 110 GLY B O 1
ATOM 2933 N N . PHE B 1 111 ? 2.879 24.234 8.594 1 98.5 111 PHE B N 1
ATOM 2934 C CA . PHE B 1 111 ? 2.24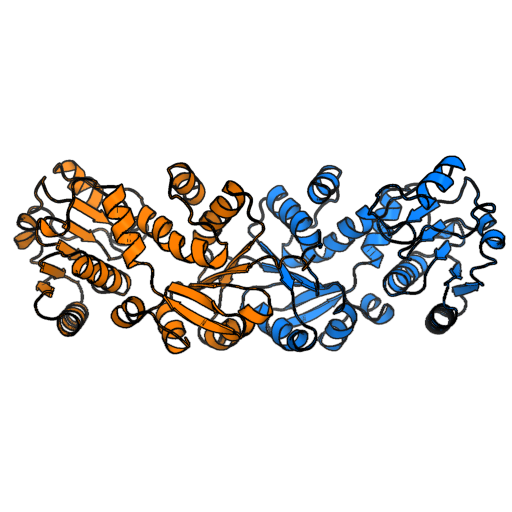8 25.547 8.633 1 98.5 111 PHE B CA 1
ATOM 2935 C C . PHE B 1 111 ? 3.271 26.641 8.367 1 98.5 111 PHE B C 1
ATOM 2937 O O . PHE B 1 111 ? 3.08 27.484 7.484 1 98.5 111 PHE B O 1
ATOM 2944 N N . LEU B 1 112 ? 4.359 26.578 9.07 1 98.31 112 LEU B N 1
ATOM 2945 C CA . LEU B 1 112 ? 5.363 27.641 8.984 1 98.31 112 LEU B CA 1
ATOM 2946 C C . LEU B 1 112 ? 6.02 27.656 7.605 1 98.31 112 LEU B C 1
ATOM 2948 O O . LEU B 1 112 ? 6.227 28.719 7.02 1 98.31 112 LEU B O 1
ATOM 2952 N N . GLU B 1 113 ? 6.312 26.453 7.145 1 98.19 113 GLU B N 1
ATOM 2953 C CA . GLU B 1 113 ? 6.938 26.391 5.824 1 98.19 113 GLU B CA 1
ATOM 2954 C C . GLU B 1 113 ? 5.988 26.891 4.738 1 98.19 113 GLU B C 1
ATOM 2956 O O . GLU B 1 113 ? 6.422 27.531 3.781 1 98.19 113 GLU B O 1
ATOM 2961 N N . ASN B 1 114 ? 4.727 26.562 4.84 1 98.19 114 ASN B N 1
ATOM 2962 C CA . ASN B 1 114 ? 3.729 27.078 3.914 1 98.19 114 ASN B CA 1
ATOM 2963 C C . ASN B 1 114 ? 3.678 28.609 3.947 1 98.19 114 ASN B C 1
ATOM 2965 O O . ASN B 1 114 ? 3.652 29.25 2.898 1 98.19 114 ASN B O 1
ATOM 2969 N N . LEU B 1 115 ? 3.654 29.125 5.148 1 98.06 115 LEU B N 1
ATOM 2970 C CA . LEU B 1 115 ? 3.607 30.578 5.344 1 98.06 115 LEU B CA 1
ATOM 2971 C C . LEU B 1 115 ? 4.836 31.25 4.742 1 98.06 115 LEU B C 1
ATOM 2973 O O . LEU B 1 115 ? 4.715 32.219 3.99 1 98.06 115 LEU B O 1
ATOM 2977 N N . ARG B 1 116 ? 5.965 30.703 4.969 1 97.31 116 ARG B N 1
ATOM 2978 C CA . ARG B 1 116 ? 7.219 31.266 4.477 1 97.31 116 ARG B CA 1
ATOM 2979 C C . ARG B 1 116 ? 7.289 31.203 2.955 1 97.31 116 ARG B C 1
ATOM 2981 O O . ARG B 1 116 ? 7.789 32.125 2.316 1 97.31 116 ARG B O 1
ATOM 2988 N N . SER B 1 117 ? 6.797 30.172 2.443 1 96.81 117 SER B N 1
ATOM 2989 C CA . SER B 1 117 ? 6.816 30 0.995 1 96.81 117 SER B CA 1
ATOM 2990 C C . SER B 1 117 ? 5.828 30.938 0.314 1 96.81 117 SER B C 1
ATOM 2992 O O . SER B 1 117 ? 6.082 31.422 -0.793 1 96.81 117 SER B O 1
ATOM 2994 N N . GLY B 1 118 ? 4.727 31.172 0.934 1 96.88 118 GLY B N 1
ATOM 2995 C CA . GLY B 1 118 ? 3.664 31.953 0.316 1 96.88 118 GLY B CA 1
ATOM 2996 C C . GLY B 1 118 ? 3.746 33.438 0.629 1 96.88 118 GLY B C 1
ATOM 2997 O O . GLY B 1 118 ? 3.162 34.25 -0.08 1 96.88 118 GLY B O 1
ATOM 2998 N N . ALA B 1 119 ? 4.328 33.75 1.725 1 97.62 119 ALA B N 1
ATOM 2999 C CA . ALA B 1 119 ? 4.512 35.125 2.156 1 97.62 119 ALA B CA 1
ATOM 3000 C C . ALA B 1 119 ? 5.973 35.406 2.518 1 97.62 119 ALA B C 1
ATOM 3002 O O . ALA B 1 119 ? 6.316 35.5 3.699 1 97.62 119 ALA B O 1
ATOM 3003 N N . THR B 1 120 ? 6.77 35.719 1.562 1 95.38 120 THR B N 1
ATOM 3004 C CA . THR B 1 120 ? 8.219 35.75 1.692 1 95.38 120 THR B CA 1
ATOM 3005 C C . THR B 1 120 ? 8.648 36.938 2.553 1 95.38 120 THR B C 1
ATOM 3007 O O . THR B 1 120 ? 9.727 36.906 3.16 1 95.38 120 THR B O 1
ATOM 3010 N N . ASP B 1 121 ? 7.82 37.906 2.674 1 95.5 121 ASP B N 1
ATOM 3011 C CA . ASP B 1 121 ? 8.195 39.094 3.4 1 95.5 121 ASP B CA 1
ATOM 3012 C C . ASP B 1 121 ? 7.75 39.031 4.859 1 95.5 121 ASP B C 1
ATOM 3014 O O . ASP B 1 121 ? 8.094 39.906 5.66 1 95.5 121 ASP B O 1
ATOM 3018 N N . TRP B 1 122 ? 7.016 38.062 5.164 1 96.62 122 TRP B N 1
ATOM 3019 C CA . TRP B 1 122 ? 6.566 37.906 6.543 1 96.62 122 TRP B CA 1
ATOM 3020 C C . TRP B 1 122 ? 7.688 37.406 7.438 1 96.62 122 TRP B C 1
ATOM 3022 O O . TRP B 1 122 ? 8.383 36.438 7.082 1 96.62 122 TRP B O 1
ATOM 3032 N N . THR B 1 123 ? 7.82 38.031 8.57 1 96.62 123 THR B N 1
ATOM 3033 C CA . THR B 1 123 ? 8.727 37.562 9.609 1 96.62 123 THR B CA 1
ATOM 3034 C C . THR B 1 123 ? 8.016 37.5 10.953 1 96.62 123 THR B C 1
ATOM 3036 O O . THR B 1 123 ? 7.184 38.344 11.266 1 96.62 123 THR B O 1
ATOM 3039 N N . PRO B 1 124 ? 8.336 36.531 11.742 1 96.88 124 PRO B N 1
ATOM 3040 C CA . PRO B 1 124 ? 7.629 36.344 13.008 1 96.88 124 PRO B CA 1
ATOM 3041 C C . PRO B 1 124 ? 7.766 37.531 13.961 1 96.88 124 PRO B C 1
ATOM 3043 O O . PRO B 1 124 ? 6.832 37.812 14.703 1 96.88 124 PRO B O 1
ATOM 3046 N N . SER B 1 125 ? 8.836 38.125 13.883 1 95.69 125 SER B N 1
ATOM 3047 C CA . SER B 1 125 ? 9.148 39.156 14.867 1 95.69 125 SER B CA 1
ATOM 3048 C C . SER B 1 125 ? 8.414 40.469 14.555 1 95.69 125 SER B C 1
ATOM 3050 O O . SER B 1 125 ? 8.438 41.406 15.352 1 95.69 125 SER B O 1
ATOM 3052 N N . GLN B 1 126 ? 7.707 40.531 13.461 1 94.81 126 GLN B N 1
ATOM 3053 C CA . GLN B 1 126 ? 7.105 41.781 12.961 1 94.81 126 GLN B CA 1
ATOM 3054 C C . GLN B 1 126 ? 5.969 42.25 13.867 1 94.81 126 GLN B C 1
ATOM 3056 O O . GLN B 1 126 ? 5.633 43.438 13.891 1 94.81 126 GLN B O 1
ATOM 3061 N N . GLY B 1 127 ? 5.309 41.312 14.508 1 95.81 127 GLY B N 1
ATOM 3062 C CA . GLY B 1 127 ? 4.188 41.688 15.352 1 95.81 127 GLY B CA 1
ATOM 3063 C C . GLY B 1 127 ? 3.32 40.531 15.758 1 95.81 127 GLY B C 1
ATOM 3064 O O . GLY B 1 127 ? 3.699 39.375 15.547 1 95.81 127 GLY B O 1
ATOM 3065 N N . PRO B 1 128 ? 2.164 40.906 16.344 1 97.44 128 PRO B N 1
ATOM 3066 C CA . PRO B 1 128 ? 1.299 39.844 16.875 1 97.44 128 PRO B CA 1
ATOM 3067 C C . PRO B 1 128 ? 0.579 39.062 15.773 1 97.44 128 PRO B C 1
ATOM 3069 O O . PRO B 1 128 ? 0.396 39.594 14.672 1 97.44 128 PRO B O 1
ATOM 3072 N N . ALA B 1 129 ? 0.267 37.844 16.109 1 98.44 129 ALA B N 1
ATOM 3073 C CA . ALA B 1 129 ? -0.581 37 15.273 1 98.44 129 ALA B CA 1
ATOM 3074 C C . ALA B 1 129 ? -1.958 36.812 15.898 1 98.44 129 ALA B C 1
ATOM 3076 O O . ALA B 1 129 ? -2.07 36.594 17.109 1 98.44 129 ALA B O 1
ATOM 3077 N N . VAL B 1 130 ? -2.992 36.938 15.094 1 97.69 130 VAL B N 1
ATOM 3078 C CA . VAL B 1 130 ? -4.348 36.594 15.516 1 97.69 130 VAL B CA 1
ATOM 3079 C C . VAL B 1 130 ? -4.703 35.188 15.016 1 97.69 130 VAL B C 1
ATOM 3081 O O . VAL B 1 130 ? -4.59 34.906 13.82 1 97.69 130 VAL B O 1
ATOM 3084 N N . VAL B 1 131 ? -5.09 34.344 15.922 1 97.81 131 VAL B N 1
ATOM 3085 C CA . VAL B 1 131 ? -5.461 32.969 15.602 1 97.81 131 VAL B CA 1
ATOM 3086 C C . VAL B 1 131 ? -6.934 32.719 15.914 1 97.81 131 VAL B C 1
ATOM 3088 O O . VAL B 1 131 ? -7.371 32.938 17.047 1 97.81 131 VAL B O 1
ATOM 3091 N N . LEU B 1 132 ? -7.645 32.344 14.852 1 96.56 132 LEU B N 1
ATOM 3092 C CA . LEU B 1 132 ? -9.055 32 15.008 1 96.56 132 LEU B CA 1
ATOM 3093 C C . LEU B 1 132 ? -9.234 30.516 15.18 1 96.56 132 LEU B C 1
ATOM 3095 O O . LEU B 1 132 ? -8.914 29.734 14.273 1 96.56 132 LEU B O 1
ATOM 3099 N N . GLY B 1 133 ? -9.789 30.109 16.328 1 95.56 133 GLY B N 1
ATOM 3100 C CA . GLY B 1 133 ? -9.945 28.703 16.641 1 95.56 133 GLY B CA 1
ATOM 3101 C C . GLY B 1 133 ? -9.039 28.234 17.766 1 95.56 133 GLY B C 1
ATOM 3102 O O . GLY B 1 133 ? -7.93 28.734 17.922 1 95.56 133 GLY B O 1
ATOM 3103 N N . ALA B 1 134 ? -9.484 27.188 18.484 1 95.75 134 ALA B N 1
ATOM 3104 C CA . ALA B 1 134 ? -8.719 26.688 19.625 1 95.75 134 ALA B CA 1
ATOM 3105 C C . ALA B 1 134 ? -8.734 25.156 19.656 1 95.75 134 ALA B C 1
ATOM 3107 O O . ALA B 1 134 ? -8.742 24.562 20.734 1 95.75 134 ALA B O 1
ATOM 3108 N N . GLY B 1 135 ? -8.75 24.531 18.531 1 91.12 135 GLY B N 1
ATOM 3109 C CA . GLY B 1 135 ? -8.688 23.078 18.422 1 91.12 135 GLY B CA 1
ATOM 3110 C C . GLY B 1 135 ? -7.277 22.562 18.25 1 91.12 135 GLY B C 1
ATOM 3111 O O . GLY B 1 135 ? -6.309 23.234 18.578 1 91.12 135 GLY B O 1
ATOM 3112 N N . GLY B 1 136 ? -7.168 21.297 17.781 1 88.5 136 GLY B N 1
ATOM 3113 C CA . GLY B 1 136 ? -5.875 20.656 17.594 1 88.5 136 GLY B CA 1
ATOM 3114 C C . GLY B 1 136 ? -4.973 21.391 16.625 1 88.5 136 GLY B C 1
ATOM 3115 O O . GLY B 1 136 ? -3.787 21.594 16.906 1 88.5 136 GLY B O 1
ATOM 3116 N N . ALA B 1 137 ? -5.566 21.75 15.531 1 93.38 137 ALA B N 1
ATOM 3117 C CA . ALA B 1 137 ? -4.781 22.5 14.547 1 93.38 137 ALA B CA 1
ATOM 3118 C C . ALA B 1 137 ? -4.285 23.812 15.125 1 93.38 137 ALA B C 1
ATOM 3120 O O . ALA B 1 137 ? -3.152 24.234 14.867 1 93.38 137 ALA B O 1
ATOM 3121 N N . ALA B 1 138 ? -5.113 24.469 15.891 1 96.75 138 ALA B N 1
ATOM 3122 C CA . ALA B 1 138 ? -4.738 25.75 16.516 1 96.75 138 ALA B CA 1
ATOM 3123 C C . ALA B 1 138 ? -3.537 25.562 17.438 1 96.75 138 ALA B C 1
ATOM 3125 O O . ALA B 1 138 ? -2.615 26.375 17.438 1 96.75 138 ALA B O 1
ATOM 3126 N N . ARG B 1 139 ? -3.562 24.531 18.234 1 96.38 139 ARG B N 1
ATOM 3127 C CA . ARG B 1 139 ? -2.465 24.281 19.156 1 96.38 139 ARG B CA 1
ATOM 3128 C C . ARG B 1 139 ? -1.141 24.141 18.422 1 96.38 139 ARG B C 1
ATOM 3130 O O . ARG B 1 139 ? -0.131 24.719 18.812 1 96.38 139 ARG B O 1
ATOM 3137 N N . ALA B 1 140 ? -1.14 23.359 17.344 1 97.62 140 ALA B N 1
ATOM 3138 C CA . ALA B 1 140 ? 0.061 23.188 16.531 1 97.62 140 ALA B CA 1
ATOM 3139 C C . ALA B 1 140 ? 0.543 24.516 15.969 1 97.62 140 ALA B C 1
ATOM 3141 O O . ALA B 1 140 ? 1.744 24.797 15.961 1 97.62 140 ALA B O 1
ATOM 3142 N N . VAL B 1 141 ? -0.377 25.328 15.523 1 98.31 141 VAL B N 1
ATOM 3143 C CA . VAL B 1 141 ? -0.07 26.625 14.945 1 98.31 141 VAL B CA 1
ATOM 3144 C C . VAL B 1 141 ? 0.518 27.547 16.016 1 98.31 141 VAL B C 1
ATOM 3146 O O . VAL B 1 141 ? 1.527 28.219 15.789 1 98.31 141 VAL B O 1
ATOM 3149 N N . ILE B 1 142 ? -0.071 27.531 17.172 1 97.94 142 ILE B N 1
ATOM 3150 C CA . ILE B 1 14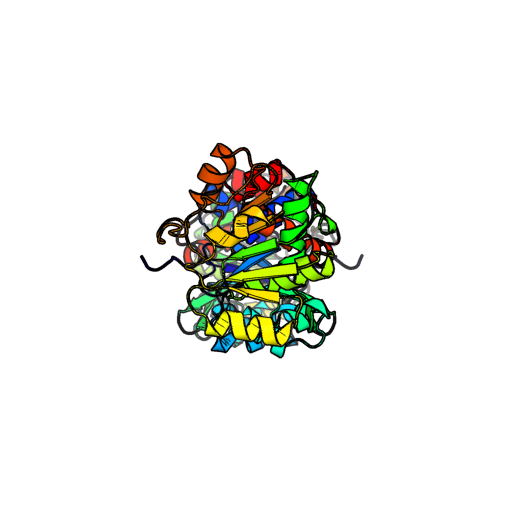2 ? 0.374 28.375 18.281 1 97.94 142 ILE B CA 1
ATOM 3151 C C . ILE B 1 142 ? 1.799 28 18.688 1 97.94 142 ILE B C 1
ATOM 3153 O O . ILE B 1 142 ? 2.67 28.859 18.797 1 97.94 142 ILE B O 1
ATOM 3157 N N . VAL B 1 143 ? 2.051 26.719 18.812 1 97.38 143 VAL B N 1
ATOM 3158 C CA . VAL B 1 143 ? 3.379 26.234 19.172 1 97.38 143 VAL B CA 1
ATOM 3159 C C . VAL B 1 143 ? 4.391 26.672 18.125 1 97.38 143 VAL B C 1
ATOM 3161 O O . VAL B 1 143 ? 5.469 27.172 18.453 1 97.38 143 VAL B O 1
ATOM 3164 N N . ALA B 1 144 ? 4.059 26.531 16.891 1 97.88 144 ALA B N 1
ATOM 3165 C CA . ALA B 1 144 ? 4.953 26.875 15.789 1 97.88 144 ALA B CA 1
ATOM 3166 C C . ALA B 1 144 ? 5.262 28.375 15.773 1 97.88 144 ALA B C 1
ATOM 3168 O O . ALA B 1 144 ? 6.418 28.766 15.602 1 97.88 144 ALA B O 1
ATOM 3169 N N . LEU B 1 145 ? 4.266 29.172 15.945 1 98.25 145 LEU B N 1
ATOM 3170 C CA . LEU B 1 145 ? 4.422 30.625 15.898 1 98.25 145 LEU B CA 1
ATOM 3171 C C . LEU B 1 145 ? 5.262 31.125 17.078 1 98.25 145 LEU B C 1
ATOM 3173 O O . LEU B 1 145 ? 6.152 31.953 16.906 1 98.25 145 LEU B O 1
ATOM 3177 N N . LEU B 1 146 ? 4.945 30.594 18.234 1 97 146 LEU B N 1
ATOM 3178 C CA . LEU B 1 146 ? 5.719 30.984 19.406 1 97 146 LEU B CA 1
ATOM 3179 C C . LEU B 1 146 ? 7.18 30.578 19.266 1 97 146 LEU B C 1
ATOM 3181 O O . LEU B 1 146 ? 8.078 31.359 19.562 1 97 146 LEU B O 1
ATOM 3185 N N . ASP B 1 147 ? 7.379 29.406 18.766 1 96.25 147 ASP B N 1
ATOM 3186 C CA . ASP B 1 147 ? 8.734 28.906 18.547 1 96.25 147 ASP B CA 1
ATOM 3187 C C . ASP B 1 147 ? 9.461 29.75 17.5 1 96.25 147 ASP B C 1
ATOM 3189 O O . ASP B 1 147 ? 10.68 29.938 17.578 1 96.25 147 ASP B O 1
ATOM 3193 N N . ALA B 1 148 ? 8.773 30.234 16.547 1 97.44 148 ALA B N 1
ATOM 3194 C CA . ALA B 1 148 ? 9.359 31.031 15.477 1 97.44 148 ALA B CA 1
ATOM 3195 C C . ALA B 1 148 ? 9.688 32.438 15.953 1 97.44 148 ALA B C 1
ATOM 3197 O O . ALA B 1 148 ? 10.422 33.188 15.289 1 97.44 148 ALA B O 1
ATOM 3198 N N . GLY B 1 149 ? 9.039 32.906 17.062 1 97.44 149 GLY B N 1
ATOM 3199 C CA . GLY B 1 149 ? 9.422 34.188 17.641 1 97.44 149 GLY B CA 1
ATOM 3200 C C . GLY B 1 149 ? 8.336 35.219 17.531 1 97.44 149 GLY B C 1
ATOM 3201 O O . GLY B 1 149 ? 8.594 36.406 17.703 1 97.44 149 GLY B O 1
ATOM 3202 N N . VAL B 1 150 ? 7.133 34.812 17.25 1 98.06 150 VAL B N 1
ATOM 3203 C CA . VAL B 1 150 ? 6.02 35.75 17.297 1 98.06 150 VAL B CA 1
ATOM 3204 C C . VAL B 1 150 ? 5.867 36.312 18.719 1 98.06 150 VAL B C 1
ATOM 3206 O O . VAL B 1 150 ? 5.832 35.562 19.688 1 98.06 150 VAL B O 1
ATOM 3209 N N . PRO B 1 151 ? 5.77 37.625 18.828 1 97.19 151 PRO B N 1
ATOM 3210 C CA . PRO B 1 151 ? 5.84 38.188 20.172 1 97.19 151 PRO B CA 1
ATOM 3211 C C . PRO B 1 151 ? 4.57 37.969 20.984 1 97.19 151 PRO B C 1
ATOM 3213 O O . PRO B 1 151 ? 4.621 37.938 22.219 1 97.19 151 PRO B O 1
ATOM 3216 N N . GLU B 1 152 ? 3.424 37.875 20.312 1 97.25 152 GLU B N 1
ATOM 3217 C CA . GLU B 1 152 ? 2.141 37.688 20.984 1 97.25 152 GLU B CA 1
ATOM 3218 C C . GLU B 1 152 ? 1.135 37 20.078 1 97.25 152 GLU B C 1
ATOM 3220 O O . GLU B 1 152 ? 1.074 37.25 18.875 1 97.25 152 GLU B O 1
ATOM 3225 N N . ILE B 1 153 ? 0.407 36.094 20.703 1 98.19 153 ILE B N 1
ATOM 3226 C CA . ILE B 1 153 ? -0.718 35.469 20.031 1 98.19 153 ILE B CA 1
ATOM 3227 C C . ILE B 1 153 ? -2.031 35.969 20.609 1 98.19 153 ILE B C 1
ATOM 3229 O O . ILE B 1 153 ? -2.26 35.875 21.812 1 98.19 153 ILE B O 1
ATOM 3233 N N . ILE B 1 154 ? -2.83 36.562 19.797 1 97.56 154 ILE B N 1
ATOM 3234 C CA . ILE B 1 154 ? -4.203 36.906 20.156 1 97.56 154 ILE B CA 1
ATOM 3235 C C . ILE B 1 154 ? -5.145 35.781 19.703 1 97.56 154 ILE B C 1
ATOM 3237 O O . ILE B 1 154 ? -5.305 35.562 18.5 1 97.56 154 ILE B O 1
ATOM 3241 N N . LEU B 1 155 ? -5.758 35.125 20.672 1 97.38 155 LEU B N 1
ATOM 3242 C CA . LEU B 1 155 ? -6.52 33.906 20.422 1 97.38 155 LEU B CA 1
ATOM 3243 C C . LEU B 1 155 ? -8.008 34.125 20.641 1 97.38 155 LEU B C 1
ATOM 3245 O O . LEU B 1 155 ? -8.406 34.75 21.641 1 97.38 155 LEU B O 1
ATOM 3249 N N . THR B 1 156 ? -8.789 33.719 19.703 1 94.62 156 THR B N 1
ATOM 3250 C CA . THR B 1 156 ? -10.242 33.781 19.875 1 94.62 156 THR B CA 1
ATOM 3251 C C . THR B 1 156 ? -10.891 32.5 19.375 1 94.62 156 THR B C 1
ATOM 3253 O O . THR B 1 156 ? -10.398 31.859 18.438 1 94.62 156 THR B O 1
ATOM 3256 N N . ASN B 1 157 ? -11.883 32.094 20 1 94.56 157 ASN B N 1
ATOM 3257 C CA . ASN B 1 157 ? -12.68 30.906 19.672 1 94.56 157 ASN B CA 1
ATOM 3258 C C . ASN B 1 157 ? -14.141 31.078 20.094 1 94.56 157 ASN B C 1
ATOM 3260 O O . ASN B 1 157 ? -14.43 31.781 21.047 1 94.56 157 ASN B O 1
ATOM 3264 N N . ARG B 1 158 ? -15 30.406 19.375 1 90.69 158 ARG B N 1
ATOM 3265 C CA . ARG B 1 158 ? -16.422 30.516 19.688 1 90.69 158 ARG B CA 1
ATOM 3266 C C . ARG B 1 158 ? -16.719 29.969 21.078 1 90.69 158 ARG B C 1
ATOM 3268 O O . ARG B 1 158 ? -17.531 30.531 21.812 1 90.69 158 ARG B O 1
ATOM 3275 N N . THR B 1 159 ? -16.016 28.859 21.391 1 91 159 THR B N 1
ATOM 3276 C CA . THR B 1 159 ? -16.094 28.312 22.734 1 91 159 THR B CA 1
ATOM 3277 C C . THR B 1 159 ? -14.945 28.828 23.594 1 91 159 THR B C 1
ATOM 3279 O O . THR B 1 159 ? -13.836 28.297 23.547 1 91 159 THR B O 1
ATOM 3282 N N . ARG B 1 160 ? -15.219 29.672 24.484 1 91.75 160 ARG B N 1
ATOM 3283 C CA . ARG B 1 160 ? -14.211 30.406 25.234 1 91.75 160 ARG B CA 1
ATOM 3284 C C . ARG B 1 160 ? -13.367 29.453 26.094 1 91.75 160 ARG B C 1
ATOM 3286 O O . ARG B 1 160 ? -12.164 29.656 26.234 1 91.75 160 ARG B O 1
ATOM 3293 N N . ALA B 1 161 ? -13.945 28.438 26.594 1 94.31 161 ALA B N 1
ATOM 3294 C CA . ALA B 1 161 ? -13.258 27.516 27.5 1 94.31 161 ALA B CA 1
ATOM 3295 C C . ALA B 1 161 ? -12.039 26.891 26.828 1 94.31 161 ALA B C 1
ATOM 3297 O O . ALA B 1 161 ? -11.031 26.625 27.484 1 94.31 161 ALA B O 1
ATOM 3298 N N . ARG B 1 162 ? -12.109 26.656 25.594 1 94.25 162 ARG B N 1
ATOM 3299 C CA . ARG B 1 162 ? -11 26.062 24.859 1 94.25 162 ARG B CA 1
ATOM 3300 C C . ARG B 1 162 ? -9.836 27.031 24.734 1 94.25 162 ARG B C 1
ATOM 3302 O O . ARG B 1 162 ? -8.672 26.641 24.859 1 94.25 162 ARG B O 1
ATOM 3309 N N . SER B 1 163 ? -10.164 28.281 24.438 1 95.69 163 SER B N 1
ATOM 3310 C CA . SER B 1 163 ? -9.125 29.297 24.344 1 95.69 163 SER B CA 1
ATOM 3311 C C . SER B 1 163 ? -8.477 29.547 25.688 1 95.69 163 SER B C 1
ATOM 3313 O O . SER B 1 163 ? -7.262 29.75 25.781 1 95.69 163 SER B O 1
ATOM 3315 N N . ASP B 1 164 ? -9.289 29.484 26.703 1 96 164 ASP B N 1
ATOM 3316 C CA . ASP B 1 164 ? -8.758 29.672 28.062 1 96 164 ASP B CA 1
ATOM 3317 C C . ASP B 1 164 ? -7.777 28.562 28.422 1 96 164 ASP B C 1
ATOM 3319 O O . ASP B 1 164 ? -6.754 28.812 29.047 1 96 164 ASP B O 1
ATOM 3323 N N . GLN B 1 165 ? -8.102 27.406 28.062 1 95.06 165 GLN B N 1
ATOM 3324 C CA . GLN B 1 165 ? -7.215 26.281 28.312 1 95.06 165 GLN B CA 1
ATOM 3325 C C . GLN B 1 165 ? -5.879 26.469 27.609 1 95.06 165 GLN B C 1
ATOM 3327 O O . GLN B 1 165 ? -4.82 26.188 28.172 1 95.06 165 GLN B O 1
ATOM 3332 N N . LEU B 1 166 ? -5.926 26.906 26.359 1 95.31 166 LEU B N 1
ATOM 3333 C CA . LEU B 1 166 ? -4.695 27.141 25.625 1 95.31 166 LEU B CA 1
ATOM 3334 C C . LEU B 1 166 ? -3.883 28.266 26.25 1 95.31 166 LEU B C 1
ATOM 3336 O O . LEU B 1 166 ? -2.656 28.188 26.344 1 95.31 166 LEU B O 1
ATOM 3340 N N . GLN B 1 167 ? -4.582 29.281 26.656 1 96.62 167 GLN B N 1
ATOM 3341 C CA . GLN B 1 167 ? -3.889 30.359 27.344 1 96.62 167 GLN B CA 1
ATOM 3342 C C . GLN B 1 167 ? -3.189 29.844 28.609 1 96.62 167 GLN B C 1
ATOM 3344 O O . GLN B 1 167 ? -2.061 30.234 28.906 1 96.62 167 GLN B O 1
ATOM 3349 N N . SER B 1 168 ? -3.881 29.031 29.344 1 96.38 168 SER B N 1
ATOM 3350 C CA . SER B 1 168 ? -3.303 28.438 30.547 1 96.38 168 SER B CA 1
ATOM 3351 C C . SER B 1 168 ? -2.064 27.609 30.219 1 96.38 168 SER B C 1
ATOM 3353 O O . SER B 1 168 ? -1.096 27.609 30.984 1 96.38 168 SER B O 1
ATOM 3355 N N . ASP B 1 169 ? -2.039 26.953 29.188 1 94.44 169 ASP B N 1
ATOM 3356 C CA . ASP B 1 169 ? -0.954 26.062 28.797 1 94.44 169 ASP B CA 1
ATOM 3357 C C . ASP B 1 169 ? 0.271 26.859 28.344 1 94.44 169 ASP B C 1
ATOM 3359 O O . ASP B 1 169 ? 1.407 26.422 28.562 1 94.44 169 ASP B O 1
ATOM 3363 N N . PHE B 1 170 ? 0.037 28.031 27.656 1 94.94 170 PHE B N 1
ATOM 3364 C CA . PHE B 1 170 ? 1.15 28.703 26.984 1 94.94 170 PHE B CA 1
ATOM 3365 C C . PHE B 1 170 ? 1.505 30 27.703 1 94.94 170 PHE B C 1
ATOM 3367 O O . PHE B 1 170 ? 2.521 30.625 27.391 1 94.94 170 PHE B O 1
ATOM 3374 N N . GLY B 1 171 ? 0.643 30.406 28.594 1 93.06 171 GLY B N 1
ATOM 3375 C CA . GLY B 1 171 ? 0.958 31.547 29.438 1 93.06 171 GLY B CA 1
ATOM 3376 C C . GLY B 1 171 ? 0.666 32.875 28.797 1 93.06 171 GLY B C 1
ATOM 3377 O O . GLY B 1 171 ? -0.212 32.969 27.938 1 93.06 171 GLY B O 1
ATOM 3378 N N . ASN B 1 172 ? 1.385 33.875 29.156 1 91 172 ASN B N 1
ATOM 3379 C CA . ASN B 1 172 ? 1.057 35.281 28.906 1 91 172 ASN B CA 1
ATOM 3380 C C . ASN B 1 172 ? 1.295 35.656 27.438 1 91 172 ASN B C 1
ATOM 3382 O O . ASN B 1 172 ? 0.846 36.719 26.984 1 91 172 ASN B O 1
ATOM 3386 N N . ARG B 1 173 ? 1.93 34.812 26.75 1 93.25 173 ARG B N 1
ATOM 3387 C CA . ARG B 1 173 ? 2.15 35.125 25.344 1 93.25 173 ARG B CA 1
ATOM 3388 C C . ARG B 1 173 ? 0.89 34.875 24.516 1 93.25 173 ARG B C 1
ATOM 3390 O O . ARG B 1 173 ? 0.815 35.281 23.359 1 93.25 173 ARG B O 1
ATOM 3397 N N . VAL B 1 174 ? -0.062 34.281 25.172 1 97 174 VAL B N 1
ATOM 3398 C CA . VAL B 1 174 ? -1.361 34.062 24.547 1 97 174 VAL B CA 1
ATOM 3399 C C . VAL B 1 174 ? -2.422 34.906 25.25 1 97 174 VAL B C 1
ATOM 3401 O O . VAL B 1 174 ? -2.662 34.75 26.453 1 97 174 VAL B O 1
ATOM 3404 N N . ARG B 1 175 ? -2.967 35.812 24.531 1 96.69 175 ARG B N 1
ATOM 3405 C CA . ARG B 1 175 ? -4.07 36.656 25 1 96.69 175 ARG B CA 1
ATOM 3406 C C . ARG B 1 175 ? -5.391 36.219 24.375 1 96.69 175 ARG B C 1
ATOM 3408 O O . ARG B 1 175 ? -5.535 36.219 23.156 1 96.69 175 ARG B O 1
ATOM 3415 N N . VAL B 1 176 ? -6.391 35.938 25.234 1 96.88 176 VAL B N 1
ATOM 3416 C CA . VAL B 1 176 ? -7.68 35.438 24.75 1 96.88 176 VAL B CA 1
ATOM 3417 C C . VAL B 1 176 ? -8.648 36.594 24.594 1 96.88 176 VAL B C 1
ATOM 3419 O O . VAL B 1 176 ? -8.703 37.5 25.469 1 96.88 176 VAL B O 1
ATOM 3422 N N . MET B 1 177 ? -9.305 36.625 23.5 1 93.88 177 MET B N 1
ATOM 3423 C CA . MET B 1 177 ? -10.336 37.625 23.203 1 93.88 177 MET B CA 1
ATOM 3424 C C . MET B 1 177 ? -11.656 36.938 22.844 1 93.88 177 MET B C 1
ATOM 3426 O O . MET B 1 177 ? -11.672 35.812 22.391 1 93.88 177 MET B O 1
ATOM 3430 N N . ASP B 1 178 ? -12.711 37.719 23.156 1 93.19 178 ASP B N 1
ATOM 3431 C CA . ASP B 1 178 ? -14.016 37.219 22.734 1 93.19 178 ASP B CA 1
ATOM 3432 C C . ASP B 1 178 ? -14.164 37.281 21.219 1 93.19 178 ASP B C 1
ATOM 3434 O O . ASP B 1 178 ? -13.727 38.219 20.578 1 93.19 178 ASP B O 1
ATOM 3438 N N . TRP B 1 179 ? -14.82 36.312 20.734 1 91.5 179 TRP B N 1
ATOM 3439 C CA . TRP B 1 179 ? -15.047 36.188 19.297 1 91.5 179 TRP B CA 1
ATOM 3440 C C . TRP B 1 179 ? -15.664 37.469 18.734 1 91.5 179 TRP B C 1
ATOM 3442 O O . TRP B 1 179 ? -15.312 37.906 17.641 1 91.5 179 TRP B O 1
ATOM 3452 N N . THR B 1 180 ? -16.562 38.156 19.469 1 89.94 180 THR B N 1
ATOM 3453 C CA . THR B 1 180 ? -17.312 39.312 19.016 1 89.94 180 THR B CA 1
ATOM 3454 C C . THR B 1 180 ? -16.422 40.562 18.984 1 89.94 180 THR B C 1
ATOM 3456 O O . THR B 1 180 ? -16.797 41.562 18.406 1 89.94 180 THR B O 1
ATOM 3459 N N . GLN B 1 181 ? -15.266 40.406 19.5 1 89.75 181 GLN B N 1
ATOM 3460 C CA . GLN B 1 181 ? -14.422 41.594 19.641 1 89.75 181 GLN B CA 1
ATOM 3461 C C . GLN B 1 181 ? -13.219 41.5 18.688 1 89.75 181 GLN B C 1
ATOM 3463 O O . GLN B 1 181 ? -12.328 42.344 18.75 1 89.75 181 GLN B O 1
ATOM 3468 N N . ILE B 1 182 ? -13.195 40.594 17.828 1 88.56 182 ILE B N 1
ATOM 3469 C CA . ILE B 1 182 ? -12.016 40.312 17.016 1 88.56 182 ILE B CA 1
ATOM 3470 C C . ILE B 1 182 ? -11.711 41.531 16.141 1 88.56 182 ILE B C 1
ATOM 3472 O O . ILE B 1 182 ? -10.539 41.844 15.898 1 88.56 182 ILE B O 1
ATOM 3476 N N . SER B 1 183 ? -12.734 42.156 15.648 1 90 183 SER B N 1
ATOM 3477 C CA . SER B 1 183 ? -12.547 43.281 14.758 1 90 183 SER B CA 1
ATOM 3478 C C . SER B 1 183 ? -11.703 44.375 15.414 1 90 183 SER B C 1
ATOM 3480 O O . SER B 1 183 ? -10.938 45.062 14.734 1 90 183 SER B O 1
ATOM 3482 N N . GLY B 1 184 ? -11.75 44.438 16.641 1 90.75 184 GLY B N 1
ATOM 3483 C CA . GLY B 1 184 ? -11.078 45.5 17.375 1 90.75 184 GLY B CA 1
ATOM 3484 C C . GLY B 1 184 ? -9.586 45.25 17.516 1 90.75 184 GLY B C 1
ATOM 3485 O O . GLY B 1 184 ? -8.836 46.188 17.859 1 90.75 184 GLY B O 1
ATOM 3486 N N . VAL B 1 185 ? -9.133 44.125 17.219 1 92.25 185 VAL B N 1
ATOM 3487 C CA . VAL B 1 185 ? -7.719 43.844 17.453 1 92.25 185 VAL B CA 1
ATOM 3488 C C . VAL B 1 185 ? -7.027 43.562 16.125 1 92.25 185 VAL B C 1
ATOM 3490 O O . VAL B 1 185 ? -5.805 43.406 16.062 1 92.25 185 VAL B O 1
ATOM 3493 N N . LEU B 1 186 ? -7.758 43.5 15.055 1 95.44 186 LEU B N 1
ATOM 3494 C CA . LEU B 1 186 ? -7.203 43.094 13.766 1 95.44 186 LEU B CA 1
ATOM 3495 C C . LEU B 1 186 ? -6.223 44.156 13.242 1 95.44 186 LEU B C 1
ATOM 3497 O O . LEU B 1 186 ? -5.297 43.812 12.492 1 95.44 186 LEU B O 1
ATOM 3501 N N . HIS B 1 187 ? -6.414 45.375 13.656 1 93.88 187 HIS B N 1
ATOM 3502 C CA . HIS B 1 187 ? -5.539 46.438 13.188 1 93.88 187 HIS B CA 1
ATOM 3503 C C . HIS B 1 187 ? -4.105 46.219 13.664 1 93.88 187 HIS B C 1
ATOM 3505 O O . HIS B 1 187 ? -3.16 46.719 13.047 1 93.88 187 HIS B O 1
ATOM 3511 N N . GLU B 1 188 ? -3.924 45.469 14.68 1 92.94 188 GLU B N 1
ATOM 3512 C CA . GLU B 1 188 ? -2.605 45.219 15.25 1 92.94 188 GLU B CA 1
ATOM 3513 C C . GLU B 1 188 ? -1.966 43.969 14.641 1 92.94 188 GLU B C 1
ATOM 3515 O O . GLU B 1 188 ? -0.768 43.719 14.812 1 92.94 188 GLU B O 1
ATOM 3520 N N . ALA B 1 189 ? -2.658 43.219 13.961 1 96.25 189 ALA B N 1
ATOM 3521 C CA . ALA B 1 189 ? -2.223 41.906 13.539 1 96.25 189 ALA B CA 1
ATOM 3522 C C . ALA B 1 189 ? -1.248 41.969 12.367 1 96.25 189 ALA B C 1
ATOM 3524 O O . ALA B 1 189 ? -1.54 42.625 11.352 1 96.25 189 ALA B O 1
ATOM 3525 N N . GLN B 1 190 ? -0.115 41.344 12.508 1 97.88 190 GLN B N 1
ATOM 3526 C CA . GLN B 1 190 ? 0.783 41.156 11.375 1 97.88 190 GLN B CA 1
ATOM 3527 C C . GLN B 1 190 ? 0.446 39.844 10.633 1 97.88 190 GLN B C 1
ATOM 3529 O O . GLN B 1 190 ? 0.82 39.688 9.469 1 97.88 190 GLN B O 1
ATOM 3534 N N . LEU B 1 191 ? -0.169 38.969 11.344 1 98.5 191 LEU B N 1
ATOM 3535 C CA . LEU B 1 191 ? -0.62 37.688 10.805 1 98.5 191 LEU B CA 1
ATOM 3536 C C . LEU B 1 191 ? -2.014 37.344 11.32 1 98.5 191 LEU B C 1
ATOM 3538 O O . LEU B 1 191 ? -2.303 37.531 12.5 1 98.5 191 LEU B O 1
ATOM 3542 N N . LEU B 1 192 ? -2.887 36.969 10.414 1 98.12 192 LEU B N 1
ATOM 3543 C CA . LEU B 1 192 ? -4.191 36.406 10.758 1 98.12 192 LEU B CA 1
ATOM 3544 C C . LEU B 1 192 ? -4.316 34.969 10.25 1 98.12 192 LEU B C 1
ATOM 3546 O O . LEU B 1 192 ? -4.117 34.719 9.062 1 98.12 192 LEU B O 1
ATOM 3550 N N . VAL B 1 193 ? -4.652 34.062 11.164 1 98.38 193 VAL B N 1
ATOM 3551 C CA . VAL B 1 193 ? -4.742 32.656 10.82 1 98.38 193 VAL B CA 1
ATOM 3552 C C . VAL B 1 193 ? -6.121 32.125 11.195 1 98.38 193 VAL B C 1
ATOM 3554 O O . VAL B 1 193 ? -6.543 32.219 12.352 1 98.38 193 VAL B O 1
ATOM 3557 N N . ASN B 1 194 ? -6.758 31.562 10.258 1 97.75 194 ASN B N 1
ATOM 3558 C CA . ASN B 1 194 ? -7.973 30.797 10.555 1 97.75 194 ASN B CA 1
ATOM 3559 C C . ASN B 1 194 ? -7.68 29.312 10.75 1 97.75 194 ASN B C 1
ATOM 3561 O O . ASN B 1 194 ? -7.227 28.641 9.82 1 97.75 194 ASN B O 1
ATOM 3565 N N . THR B 1 195 ? -7.941 28.781 11.898 1 97.5 195 THR B N 1
ATOM 3566 C CA . THR B 1 195 ? -7.734 27.359 12.172 1 97.5 195 THR B CA 1
ATOM 3567 C C . THR B 1 195 ? -9.07 26.656 12.398 1 97.5 195 THR B C 1
ATOM 3569 O O . THR B 1 195 ? -9.094 25.484 12.789 1 97.5 195 THR B O 1
ATOM 3572 N N . THR B 1 196 ? -10.195 27.375 12.227 1 95.38 196 THR B N 1
ATOM 3573 C CA . THR B 1 196 ? -11.523 26.797 12.344 1 95.38 196 THR B CA 1
ATOM 3574 C C . THR B 1 196 ? -11.938 26.125 11.031 1 95.38 196 THR B C 1
ATOM 3576 O O . THR B 1 196 ? -11.211 26.188 10.039 1 95.38 196 THR B O 1
ATOM 3579 N N . SER B 1 197 ? -13.164 25.531 11.062 1 93.75 197 SER B N 1
ATOM 3580 C CA . SER B 1 197 ? -13.703 24.922 9.844 1 93.75 197 SER B CA 1
ATOM 3581 C C . SER B 1 197 ? -14.531 25.922 9.055 1 93.75 197 SER B C 1
ATOM 3583 O O . SER B 1 197 ? -15.086 25.594 8.008 1 93.75 197 SER B O 1
ATOM 3585 N N . LEU B 1 198 ? -14.641 27.094 9.555 1 93.31 198 LEU B N 1
ATOM 3586 C CA . LEU B 1 198 ? -15.453 28.094 8.875 1 93.31 198 LEU B CA 1
ATOM 3587 C C . LEU B 1 198 ? -14.883 28.406 7.496 1 93.31 198 LEU B C 1
ATOM 3589 O O . LEU B 1 198 ? -13.68 28.609 7.348 1 93.31 198 LEU B O 1
ATOM 3593 N N . GLY B 1 199 ? -15.812 28.422 6.516 1 93.5 199 GLY B N 1
ATOM 3594 C CA . GLY B 1 199 ? -15.406 28.703 5.152 1 93.5 199 GLY B CA 1
ATOM 3595 C C . GLY B 1 199 ? -15.156 27.453 4.324 1 93.5 199 GLY B C 1
ATOM 3596 O O . GLY B 1 199 ? -15.039 27.531 3.1 1 93.5 199 GLY B O 1
ATOM 3597 N N . MET B 1 200 ? -15.07 26.344 5.008 1 93.5 200 MET B N 1
ATOM 3598 C CA . MET B 1 200 ? -14.906 25.078 4.297 1 93.5 200 MET B CA 1
ATOM 3599 C C . MET B 1 200 ? -16.172 24.719 3.539 1 93.5 200 MET B C 1
ATOM 3601 O O . MET B 1 200 ? -17.281 24.984 4.008 1 93.5 200 MET B O 1
ATOM 3605 N N . VAL B 1 201 ? -16.031 24.094 2.389 1 91.88 201 VAL B N 1
ATOM 3606 C CA . VAL B 1 201 ? -17.203 23.625 1.648 1 91.88 201 VAL B CA 1
ATOM 3607 C C . VAL B 1 201 ? -18.078 22.781 2.557 1 91.88 201 VAL B C 1
ATOM 3609 O O . VAL B 1 201 ? -17.594 21.844 3.211 1 91.88 201 VAL B O 1
ATOM 3612 N N . GLY B 1 202 ? -19.281 23.125 2.627 1 91.62 202 GLY B N 1
ATOM 3613 C CA . GLY B 1 202 ? -20.234 22.375 3.436 1 91.62 202 GLY B CA 1
ATOM 3614 C C . GLY B 1 202 ? -20.344 22.891 4.859 1 91.62 202 GLY B C 1
ATOM 3615 O O . GLY B 1 202 ? -21.125 22.375 5.656 1 91.62 202 GLY B O 1
ATOM 3616 N N . LYS B 1 203 ? -19.562 23.844 5.273 1 92.88 203 LYS B N 1
ATOM 3617 C CA . LYS B 1 203 ? -19.562 24.453 6.605 1 92.88 203 LYS B CA 1
ATOM 3618 C C . LYS B 1 203 ? -19.984 25.922 6.547 1 92.88 203 LYS B C 1
ATOM 3620 O O . LYS B 1 203 ? -20.031 26.516 5.465 1 92.88 203 LYS B O 1
ATOM 3625 N N . PRO B 1 204 ? -20.312 26.469 7.645 1 91.56 204 PRO B N 1
ATOM 3626 C CA . PRO B 1 204 ? -20.688 27.875 7.676 1 91.56 204 PRO B CA 1
ATOM 3627 C C . PRO B 1 204 ? -19.531 28.797 7.277 1 91.56 204 PRO B C 1
ATOM 3629 O O . PRO B 1 204 ? -18.359 28.438 7.43 1 91.56 204 PRO B O 1
ATOM 3632 N N . GLU B 1 205 ? -19.938 29.938 6.832 1 89.88 205 GLU B N 1
ATOM 3633 C CA . GLU B 1 205 ? -18.953 30.969 6.48 1 89.88 205 GLU B CA 1
ATOM 3634 C C . GLU B 1 205 ? -18.438 31.688 7.723 1 89.88 205 GLU B C 1
ATOM 3636 O O . GLU B 1 205 ? -19.047 31.594 8.797 1 89.88 205 GLU B O 1
ATOM 3641 N N . MET B 1 206 ? -17.328 32.406 7.516 1 83.06 206 MET B N 1
ATOM 3642 C CA . MET B 1 206 ? -16.781 33.25 8.57 1 83.06 206 MET B CA 1
ATOM 3643 C C . MET B 1 206 ? -17.688 34.438 8.836 1 83.06 206 MET B C 1
ATOM 3645 O O . MET B 1 206 ? -18 35.219 7.926 1 83.06 206 MET B O 1
ATOM 3649 N N . GLU B 1 207 ? -18.109 34.5 10.078 1 81.81 207 GLU B N 1
ATOM 3650 C CA . GLU B 1 207 ? -19.047 35.594 10.422 1 81.81 207 GLU B CA 1
ATOM 3651 C C . GLU B 1 207 ? -18.344 36.719 11.148 1 81.81 207 GLU B C 1
ATOM 3653 O O . GLU B 1 207 ? -18.906 37.812 11.32 1 81.81 207 GLU B O 1
ATOM 3658 N N . ALA B 1 208 ? -17.188 36.562 11.406 1 80.62 208 ALA B N 1
ATOM 3659 C CA . ALA B 1 208 ? -16.469 37.625 12.117 1 80.62 208 ALA B CA 1
ATOM 3660 C C . ALA B 1 208 ? -16.203 38.812 11.203 1 80.62 208 ALA B C 1
ATOM 3662 O O . ALA B 1 208 ? -15.883 38.625 10.023 1 80.62 208 ALA B O 1
ATOM 3663 N N . SER B 1 209 ? -16.422 40 11.766 1 87 209 SER B N 1
ATOM 3664 C CA . SER B 1 209 ? -16.125 41.188 11 1 87 209 SER B CA 1
ATOM 3665 C C . SER B 1 209 ? -14.617 41.344 10.773 1 87 209 SER B C 1
ATOM 3667 O O . SER B 1 209 ? -13.828 41.219 11.711 1 87 209 SER B O 1
ATOM 3669 N N . LEU B 1 210 ? -14.188 41.656 9.484 1 91.69 210 LEU B N 1
ATOM 3670 C CA . LEU B 1 210 ? -12.789 41.812 9.109 1 91.69 210 LEU B CA 1
ATOM 3671 C C . LEU B 1 210 ? -12.461 43.281 8.875 1 91.69 210 LEU B C 1
ATOM 3673 O O . LEU B 1 210 ? -11.469 43.594 8.219 1 91.69 210 LEU B O 1
ATOM 3677 N N . ASP B 1 211 ? -13.242 44.125 9.398 1 91.31 211 ASP B N 1
ATOM 3678 C CA . ASP B 1 211 ? -13.117 45.562 9.148 1 91.31 211 ASP B CA 1
ATOM 3679 C C . ASP B 1 211 ? -11.781 46.094 9.672 1 91.31 211 ASP B C 1
ATOM 3681 O O . ASP B 1 211 ? -11.211 47.031 9.102 1 91.31 211 ASP B O 1
ATOM 3685 N N . GLY B 1 212 ? -11.297 45.625 10.68 1 92.88 212 GLY B N 1
ATOM 3686 C CA . GLY B 1 212 ? -10.055 46.094 11.281 1 92.88 212 GLY B CA 1
ATOM 3687 C C . GLY B 1 212 ? -8.82 45.594 10.562 1 92.88 212 GLY B C 1
ATOM 3688 O O . GLY B 1 212 ? -7.699 46 10.883 1 92.88 212 GLY B O 1
ATOM 3689 N N . LEU B 1 213 ? -8.984 44.812 9.555 1 95.5 213 LEU B N 1
ATOM 3690 C CA . LEU B 1 213 ? -7.867 44.219 8.82 1 95.5 213 LEU B CA 1
ATOM 3691 C C . LEU B 1 213 ? -7.133 45.281 8.008 1 95.5 213 LEU B C 1
ATOM 3693 O O . LEU B 1 213 ? -7.766 46.125 7.387 1 95.5 213 LEU B O 1
ATOM 3697 N N . GLN B 1 214 ? -5.848 45.25 8.055 1 96.44 214 GLN B N 1
ATOM 3698 C CA . GLN B 1 214 ? -5.008 46.219 7.348 1 96.44 214 GLN B CA 1
ATOM 3699 C C . GLN B 1 214 ? -4.207 45.531 6.238 1 96.44 214 GLN B C 1
ATOM 3701 O O . GLN B 1 214 ? -3.914 44.344 6.316 1 96.44 214 GLN B O 1
ATOM 3706 N N . ALA B 1 215 ? -3.703 46.312 5.289 1 96.94 215 ALA B N 1
ATOM 3707 C CA . ALA B 1 215 ? -3.027 45.781 4.098 1 96.94 215 ALA B CA 1
ATOM 3708 C C . ALA B 1 215 ? -1.705 45.125 4.465 1 96.94 215 ALA B C 1
ATOM 3710 O O . ALA B 1 215 ? -1.235 44.219 3.756 1 96.94 215 ALA B O 1
ATOM 3711 N N . HIS B 1 216 ? -1.173 45.5 5.52 1 96.38 216 HIS B N 1
ATOM 3712 C CA . HIS B 1 216 ? 0.133 44.969 5.891 1 96.38 216 HIS B CA 1
ATOM 3713 C C . HIS B 1 216 ? 0.005 43.594 6.504 1 96.38 216 HIS B C 1
ATOM 3715 O O . HIS B 1 216 ? 1.005 42.875 6.68 1 96.38 216 HIS B O 1
ATOM 3721 N N . THR B 1 217 ? -1.187 43.125 6.848 1 97.88 217 THR B N 1
ATOM 3722 C CA . THR B 1 217 ? -1.409 41.844 7.496 1 97.88 217 THR B CA 1
ATOM 3723 C C . THR B 1 217 ? -1.285 40.719 6.492 1 97.88 217 THR B C 1
ATOM 3725 O O . THR B 1 217 ? -1.819 40.781 5.383 1 97.88 217 THR B O 1
ATOM 3728 N N . THR B 1 218 ? -0.51 39.719 6.844 1 98.56 218 THR B N 1
ATOM 3729 C CA . THR B 1 218 ? -0.565 38.438 6.121 1 98.56 218 THR B CA 1
ATOM 3730 C C . THR B 1 218 ? -1.726 37.594 6.621 1 98.56 218 THR B C 1
ATOM 3732 O O . THR B 1 218 ? -1.937 37.438 7.828 1 98.56 218 THR B O 1
ATOM 3735 N N . VAL B 1 219 ? -2.498 37.062 5.66 1 98.44 219 VAL B N 1
ATOM 3736 C CA . VAL B 1 219 ? -3.666 36.25 6.035 1 98.44 219 VAL B CA 1
ATOM 3737 C C . VAL B 1 219 ? -3.537 34.844 5.469 1 98.44 219 VAL B C 1
ATOM 3739 O O . VAL B 1 219 ? -3.242 34.656 4.285 1 98.44 219 VAL B O 1
ATOM 3742 N N . THR B 1 220 ? -3.693 33.875 6.371 1 98.5 220 THR B N 1
ATOM 3743 C CA . THR B 1 220 ? -3.676 32.469 5.93 1 98.5 220 THR B CA 1
ATOM 3744 C C . THR B 1 220 ? -4.859 31.719 6.512 1 98.5 220 THR B C 1
ATOM 3746 O O . THR B 1 220 ? -5.355 32.062 7.586 1 98.5 220 THR B O 1
ATOM 3749 N N . ASP B 1 221 ? -5.324 30.766 5.711 1 98.12 221 ASP B N 1
ATOM 3750 C CA . ASP B 1 221 ? -6.449 29.922 6.074 1 98.12 221 ASP B CA 1
ATOM 3751 C C . ASP B 1 221 ? -6.07 28.438 6.004 1 98.12 221 ASP B C 1
ATOM 3753 O O . ASP B 1 221 ? -5.613 27.953 4.965 1 98.12 221 ASP B O 1
ATOM 3757 N N . LEU B 1 222 ? -6.293 27.688 7.109 1 97.69 222 LEU B N 1
ATOM 3758 C CA . LEU B 1 222 ? -5.973 26.266 7.082 1 97.69 222 LEU B CA 1
ATOM 3759 C C . LEU B 1 222 ? -6.973 25.5 6.227 1 97.69 222 LEU B C 1
ATOM 3761 O O . LEU B 1 222 ? -6.703 24.359 5.812 1 97.69 222 LEU B O 1
ATOM 3765 N N . VAL B 1 223 ? -8.227 26.078 6.051 1 95.88 223 VAL B N 1
ATOM 3766 C CA . VAL B 1 223 ? -9.18 25.516 5.098 1 95.88 223 VAL B CA 1
ATOM 3767 C C . VAL B 1 223 ? -8.609 25.625 3.684 1 95.88 223 VAL B C 1
ATOM 3769 O O . VAL B 1 223 ? -8.117 26.672 3.275 1 95.88 223 VAL B O 1
ATOM 3772 N N . TYR B 1 224 ? -8.586 24.531 2.998 1 94.69 224 TYR B N 1
ATOM 3773 C CA . TYR B 1 224 ? -8.055 24.578 1.643 1 94.69 224 TYR B CA 1
ATOM 3774 C C . TYR B 1 224 ? -9.039 24 0.642 1 94.69 224 TYR B C 1
ATOM 3776 O O . TYR B 1 224 ? -8.672 23.688 -0.497 1 94.69 224 TYR B O 1
ATOM 3784 N N . ASN B 1 225 ? -10.188 23.688 1.157 1 92.75 225 ASN B N 1
ATOM 3785 C CA . ASN B 1 225 ? -11.328 23.375 0.31 1 92.75 225 ASN B CA 1
ATOM 3786 C C . ASN B 1 225 ? -12.531 24.25 0.637 1 92.75 225 ASN B C 1
ATOM 3788 O O . ASN B 1 225 ? -13.312 23.938 1.534 1 92.75 225 ASN B O 1
ATOM 3792 N N . PRO B 1 226 ? -12.773 25.312 -0.071 1 95.25 226 PRO B N 1
ATOM 3793 C CA . PRO B 1 226 ? -12.086 25.719 -1.299 1 95.25 226 PRO B CA 1
ATOM 3794 C C . PRO B 1 226 ? -10.703 26.312 -1.032 1 95.25 226 PRO B C 1
ATOM 3796 O O . PRO B 1 226 ? -10.406 26.703 0.099 1 95.25 226 PRO B O 1
ATOM 3799 N N . LEU B 1 227 ? -9.906 26.391 -2.068 1 95.69 227 LEU B N 1
ATOM 3800 C CA . LEU B 1 227 ? -8.562 26.969 -1.96 1 95.69 227 LEU B CA 1
ATOM 3801 C C . LEU B 1 227 ? -8.633 28.453 -1.632 1 95.69 227 LEU B C 1
ATOM 3803 O O . LEU B 1 227 ? -7.793 28.953 -0.885 1 95.69 227 LEU B O 1
ATOM 3807 N N . LYS B 1 228 ? -9.562 29.141 -2.312 1 96.69 228 LYS B N 1
ATOM 3808 C CA . LYS B 1 228 ? -9.805 30.531 -1.995 1 96.69 228 LYS B CA 1
ATOM 3809 C C . LYS B 1 228 ? -11.086 30.703 -1.188 1 96.69 228 LYS B C 1
ATOM 3811 O O . LYS B 1 228 ? -12.18 30.797 -1.758 1 96.69 228 LYS B O 1
ATOM 3816 N N . THR B 1 229 ? -10.922 30.812 0.081 1 96.69 229 THR B N 1
ATOM 3817 C CA . THR B 1 229 ? -12.055 30.984 0.981 1 96.69 229 THR B CA 1
ATOM 3818 C C . THR B 1 229 ? -12.531 32.438 0.98 1 96.69 229 THR B C 1
ATOM 3820 O O . THR B 1 229 ? -11.836 33.312 0.471 1 96.69 229 THR B O 1
ATOM 3823 N N . ARG B 1 230 ? -13.68 32.656 1.563 1 95.5 230 ARG B N 1
ATOM 3824 C CA . ARG B 1 230 ? -14.203 34 1.678 1 95.5 230 ARG B CA 1
ATOM 3825 C C . ARG B 1 230 ? -13.25 34.906 2.477 1 95.5 230 ARG B C 1
ATOM 3827 O O . ARG B 1 230 ? -13.062 36.062 2.15 1 95.5 230 ARG B O 1
ATOM 3834 N N . LEU B 1 231 ? -12.648 34.344 3.51 1 96.56 231 LEU B N 1
ATOM 3835 C CA . LEU B 1 231 ? -11.656 35.062 4.297 1 96.56 231 LEU B CA 1
ATOM 3836 C C . LEU B 1 231 ? -10.516 35.562 3.416 1 96.56 231 LEU B C 1
ATOM 3838 O O . LEU B 1 231 ? -10.148 36.719 3.467 1 96.56 231 LEU B O 1
ATOM 3842 N N . LEU B 1 232 ? -9.992 34.656 2.625 1 97.75 232 LEU B N 1
ATOM 3843 C CA . LEU B 1 232 ? -8.867 35.031 1.771 1 97.75 232 LEU B CA 1
ATOM 3844 C C . LEU B 1 232 ? -9.289 36.031 0.699 1 97.75 232 LEU B C 1
ATOM 3846 O O . LEU B 1 232 ? -8.516 36.906 0.349 1 97.75 232 LEU B O 1
ATOM 3850 N N . GLU B 1 233 ? -10.484 35.875 0.213 1 96.75 233 GLU B N 1
ATOM 3851 C CA . GLU B 1 233 ? -11 36.781 -0.781 1 96.75 233 GLU B CA 1
ATOM 3852 C C . GLU B 1 233 ? -11.086 38.219 -0.216 1 96.75 233 GLU B C 1
ATOM 3854 O O . GLU B 1 233 ? -10.602 39.156 -0.839 1 96.75 233 GLU B O 1
ATOM 3859 N N . VAL B 1 234 ? -11.711 38.312 0.878 1 96.19 234 VAL B N 1
ATOM 3860 C CA . VAL B 1 234 ? -11.891 39.625 1.519 1 96.19 234 VAL B CA 1
ATOM 3861 C C . VAL B 1 234 ? -10.531 40.219 1.857 1 96.19 234 VAL B C 1
ATOM 3863 O O . VAL B 1 234 ? -10.312 41.438 1.663 1 96.19 234 VAL B O 1
ATOM 3866 N N . ALA B 1 235 ? -9.617 39.438 2.375 1 97.56 235 ALA B N 1
ATOM 3867 C CA . ALA B 1 235 ? -8.273 39.875 2.713 1 97.56 235 ALA B CA 1
ATOM 3868 C C . ALA B 1 235 ? -7.559 40.438 1.479 1 97.56 235 ALA B C 1
ATOM 3870 O O . ALA B 1 235 ? -6.918 41.469 1.539 1 97.56 235 ALA B O 1
ATOM 3871 N N . GLU B 1 236 ? -7.66 39.688 0.447 1 97.62 236 GLU B N 1
ATOM 3872 C CA . GLU B 1 236 ? -7.047 40.125 -0.802 1 97.62 236 GLU B CA 1
ATOM 3873 C C . GLU B 1 236 ? -7.609 41.469 -1.25 1 97.62 236 GLU B C 1
ATOM 3875 O O . GLU B 1 236 ? -6.871 42.344 -1.727 1 97.62 236 GLU B O 1
ATOM 3880 N N . GLU B 1 237 ? -8.883 41.594 -1.146 1 96.94 237 GLU B N 1
ATOM 3881 C CA . GLU B 1 237 ? -9.547 42.844 -1.516 1 96.94 237 GLU B CA 1
ATOM 3882 C C . GLU B 1 237 ? -9.023 44.031 -0.689 1 96.94 237 GLU B C 1
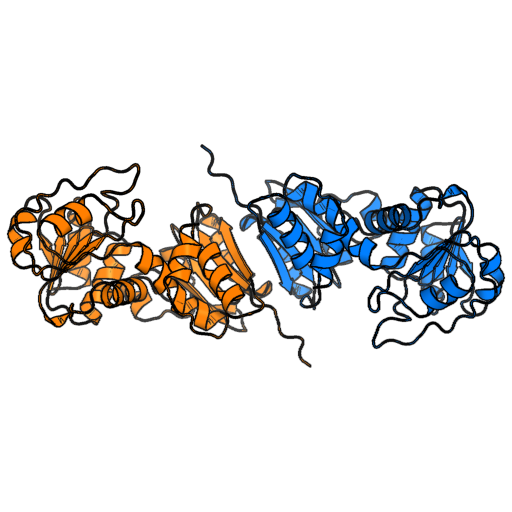ATOM 3884 O O . GLU B 1 237 ? -9.008 45.156 -1.157 1 96.94 237 GLU B O 1
ATOM 3889 N N . LYS B 1 238 ? -8.602 43.75 0.444 1 96.88 238 LYS B N 1
ATOM 3890 C CA . LYS B 1 238 ? -8.094 44.781 1.345 1 96.88 238 LYS B CA 1
ATOM 3891 C C . LYS B 1 238 ? -6.602 45.031 1.15 1 96.88 238 LYS B C 1
ATOM 3893 O O . LYS B 1 238 ? -5.988 45.812 1.863 1 96.88 238 LYS B O 1
ATOM 3898 N N . GLY B 1 239 ? -6.031 44.25 0.224 1 97.56 239 GLY B N 1
ATOM 3899 C CA . GLY B 1 239 ? -4.637 44.469 -0.135 1 97.56 239 GLY B CA 1
ATOM 3900 C C . GLY B 1 239 ? -3.684 43.594 0.657 1 97.56 239 GLY B C 1
ATOM 3901 O O . GLY B 1 239 ? -2.467 43.781 0.606 1 97.56 239 GLY B O 1
ATOM 3902 N N . CYS B 1 240 ? -4.16 42.625 1.393 1 98.19 240 CYS B N 1
ATOM 3903 C CA . CYS B 1 240 ? -3.328 41.75 2.203 1 98.19 240 CYS B CA 1
ATOM 3904 C C . CYS B 1 240 ? -2.658 40.688 1.34 1 98.19 240 CYS B C 1
ATOM 3906 O O . CYS B 1 240 ? -3.201 40.281 0.309 1 98.19 240 CYS B O 1
ATOM 3908 N N . VAL B 1 241 ? -1.467 40.25 1.753 1 98.25 241 VAL B N 1
ATOM 3909 C CA . VAL B 1 241 ? -0.892 39.031 1.231 1 98.25 241 VAL B CA 1
ATOM 3910 C C . VAL B 1 241 ? -1.64 37.812 1.806 1 98.25 241 VAL B C 1
ATOM 3912 O O . VAL B 1 241 ? -1.882 37.75 3.012 1 98.25 241 VAL B O 1
ATOM 3915 N N . THR B 1 242 ? -2.023 36.906 0.904 1 98.5 242 THR B N 1
ATOM 3916 C CA . THR B 1 242 ? -2.781 35.75 1.363 1 98.5 242 THR B CA 1
ATOM 3917 C C . THR B 1 242 ? -2.043 34.469 1.035 1 98.5 242 THR B C 1
ATOM 3919 O O . THR B 1 242 ? -1.346 34.375 0.021 1 98.5 242 THR B O 1
ATOM 3922 N N . VAL B 1 243 ? -2.146 33.469 1.957 1 98.31 243 VAL B N 1
ATOM 3923 C CA . VAL B 1 243 ? -1.578 32.156 1.779 1 98.31 243 VAL B CA 1
ATOM 3924 C C . VAL B 1 243 ? -2.656 31.094 2.006 1 98.31 243 VAL B C 1
ATOM 3926 O O . VAL B 1 243 ? -3.26 31.031 3.078 1 98.31 243 VAL B O 1
ATOM 3929 N N . ASP B 1 244 ? -2.926 30.266 1.015 1 97.75 244 ASP B N 1
ATOM 3930 C CA . ASP B 1 244 ? -3.961 29.25 1.167 1 97.75 244 ASP B CA 1
ATOM 3931 C C . ASP B 1 244 ? -3.469 28.094 2.037 1 97.75 244 ASP B C 1
ATOM 3933 O O . ASP B 1 244 ? -2.275 27.984 2.324 1 97.75 244 ASP B O 1
ATOM 3937 N N . GLY B 1 245 ? -4.363 27.25 2.311 1 97.44 245 GLY B N 1
ATOM 3938 C CA . GLY B 1 245 ? -4.086 26.281 3.354 1 97.44 245 GLY B CA 1
ATOM 3939 C C . GLY B 1 245 ? -3.508 24.984 2.818 1 97.44 245 GLY B C 1
ATOM 3940 O O . GLY B 1 245 ? -3.039 24.141 3.59 1 97.44 245 GLY B O 1
ATOM 3941 N N . LEU B 1 246 ? -3.465 24.734 1.529 1 97.44 246 LEU B N 1
ATOM 3942 C CA . LEU B 1 246 ? -3.047 23.453 0.95 1 97.44 246 LEU B CA 1
ATOM 3943 C C . LEU B 1 246 ? -1.596 23.156 1.303 1 97.44 246 LEU B C 1
ATOM 3945 O O . LEU B 1 246 ? -1.244 22 1.548 1 97.44 246 LEU B O 1
ATOM 3949 N N . GLY B 1 247 ? -0.782 24.172 1.362 1 97.75 247 GLY B N 1
ATOM 3950 C CA . GLY B 1 247 ? 0.646 24 1.58 1 97.75 247 GLY B CA 1
ATOM 3951 C C . GLY B 1 247 ? 0.971 23.359 2.916 1 97.75 247 GLY B C 1
ATOM 3952 O O . GLY B 1 247 ? 1.974 22.656 3.047 1 97.75 247 GLY B O 1
ATOM 3953 N N . MET B 1 248 ? 0.168 23.641 3.928 1 97.81 248 MET B N 1
ATOM 3954 C CA . MET B 1 248 ? 0.399 23 5.219 1 97.81 248 MET B CA 1
ATOM 3955 C C . MET B 1 248 ? 0.353 21.484 5.09 1 97.81 248 MET B C 1
ATOM 3957 O O . MET B 1 248 ? 1.201 20.781 5.645 1 97.81 248 MET B O 1
ATOM 3961 N N . LEU B 1 249 ? -0.602 21 4.309 1 96.56 249 LEU B N 1
ATOM 3962 C CA . LEU B 1 249 ? -0.723 19.578 4.051 1 96.56 249 LEU B CA 1
ATOM 3963 C C . LEU B 1 249 ? 0.516 19.047 3.336 1 96.56 249 LEU B C 1
ATOM 3965 O O . LEU B 1 249 ? 1.006 17.953 3.656 1 96.56 249 LEU B O 1
ATOM 3969 N N . LEU B 1 250 ? 1.013 19.781 2.385 1 98.5 250 LEU B N 1
ATOM 3970 C CA . LEU B 1 250 ? 2.154 19.359 1.582 1 98.5 250 LEU B CA 1
ATOM 3971 C C . LEU B 1 250 ? 3.434 19.359 2.412 1 98.5 250 LEU B C 1
ATOM 3973 O O . LEU B 1 250 ? 4.133 18.344 2.486 1 98.5 250 LEU B O 1
ATOM 3977 N N . HIS B 1 251 ? 3.658 20.422 3.119 1 98.69 251 HIS B N 1
ATOM 3978 C CA . HIS B 1 251 ? 4.918 20.609 3.83 1 98.69 251 HIS B CA 1
ATOM 3979 C C . HIS B 1 251 ? 4.988 19.719 5.07 1 98.69 251 HIS B C 1
ATOM 3981 O O . HIS B 1 251 ? 6.066 19.266 5.449 1 98.69 251 HIS B O 1
ATOM 3987 N N . GLN B 1 252 ? 3.84 19.484 5.699 1 98.44 252 GLN B N 1
ATOM 3988 C CA . GLN B 1 252 ? 3.879 18.656 6.898 1 98.44 252 GLN B CA 1
ATOM 3989 C C . GLN B 1 252 ? 4.324 17.234 6.57 1 98.44 252 GLN B C 1
ATOM 3991 O O . GLN B 1 252 ? 4.789 16.5 7.449 1 98.44 252 GLN B O 1
ATOM 3996 N N . GLY B 1 253 ? 4.227 16.781 5.281 1 98.62 253 GLY B N 1
ATOM 3997 C CA . GLY B 1 253 ? 4.609 15.445 4.863 1 98.62 253 GLY B CA 1
ATOM 3998 C C . GLY B 1 253 ? 6.105 15.297 4.637 1 98.62 253 GLY B C 1
ATOM 3999 O O . GLY B 1 253 ? 6.617 14.18 4.57 1 98.62 253 GLY B O 1
ATOM 4000 N N . VAL B 1 254 ? 6.852 16.391 4.551 1 98.88 254 VAL B N 1
ATOM 4001 C CA . VAL B 1 254 ? 8.25 16.406 4.117 1 98.88 254 VAL B CA 1
ATOM 4002 C C . VAL B 1 254 ? 9.117 15.664 5.133 1 98.88 254 VAL B C 1
ATOM 4004 O O . VAL B 1 254 ? 9.859 14.75 4.773 1 98.88 254 VAL B O 1
ATOM 4007 N N . PRO B 1 255 ? 9.023 15.977 6.434 1 98.81 255 PRO B N 1
ATOM 4008 C CA . PRO B 1 255 ? 9.906 15.281 7.375 1 98.81 255 PRO B CA 1
ATOM 4009 C C . PRO B 1 255 ? 9.656 13.773 7.41 1 98.81 255 PRO B C 1
ATOM 4011 O O . PRO B 1 255 ? 10.609 12.992 7.457 1 98.81 255 PRO B O 1
ATOM 4014 N N . GLY B 1 256 ? 8.406 13.383 7.438 1 98.75 256 GLY B N 1
ATOM 4015 C CA . GLY B 1 256 ? 8.102 11.961 7.422 1 98.75 256 GLY B CA 1
ATOM 4016 C C . GLY B 1 256 ? 8.672 11.242 6.215 1 98.75 256 GLY B C 1
ATOM 4017 O O . GLY B 1 256 ? 9.32 10.203 6.355 1 98.75 256 GLY B O 1
ATOM 4018 N N . PHE B 1 257 ? 8.43 11.828 5.012 1 98.88 257 PHE B N 1
ATOM 4019 C CA . PHE B 1 257 ? 8.953 11.227 3.789 1 98.88 257 PHE B CA 1
ATOM 4020 C C . PHE B 1 257 ? 10.469 11.055 3.881 1 98.88 257 PHE B C 1
ATOM 4022 O O . PHE B 1 257 ? 11 10.008 3.498 1 98.88 257 PHE B O 1
ATOM 4029 N N . GLU B 1 258 ? 11.133 12.07 4.344 1 98.81 258 GLU B N 1
ATOM 4030 C CA . GLU B 1 258 ? 12.586 12.031 4.488 1 98.81 258 GLU B CA 1
ATOM 4031 C C . GLU B 1 258 ? 13.023 10.883 5.395 1 98.81 258 GLU B C 1
ATOM 4033 O O . GLU B 1 258 ? 13.945 10.133 5.059 1 98.81 258 GLU B O 1
ATOM 4038 N N . ARG B 1 259 ? 12.422 10.758 6.508 1 98.44 259 ARG B N 1
ATOM 4039 C CA . ARG B 1 259 ? 12.773 9.742 7.492 1 98.44 259 ARG B CA 1
ATOM 4040 C C . ARG B 1 259 ? 12.5 8.344 6.957 1 98.44 259 ARG B C 1
ATOM 4042 O O . ARG B 1 259 ? 13.25 7.406 7.23 1 98.44 259 ARG B O 1
ATOM 4049 N N . TRP B 1 260 ? 11.445 8.172 6.195 1 98.38 260 TRP B N 1
ATOM 4050 C CA . TRP B 1 260 ? 10.961 6.855 5.805 1 98.38 260 TRP B CA 1
ATOM 4051 C C . TRP B 1 260 ? 11.633 6.383 4.523 1 98.38 260 TRP B C 1
ATOM 4053 O O . TRP B 1 260 ? 11.914 5.191 4.363 1 98.38 260 TRP B O 1
ATOM 4063 N N . PHE B 1 261 ? 11.945 7.328 3.602 1 98.12 261 PHE B N 1
ATOM 4064 C CA . PHE B 1 261 ? 12.367 6.941 2.262 1 98.12 261 PHE B CA 1
ATOM 4065 C C . PHE B 1 261 ? 13.766 7.469 1.96 1 98.12 261 PHE B C 1
ATOM 4067 O O . PHE B 1 261 ? 14.32 7.195 0.896 1 98.12 261 PHE B O 1
ATOM 4074 N N . GLY B 1 262 ? 14.32 8.312 2.809 1 97.62 262 GLY B N 1
ATOM 4075 C CA . GLY B 1 262 ? 15.742 8.617 2.779 1 97.62 262 GLY B CA 1
ATOM 4076 C C . GLY B 1 262 ? 16.078 9.82 1.918 1 97.62 262 GLY B C 1
ATOM 4077 O O . GLY B 1 262 ? 17.25 10.125 1.693 1 97.62 262 GLY B O 1
ATOM 4078 N N . ARG B 1 263 ? 15.094 10.516 1.402 1 98 263 ARG B N 1
ATOM 4079 C CA . ARG B 1 263 ? 15.266 11.711 0.581 1 98 263 ARG B CA 1
ATOM 4080 C C . ARG B 1 263 ? 14.312 12.812 1.012 1 98 263 ARG B C 1
ATOM 4082 O O . ARG B 1 263 ? 13.109 12.578 1.175 1 98 263 ARG B O 1
ATOM 4089 N N . ARG B 1 264 ? 14.875 13.969 1.253 1 98.62 264 ARG B N 1
ATOM 4090 C CA . ARG B 1 264 ? 14.008 15.109 1.55 1 98.62 264 ARG B CA 1
ATOM 4091 C C . ARG B 1 264 ? 13.312 15.609 0.289 1 98.62 264 ARG B C 1
ATOM 4093 O O . ARG B 1 264 ? 13.969 16.031 -0.661 1 98.62 264 ARG B O 1
ATOM 4100 N N . PRO B 1 265 ? 12.023 15.594 0.241 1 98.69 265 PRO B N 1
ATOM 4101 C CA . PRO B 1 265 ? 11.328 16.031 -0.973 1 98.69 265 PRO B CA 1
ATOM 4102 C C . PRO B 1 265 ? 11.148 17.547 -1.039 1 98.69 265 PRO B C 1
ATOM 4104 O O . PRO B 1 265 ? 11.234 18.219 -0.014 1 98.69 265 PRO B O 1
ATOM 4107 N N . ASP B 1 266 ? 10.984 18.047 -2.229 1 98.19 266 ASP B N 1
ATOM 4108 C CA . ASP B 1 266 ? 10.641 19.438 -2.457 1 98.19 266 ASP B CA 1
ATOM 4109 C C . ASP B 1 266 ? 9.141 19.609 -2.676 1 98.19 266 ASP B C 1
ATOM 4111 O O . ASP B 1 266 ? 8.508 18.781 -3.338 1 98.19 266 ASP B O 1
ATOM 4115 N N . VAL B 1 267 ? 8.617 20.594 -2.078 1 98.5 267 VAL B N 1
ATOM 4116 C CA . VAL B 1 267 ? 7.25 20.984 -2.398 1 98.5 267 VAL B CA 1
ATOM 4117 C C . VAL B 1 267 ? 7.258 22 -3.551 1 98.5 267 VAL B C 1
ATOM 4119 O O . VAL B 1 267 ? 7.707 23.125 -3.389 1 98.5 267 VAL B O 1
ATOM 4122 N N . THR B 1 268 ? 6.789 21.609 -4.684 1 97.94 268 THR B N 1
ATOM 4123 C CA . THR B 1 268 ? 6.816 22.406 -5.91 1 97.94 268 THR B CA 1
ATOM 4124 C C . THR B 1 268 ? 5.402 22.609 -6.449 1 97.94 268 THR B C 1
ATOM 4126 O O . THR B 1 268 ? 4.434 22.109 -5.871 1 97.94 268 THR B O 1
ATOM 4129 N N . ASP B 1 269 ? 5.332 23.344 -7.492 1 97 269 ASP B N 1
ATOM 4130 C CA . ASP B 1 269 ? 4.051 23.484 -8.18 1 97 269 ASP B CA 1
ATOM 4131 C C . ASP B 1 269 ? 3.537 22.141 -8.688 1 97 269 ASP B C 1
ATOM 4133 O O . ASP B 1 269 ? 2.328 21.906 -8.711 1 97 269 ASP B O 1
ATOM 4137 N N . ALA B 1 270 ? 4.441 21.312 -9.07 1 97.75 270 ALA B N 1
ATOM 4138 C CA . ALA B 1 270 ? 4.055 19.969 -9.523 1 97.75 270 ALA B CA 1
ATOM 4139 C C . ALA B 1 270 ? 3.471 19.156 -8.375 1 97.75 270 ALA B C 1
ATOM 4141 O O . ALA B 1 270 ? 2.531 18.375 -8.57 1 97.75 270 ALA B O 1
ATOM 4142 N N . THR B 1 271 ? 4.07 19.312 -7.215 1 98.06 271 THR B N 1
ATOM 4143 C CA . THR B 1 271 ? 3.543 18.656 -6.023 1 98.06 271 THR B CA 1
ATOM 4144 C C . THR B 1 271 ? 2.107 19.094 -5.75 1 98.06 271 THR B C 1
ATOM 4146 O O . THR B 1 271 ? 1.232 18.25 -5.512 1 98.06 271 THR B O 1
ATOM 4149 N N . ARG B 1 272 ? 1.91 20.406 -5.762 1 97.38 272 ARG B N 1
ATOM 4150 C CA . ARG B 1 272 ? 0.584 20.984 -5.539 1 97.38 272 ARG B CA 1
ATOM 4151 C C . ARG B 1 272 ? -0.421 20.438 -6.551 1 97.38 272 ARG B C 1
ATOM 4153 O O . ARG B 1 272 ? -1.521 20.016 -6.176 1 97.38 272 ARG B O 1
ATOM 4160 N N . ALA B 1 273 ? -0.018 20.359 -7.809 1 97.06 273 ALA B N 1
ATOM 4161 C CA . ALA B 1 273 ? -0.886 19.875 -8.883 1 97.06 273 ALA B CA 1
ATOM 4162 C C . ALA B 1 273 ? -1.237 18.406 -8.68 1 97.06 273 ALA B C 1
ATOM 4164 O O . ALA B 1 273 ? -2.373 18 -8.93 1 97.06 273 ALA B O 1
ATOM 4165 N N . ALA B 1 274 ? -0.296 17.641 -8.25 1 96.06 274 ALA B N 1
ATOM 4166 C CA . ALA B 1 274 ? -0.485 16.203 -8.062 1 96.06 274 ALA B CA 1
ATOM 4167 C C . ALA B 1 274 ? -1.555 15.922 -7.016 1 96.06 274 ALA B C 1
ATOM 4169 O O . ALA B 1 274 ? -2.316 14.961 -7.137 1 96.06 274 ALA B O 1
ATOM 4170 N N . VAL B 1 275 ? -1.624 16.734 -6.047 1 96.12 275 VAL B N 1
ATOM 4171 C CA . VAL B 1 275 ? -2.539 16.5 -4.934 1 96.12 275 VAL B CA 1
ATOM 4172 C C . VAL B 1 275 ? -3.924 17.047 -5.285 1 96.12 275 VAL B C 1
ATOM 4174 O O . VAL B 1 275 ? -4.938 16.531 -4.805 1 96.12 275 VAL B O 1
ATOM 4177 N N . LEU B 1 276 ? -4.027 18.094 -6.094 1 92.56 276 LEU B N 1
ATOM 4178 C CA . LEU B 1 276 ? -5.293 18.703 -6.488 1 92.56 276 LEU B CA 1
ATOM 4179 C C . LEU B 1 276 ? -5.945 17.906 -7.617 1 92.56 276 LEU B C 1
ATOM 4181 O O . LEU B 1 276 ? -7.152 18.016 -7.836 1 92.56 276 LEU B O 1
ATOM 4185 N N . GLY B 1 277 ? -5.227 16.875 -8.344 1 81.5 277 GLY B N 1
ATOM 4186 C CA . GLY B 1 277 ? -5.758 16.078 -9.445 1 81.5 277 GLY B CA 1
ATOM 4187 C C . GLY B 1 277 ? -5.676 16.797 -10.781 1 81.5 277 GLY B C 1
ATOM 4188 O O . GLY B 1 277 ? -5.715 18.031 -10.844 1 81.5 277 GLY B O 1
#